Protein AF-A0A3E2HSA1-F1 (afdb_monomer)

Sequence (557 aa):
MAAYLRMPLRSVPRIVVAPSPQSYLSKTCYSTINSSVETESSHTPNTSQRPSIPSKKPNLTSTTADSIKGNDEPEMRLPRSVQAIYLRPLRREAKYGVPSCDLQMRSYNVRSLEFFADFALRAAYYLGLPAYGPVPLPRITERWTVPRANFIFKKSQENFERKTLRRLIQIKDGHPETVQIWLAFLRKHAYYGIGMKANVWEYNKLGVGKTMDVDLEKLQNEIEPQWAHFGRKKTGSTAEKVLELMNTESFRAATGGHQVIFSGIQPTGVPHLGNYLGALKQWVSLQDSATPSTKLFFSVVDLHAITLPLETGRLRQWKRETLATLLAIGLDPTRSTIFHQSSASFRSLRAHVDSELYSFHGIPFSATHVPVGEDQSQHLEFARECVTNFNHAYGPHLVAPKTILSPAKRVMSLQDPHQKMSKSHADIRSRILITDHPEDIHRKIMAALTDSTNSVSYEPESRPGVANLLHLLSYFDTKQRTPATLGDIYSNLNLRDFKVMVSQRISDSLASIRSRYLELMAEDEGQYLDHVEEIGREKARQNANETMAIVREAIGL

pLDDT: mean 73.61, std 23.92, range [21.97, 96.31]

Radius of gyration: 34.52 Å; Cα contacts (8 Å, |Δi|>4): 679; chains: 1; bounding box: 79×88×85 Å

Secondary structure (DSSP, 8-state):
--------------------------------------------------PPPP--PPP--------------------HHHHHHHTSPP----SS--EEEEEEEEES-HHHHHHHHHHHHHHHHHTT--EEEEEEEEEEEEEEEEESSS-TT---EEEEEEEEEEEEEEEES--HHHHHHHHHHHHHTPPTT-EEEEEE---PPTTTHHHHHHHHHHHHHHHHHHHHTTT----HHHHHHHHHHHHSHHHHHHHHS--EEEEEE--SSS-BHHHIIIIIHHHHHHHHHS-TT-EEEEEE-HHHHTTS---HHHHHHHHHHHHHHHHHTT--TTTSEEEEHHHH--TT--SS--TTTTS-TTGGGT-SEEEE-GGGHHHHHHHHHHHHHHHHHH-S-SPPPEEEE-SS--PBPSS-TTSBP-TT-S-GGG--BTT--HHHHHHHHHTS---S--S----TTT-HHHHHHHHHHHHT-TT---HHHHHHHHTTS-HHHHHHHHHHHHHHHHHHHHHHHHHHHHGGGGHHHHHHHHHHHHHHHHHHHHHHHHHHHHHT-

Organism: Scytalidium lignicola (NCBI:txid5539)

Nearest PDB structures (foldseek):
  5ekd-assembly1_A  TM=8.960E-01  e=4.930E-24  Homo sapiens
  8i2a-assembly1_A  TM=8.686E-01  e=3.179E-23  Escherichia coli K-12
  6ywy-assembly1_JJ  TM=6.461E-01  e=4.097E-22  Neurospora crassa
  8om4-assembly1_J  TM=7.546E-01  e=4.225E-16  Saccharomyces cerevisiae
  5mrf-assembly1_JJ  TM=6.446E-01  e=9.274E-15  Saccharomyces cerevisiae

InterPro domains:
  IPR001412 Aminoacyl-tRNA synthetase, class I, conserved site [PS00178] (267-276)
  IPR001848 Small ribosomal subunit protein uS10 [MF_00508] (98-216)
  IPR002305 Aminoacyl-tRNA synthetase, class Ic [PF00579] (259-343)
  IPR002305 Aminoacyl-tRNA synthetase, class Ic [PF00579] (366-485)
  IPR002306 Tryptophan-tRNA ligase [PR01039] (271-287)
  IPR002306 Tryptophan-tRNA ligase [PR01039] (325-344)
  IPR014729 Rossmann-like alpha/beta/alpha sandwich fold [G3DSA:3.40.50.620] (259-353)
  IPR014729 Rossmann-like alpha/beta/alpha sandwich fold [G3DSA:3.40.50.620] (365-556)
  IPR027486 Small ribosomal subunit protein uS10 domain [PF00338] (103-198)
  IPR027486 Small ribosomal subunit protein uS10 domain [SM01403] (102-199)
  IPR036838 Small ribosomal subunit protein uS10 domain superfamily [G3DSA:3.30.70.600] (99-200)
  IPR036838 Small ribosomal subunit protein uS10 domain superfamily [SSF54999] (101-199)
  IPR050203 Tryptophan--tRNA ligase [PTHR43766] (365-557)

Structure (mmCIF, N/CA/C/O backbone):
data_AF-A0A3E2HSA1-F1
#
_entry.id   AF-A0A3E2HSA1-F1
#
loop_
_atom_site.group_PDB
_atom_site.id
_atom_site.type_symbol
_atom_site.label_atom_id
_atom_site.label_alt_id
_atom_site.label_comp_id
_atom_site.label_asym_id
_atom_site.label_entity_id
_atom_site.label_seq_id
_atom_site.pdbx_PDB_ins_code
_atom_site.Cartn_x
_atom_site.Cartn_y
_atom_site.Cartn_z
_atom_site.occupancy
_atom_site.B_iso_or_equiv
_atom_site.auth_seq_id
_atom_site.auth_comp_id
_atom_site.auth_asym_id
_atom_site.auth_atom_id
_atom_site.pdbx_PDB_model_num
ATOM 1 N N . MET A 1 1 ? -37.838 -44.667 -20.229 1.00 33.56 1 MET A N 1
ATOM 2 C CA . MET A 1 1 ? -36.803 -45.710 -20.411 1.00 33.56 1 MET A CA 1
ATOM 3 C C . MET A 1 1 ? -35.484 -45.182 -19.876 1.00 33.56 1 MET A C 1
ATOM 5 O O . MET A 1 1 ? -35.227 -43.999 -20.047 1.00 33.56 1 MET A O 1
ATOM 9 N N . ALA A 1 2 ? -34.692 -46.020 -19.208 1.00 25.00 2 ALA A N 1
ATOM 10 C CA . ALA A 1 2 ? -33.385 -45.650 -18.665 1.00 25.00 2 ALA A CA 1
ATOM 11 C C . ALA A 1 2 ? -32.260 -46.310 -19.475 1.00 25.00 2 ALA A C 1
ATOM 13 O O . ALA A 1 2 ? -32.437 -47.428 -19.951 1.00 25.00 2 ALA A O 1
ATOM 14 N N . ALA A 1 3 ? -31.102 -45.654 -19.563 1.00 24.56 3 ALA A N 1
ATOM 15 C CA . ALA A 1 3 ? -29.860 -46.263 -20.034 1.00 24.56 3 ALA A CA 1
ATOM 16 C C . ALA A 1 3 ? -28.658 -45.607 -19.331 1.00 24.56 3 ALA A C 1
ATOM 18 O O . ALA A 1 3 ? -28.157 -44.569 -19.752 1.00 24.56 3 ALA A O 1
ATOM 19 N N . TYR A 1 4 ? -28.206 -46.217 -18.234 1.00 24.52 4 TYR A N 1
ATOM 20 C CA . TYR A 1 4 ? -26.877 -45.961 -17.673 1.00 24.52 4 TYR A CA 1
ATOM 21 C C . TYR A 1 4 ? -25.858 -46.816 -18.431 1.00 24.52 4 TYR A C 1
ATOM 23 O O . TYR A 1 4 ? -26.057 -48.026 -18.537 1.00 24.52 4 TYR A O 1
ATOM 31 N N . LEU A 1 5 ? -24.735 -46.234 -18.864 1.00 24.33 5 LEU A N 1
ATOM 32 C CA . LEU A 1 5 ? -23.558 -47.011 -19.258 1.00 24.33 5 LEU A CA 1
ATOM 33 C C . LEU A 1 5 ? -22.534 -47.027 -18.119 1.00 24.33 5 LEU A C 1
ATOM 35 O O . LEU A 1 5 ? -22.111 -45.988 -17.616 1.00 24.33 5 LEU A O 1
ATOM 39 N N . ARG A 1 6 ? -22.137 -48.233 -17.713 1.00 23.98 6 ARG A N 1
ATOM 40 C CA . ARG A 1 6 ? -21.128 -48.507 -16.687 1.00 23.98 6 ARG A CA 1
ATOM 41 C C . ARG A 1 6 ? -20.273 -49.659 -17.202 1.00 23.98 6 ARG A C 1
ATOM 43 O O . ARG A 1 6 ? -20.827 -50.715 -17.490 1.00 23.98 6 ARG A O 1
ATOM 50 N N . MET A 1 7 ? -18.955 -49.482 -17.290 1.00 25.17 7 MET A N 1
ATOM 51 C CA . MET A 1 7 ? -18.023 -50.590 -17.543 1.00 25.17 7 MET A CA 1
ATOM 52 C C . MET A 1 7 ? -17.139 -50.878 -16.314 1.00 25.17 7 MET A C 1
ATOM 54 O O . MET A 1 7 ? -16.892 -49.955 -15.533 1.00 25.17 7 MET A O 1
ATOM 58 N N . PRO A 1 8 ? -16.728 -52.144 -16.082 1.00 31.67 8 PRO A N 1
ATOM 59 C CA . PRO A 1 8 ? -16.074 -52.574 -14.844 1.00 31.67 8 PRO A CA 1
ATOM 60 C C . PRO A 1 8 ? -14.584 -52.941 -15.052 1.00 31.67 8 PRO A C 1
ATOM 62 O O . PRO A 1 8 ? -14.005 -52.607 -16.080 1.00 31.67 8 PRO A O 1
ATOM 65 N N . LEU A 1 9 ? -14.035 -53.726 -14.105 1.00 24.83 9 LEU A N 1
ATOM 66 C CA . LEU A 1 9 ? -12.666 -54.280 -13.988 1.00 24.83 9 LEU A CA 1
ATOM 67 C C . LEU A 1 9 ? -11.712 -53.372 -13.173 1.00 24.83 9 LEU A C 1
ATOM 69 O O . LEU A 1 9 ? -11.743 -52.159 -13.313 1.00 24.83 9 LEU A O 1
ATOM 73 N N . ARG A 1 10 ? -10.860 -53.887 -12.270 1.00 25.83 10 ARG A N 1
ATOM 74 C CA . ARG A 1 10 ? -10.473 -55.288 -11.978 1.00 25.83 10 ARG A CA 1
ATOM 75 C C . ARG A 1 10 ? -10.089 -55.460 -10.496 1.00 25.83 10 ARG A C 1
ATOM 77 O O . ARG A 1 10 ? -9.613 -54.518 -9.872 1.00 25.83 10 ARG A O 1
ATOM 84 N N . SER A 1 11 ? -10.255 -56.666 -9.954 1.00 28.50 11 SER A N 1
ATOM 85 C CA . SER A 1 11 ? -9.842 -57.065 -8.598 1.00 28.50 11 SER A CA 1
ATOM 86 C C . SER A 1 11 ? -8.652 -58.035 -8.633 1.00 28.50 11 SER A C 1
ATOM 88 O O . SER A 1 11 ? -8.611 -58.928 -9.474 1.00 28.50 11 SER A O 1
ATOM 90 N N . VAL A 1 12 ? -7.703 -57.884 -7.700 1.00 28.64 12 VAL A N 1
ATOM 91 C CA . VAL A 1 12 ? -6.641 -58.860 -7.357 1.00 28.64 12 VAL A CA 1
ATOM 92 C C . VAL A 1 12 ? -6.226 -58.644 -5.876 1.00 28.64 12 VAL A C 1
ATOM 94 O O . VAL A 1 12 ? -6.729 -57.696 -5.268 1.00 28.64 12 VAL A O 1
ATOM 97 N N . PRO A 1 13 ? -5.515 -59.56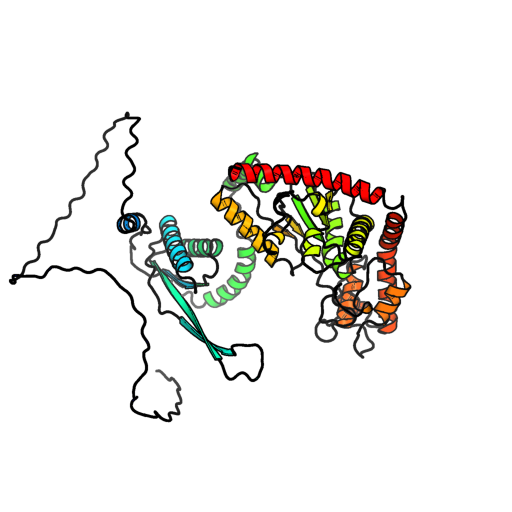6 -5.192 1.00 28.81 13 PRO A N 1
ATOM 98 C CA . PRO A 1 13 ? -6.173 -60.344 -4.150 1.00 28.81 13 PRO A CA 1
ATOM 99 C C . PRO A 1 13 ? -5.695 -60.043 -2.720 1.00 28.81 13 PRO A C 1
ATOM 101 O O . PRO A 1 13 ? -4.687 -59.389 -2.465 1.00 28.81 13 PRO A O 1
ATOM 104 N N . ARG A 1 14 ? -6.452 -60.588 -1.768 1.00 22.97 14 ARG A N 1
ATOM 105 C CA . ARG A 1 14 ? -6.211 -60.528 -0.324 1.00 22.97 14 ARG A CA 1
ATOM 106 C C . ARG A 1 14 ? -5.074 -61.491 0.048 1.00 22.97 14 ARG A C 1
ATOM 108 O O . ARG A 1 14 ? -5.243 -62.696 -0.110 1.00 22.97 14 ARG A O 1
ATOM 115 N N . ILE A 1 15 ? -3.955 -60.989 0.571 1.00 27.73 15 ILE A N 1
ATOM 116 C CA . ILE A 1 15 ? -2.938 -61.836 1.215 1.00 27.73 15 ILE A CA 1
ATOM 117 C C . ILE A 1 15 ? -3.320 -62.016 2.687 1.00 27.73 15 ILE A C 1
ATOM 119 O O . ILE A 1 15 ? -3.609 -61.045 3.387 1.00 27.73 15 ILE A O 1
ATOM 123 N N . VAL A 1 16 ? -3.340 -63.269 3.137 1.00 25.44 16 VAL A N 1
ATOM 124 C CA . VAL A 1 16 ? -3.561 -63.674 4.529 1.00 25.44 16 VAL A CA 1
ATOM 125 C C . VAL A 1 16 ? -2.231 -64.166 5.088 1.00 25.44 16 VAL A C 1
ATOM 127 O O . VAL A 1 16 ? -1.628 -65.065 4.510 1.00 25.44 16 VAL A O 1
ATOM 130 N N . VAL A 1 17 ? -1.803 -63.617 6.225 1.00 28.12 17 VAL A N 1
ATOM 131 C CA . VAL A 1 17 ? -0.755 -64.197 7.080 1.00 28.12 17 VAL A CA 1
ATOM 132 C C . VAL A 1 17 ? -1.241 -64.109 8.528 1.00 28.12 17 VAL A C 1
ATOM 134 O O . VAL A 1 17 ? -1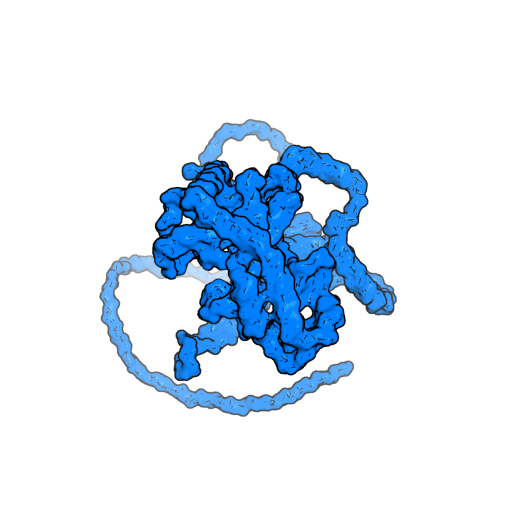.856 -63.114 8.913 1.00 28.12 17 VAL A O 1
ATOM 137 N N . ALA A 1 18 ? -1.038 -65.188 9.285 1.00 28.58 18 ALA A N 1
ATOM 138 C CA . ALA A 1 18 ? -1.542 -65.379 10.646 1.00 28.58 18 ALA A CA 1
ATOM 139 C C . ALA A 1 18 ? -0.451 -65.031 11.710 1.00 28.58 18 ALA A C 1
ATOM 141 O O . ALA A 1 18 ? 0.361 -64.155 11.414 1.00 28.58 18 ALA A O 1
ATOM 142 N N . PRO A 1 19 ? -0.468 -65.518 12.973 1.00 30.38 19 PRO A N 1
ATOM 143 C CA . PRO A 1 19 ? -0.389 -64.624 14.131 1.00 30.38 19 PRO A CA 1
ATOM 144 C C . PRO A 1 19 ? 1.022 -64.443 14.728 1.00 30.38 19 PRO A C 1
ATOM 146 O O . PRO A 1 19 ? 2.004 -65.029 14.285 1.00 30.38 19 PRO A O 1
ATOM 149 N N . SER A 1 20 ? 1.081 -63.603 15.764 1.00 29.92 20 SER A N 1
ATOM 150 C CA . SER A 1 20 ? 2.260 -63.208 16.547 1.00 29.92 20 SER A CA 1
ATOM 151 C C . SER A 1 20 ? 3.003 -64.346 17.266 1.00 29.92 20 SER A C 1
ATOM 153 O O . SER A 1 20 ? 2.449 -65.420 17.503 1.00 29.92 20 SER A O 1
ATOM 155 N N . PRO A 1 21 ? 4.224 -64.043 17.751 1.00 30.39 21 PRO A N 1
ATOM 156 C CA . PRO A 1 21 ? 4.452 -64.231 19.188 1.00 30.39 21 PRO A CA 1
ATOM 157 C C . PRO A 1 21 ? 5.180 -63.071 19.914 1.00 30.39 21 PRO A C 1
ATOM 159 O O . PRO A 1 21 ? 6.225 -62.595 19.494 1.00 30.39 21 PRO A O 1
ATOM 162 N N . GLN A 1 22 ? 4.579 -62.686 21.048 1.00 25.17 22 GLN A N 1
ATOM 163 C CA . GLN A 1 22 ? 5.147 -62.417 22.389 1.00 25.17 22 GLN A CA 1
ATOM 164 C C . GLN A 1 22 ? 6.378 -61.506 22.656 1.00 25.17 22 GLN A C 1
ATOM 166 O O . GLN A 1 22 ? 7.482 -61.731 22.179 1.00 25.17 22 GLN A O 1
ATOM 171 N N . SER A 1 23 ? 6.193 -60.672 23.701 1.00 25.02 23 SER A N 1
ATOM 172 C CA . SER A 1 23 ? 7.187 -60.095 24.647 1.00 25.02 23 SER A CA 1
ATOM 173 C C . SER A 1 23 ? 8.205 -59.066 24.102 1.00 25.02 23 SER A C 1
ATOM 175 O O . SER A 1 23 ? 8.630 -59.140 22.962 1.00 25.02 23 SER A O 1
ATOM 177 N N . TYR A 1 24 ? 8.618 -58.031 24.847 1.00 25.77 24 TYR A N 1
ATOM 178 C CA . TYR A 1 24 ? 8.663 -57.869 26.311 1.00 25.77 24 TYR A CA 1
ATOM 179 C C . TYR A 1 24 ? 8.015 -56.573 26.832 1.00 25.77 24 TYR A C 1
ATOM 181 O O . TYR A 1 24 ? 8.096 -55.517 26.211 1.00 25.77 24 TYR A O 1
ATOM 189 N N . LEU A 1 25 ? 7.446 -56.658 28.039 1.00 26.27 25 LEU A N 1
ATOM 190 C CA . LEU A 1 25 ? 7.130 -55.519 28.907 1.00 26.27 25 LEU A CA 1
ATOM 191 C C . LEU A 1 25 ? 8.260 -55.336 29.928 1.00 26.27 25 LEU A C 1
ATOM 193 O O . LEU A 1 25 ? 8.645 -56.310 30.575 1.00 26.27 25 LEU A O 1
ATOM 197 N N . SER A 1 26 ? 8.691 -54.099 30.172 1.00 25.30 26 SER A N 1
ATOM 198 C CA . SER A 1 26 ? 9.357 -53.716 31.422 1.00 25.30 26 SER A CA 1
ATOM 199 C C . SER A 1 26 ? 8.493 -52.694 32.165 1.00 25.30 26 SER A C 1
ATOM 201 O O . SER A 1 26 ? 8.083 -51.669 31.625 1.00 25.30 26 SER A O 1
ATOM 203 N N . LYS A 1 27 ? 8.148 -53.033 33.409 1.00 25.38 27 LYS A N 1
ATOM 204 C CA . LYS A 1 27 ? 7.357 -52.202 34.324 1.00 25.38 27 LYS A CA 1
ATOM 205 C C . LYS A 1 27 ? 8.275 -51.262 35.103 1.00 25.38 27 LYS A C 1
ATOM 207 O O . LYS A 1 27 ? 9.362 -51.682 35.487 1.00 25.38 27 LYS A O 1
ATOM 212 N N . THR A 1 28 ? 7.721 -50.144 35.560 1.00 25.14 28 THR A N 1
ATOM 213 C CA . THR A 1 28 ? 7.958 -49.673 36.933 1.00 25.14 28 THR A CA 1
ATOM 214 C C . THR A 1 28 ? 6.656 -49.130 37.524 1.00 25.14 28 THR A C 1
ATOM 216 O O . THR A 1 28 ? 5.994 -48.286 36.928 1.00 25.14 28 THR A O 1
ATOM 219 N N . CYS A 1 29 ? 6.272 -49.670 38.685 1.00 23.36 29 CYS A N 1
ATOM 220 C CA . CYS A 1 29 ? 5.217 -49.131 39.556 1.00 23.36 29 CYS A CA 1
ATOM 221 C C . CYS A 1 29 ? 5.817 -47.993 40.424 1.00 23.36 29 CYS A C 1
ATOM 223 O O . CYS A 1 29 ? 7.013 -47.730 40.319 1.00 23.36 29 CYS A O 1
ATOM 225 N N . TYR A 1 30 ? 5.073 -47.217 41.214 1.00 25.58 30 TYR A N 1
ATOM 226 C CA . TYR A 1 30 ? 4.316 -47.555 42.438 1.00 25.58 30 TYR A CA 1
ATOM 227 C C . TYR A 1 30 ? 3.122 -46.569 42.568 1.00 25.58 30 TYR A C 1
ATOM 229 O O . TYR A 1 30 ? 3.258 -45.421 42.159 1.00 25.58 30 TYR A O 1
ATOM 237 N N . SER A 1 31 ? 1.882 -47.016 42.834 1.00 25.88 31 SER A N 1
ATOM 238 C CA . SER A 1 31 ? 1.244 -47.238 44.163 1.00 25.88 31 SER A CA 1
ATOM 239 C C . SER A 1 31 ? 0.913 -45.924 44.913 1.00 25.88 31 SER A C 1
ATOM 241 O O . SER A 1 31 ? 1.575 -44.922 44.691 1.00 25.88 31 SER A O 1
ATOM 243 N N . THR A 1 32 ? -0.091 -45.789 45.790 1.00 25.62 32 THR A N 1
ATOM 244 C CA . THR A 1 32 ? -1.137 -46.672 46.373 1.00 25.62 32 THR A CA 1
ATOM 245 C C . THR A 1 32 ? -2.355 -45.742 46.675 1.00 25.62 32 THR A C 1
ATOM 247 O O . THR A 1 32 ? -2.165 -44.532 46.729 1.00 25.62 32 THR A O 1
ATOM 250 N N . ILE A 1 33 ? -3.627 -46.148 46.797 1.00 26.39 33 ILE A N 1
ATOM 251 C CA . ILE A 1 33 ? -4.293 -46.792 47.956 1.00 26.39 33 ILE A CA 1
ATOM 252 C C . ILE A 1 33 ? -5.720 -47.234 47.517 1.00 26.39 33 ILE A C 1
ATOM 254 O O . ILE A 1 33 ? -6.391 -46.506 46.789 1.00 26.39 33 ILE A O 1
ATOM 258 N N . ASN A 1 34 ? -6.166 -48.421 47.960 1.00 25.42 34 ASN A N 1
ATOM 259 C CA . ASN A 1 34 ? -7.532 -48.974 47.787 1.00 25.42 34 ASN A CA 1
ATOM 260 C C . ASN A 1 34 ? -8.538 -48.273 48.739 1.00 25.42 34 ASN A C 1
ATOM 262 O O . ASN A 1 34 ? -8.111 -47.591 49.658 1.00 25.42 34 ASN A O 1
ATOM 266 N N . SER A 1 35 ? -9.868 -48.369 48.630 1.00 26.05 35 SER A N 1
ATOM 267 C CA . SER A 1 35 ? -10.708 -49.579 48.792 1.00 26.05 35 SER A CA 1
ATOM 268 C C . SER A 1 35 ? -12.190 -49.138 48.742 1.00 26.05 35 SER A C 1
ATOM 270 O O . SER A 1 35 ? -12.483 -48.081 49.290 1.00 26.05 35 SER A O 1
ATOM 272 N N . SER A 1 36 ? -13.121 -49.755 48.000 1.00 25.17 36 SER A N 1
ATOM 273 C CA . SER A 1 36 ? -13.827 -51.052 48.200 1.00 25.17 36 SER A CA 1
ATOM 274 C C . SER A 1 36 ? -15.249 -50.860 48.773 1.00 25.17 36 SER A C 1
ATOM 276 O O . SER A 1 36 ? -15.483 -49.859 49.438 1.00 25.17 36 SER A O 1
ATOM 278 N N . VAL A 1 37 ? -16.120 -51.876 48.584 1.00 26.67 37 VAL A N 1
ATOM 279 C CA . VAL A 1 37 ? -17.475 -52.073 49.183 1.00 26.67 37 VAL A CA 1
ATOM 280 C C . VAL A 1 37 ? -18.630 -51.264 48.534 1.00 26.67 37 VAL A C 1
ATOM 282 O O . VAL A 1 37 ? -18.488 -50.063 48.342 1.00 26.67 37 VAL A O 1
ATOM 285 N N . GLU A 1 38 ? -19.809 -51.814 48.174 1.00 24.41 38 GLU A N 1
ATOM 286 C CA . GLU A 1 38 ? -20.206 -53.198 47.805 1.00 24.41 38 GLU A CA 1
ATOM 287 C C . GLU A 1 38 ? -21.473 -53.229 46.890 1.00 24.41 38 GLU A C 1
ATOM 289 O O . GLU A 1 38 ? -22.275 -52.299 46.854 1.00 24.41 38 GLU A O 1
ATOM 294 N N . THR A 1 39 ? -21.605 -54.330 46.141 1.00 22.69 39 THR A N 1
ATOM 295 C CA . THR A 1 39 ? -22.805 -55.121 45.742 1.00 22.69 39 THR A CA 1
ATOM 296 C C . THR A 1 39 ? -23.983 -55.139 46.742 1.00 22.69 39 THR A C 1
ATOM 298 O O . THR A 1 39 ? -23.756 -54.967 47.927 1.00 22.69 39 THR A O 1
ATOM 301 N N . GLU A 1 40 ? -25.244 -55.504 46.464 1.00 23.45 40 GLU A N 1
ATOM 302 C CA . GLU A 1 40 ? -26.126 -55.759 45.302 1.00 23.45 40 GLU A CA 1
ATOM 303 C C . GLU A 1 40 ? -27.514 -56.187 45.887 1.00 23.45 40 GLU A C 1
ATOM 305 O O . GLU A 1 40 ? -27.681 -56.214 47.106 1.00 23.45 40 GLU A O 1
ATOM 310 N N . SER A 1 41 ? -28.464 -56.632 45.042 1.00 23.22 41 SER A N 1
ATOM 311 C CA . SER A 1 41 ? -29.760 -57.290 45.376 1.00 23.22 41 SER A CA 1
ATOM 312 C C . SER A 1 41 ? -30.943 -56.392 45.813 1.00 23.22 41 SER A C 1
ATOM 314 O O . SER A 1 41 ? -30.757 -55.356 46.435 1.00 23.22 41 SER A O 1
ATOM 316 N N . SER A 1 42 ? -32.215 -56.729 45.544 1.00 21.97 42 SER A N 1
ATOM 317 C CA . SER A 1 42 ? -32.810 -57.546 44.460 1.00 21.97 42 SER A CA 1
ATOM 318 C C . SER A 1 42 ? -34.336 -57.330 44.409 1.00 21.97 42 SER A C 1
ATOM 320 O O . SER A 1 42 ? -34.945 -57.191 45.463 1.00 21.97 42 SER A O 1
ATOM 322 N N . HIS A 1 43 ? -34.943 -57.302 43.210 1.00 24.77 43 HIS A N 1
ATOM 323 C CA . HIS A 1 43 ? -36.200 -57.994 42.833 1.00 24.77 43 HIS A CA 1
ATOM 324 C C . HIS A 1 43 ? -36.852 -57.432 41.551 1.00 24.77 43 HIS A C 1
ATOM 326 O O . HIS A 1 43 ? -36.954 -56.229 41.326 1.00 24.77 43 HIS A O 1
ATOM 332 N N . THR A 1 44 ? -37.351 -58.354 40.732 1.00 24.22 44 THR A N 1
ATOM 333 C CA . THR A 1 44 ? -38.240 -58.190 39.566 1.00 24.22 44 THR A CA 1
ATOM 334 C C . THR A 1 44 ? -39.339 -59.271 39.677 1.00 24.22 44 THR A C 1
ATOM 336 O O . THR A 1 44 ? -39.233 -60.107 40.580 1.00 24.22 44 THR A O 1
ATOM 339 N N . PRO A 1 45 ? -40.332 -59.393 38.767 1.00 37.53 45 PRO A N 1
ATOM 340 C CA . PRO A 1 45 ? -40.975 -58.422 37.862 1.00 37.53 45 PRO A CA 1
ATOM 341 C C . PRO A 1 45 ? -42.523 -58.368 38.042 1.00 37.53 45 PRO A C 1
ATOM 343 O O . PRO A 1 45 ? -43.095 -59.284 38.624 1.00 37.53 45 PRO A O 1
ATOM 346 N N . ASN A 1 46 ? -43.227 -57.382 37.449 1.00 24.53 46 ASN A N 1
ATOM 347 C CA . ASN A 1 46 ? -44.331 -57.663 36.494 1.00 24.53 46 ASN A CA 1
ATOM 348 C C . ASN A 1 46 ? -45.071 -56.437 35.898 1.00 24.53 46 ASN A C 1
ATOM 350 O O . ASN A 1 46 ? -45.489 -55.524 36.596 1.00 24.53 46 ASN A O 1
ATOM 354 N N . THR A 1 47 ? -45.303 -56.541 34.583 1.00 26.11 47 THR A N 1
ATOM 355 C CA . THR A 1 47 ? -46.572 -56.297 33.859 1.00 26.11 47 THR A CA 1
ATOM 356 C C . THR A 1 47 ? -47.265 -54.918 33.888 1.00 26.11 47 THR A C 1
ATOM 358 O O . THR A 1 47 ? -48.011 -54.576 34.793 1.00 26.11 47 THR A O 1
ATOM 361 N N . SER A 1 48 ? -47.119 -54.213 32.756 1.00 29.34 48 SER A N 1
ATOM 362 C CA . SER A 1 48 ? -48.085 -53.315 32.081 1.00 29.34 48 SER A CA 1
ATOM 363 C C . SER A 1 48 ? -49.010 -52.390 32.899 1.00 29.34 48 SER A C 1
ATOM 365 O O . SER A 1 48 ? -49.995 -52.841 33.473 1.00 29.34 48 SER A O 1
ATOM 367 N N . GLN A 1 49 ? -48.881 -51.077 32.681 1.00 28.91 49 GLN A N 1
ATOM 368 C CA . GLN A 1 49 ? -49.831 -50.275 31.877 1.00 28.91 49 GLN A CA 1
ATOM 369 C C . GLN A 1 49 ? -49.345 -48.817 31.762 1.00 28.91 49 GLN A C 1
ATOM 371 O O . GLN A 1 49 ? -48.458 -48.378 32.489 1.00 28.91 49 GLN A O 1
ATOM 376 N N . ARG A 1 50 ? -49.888 -48.069 30.794 1.00 31.62 50 ARG A N 1
ATOM 377 C CA . ARG A 1 50 ? -49.498 -46.687 30.466 1.00 31.62 50 ARG A CA 1
ATOM 378 C C . ARG A 1 50 ? -50.562 -45.706 30.976 1.00 31.62 50 ARG A C 1
ATOM 380 O O . ARG A 1 50 ? -51.675 -45.770 30.461 1.00 31.62 50 ARG A O 1
ATOM 387 N N . PRO A 1 51 ? -50.243 -44.753 31.869 1.00 27.81 51 PRO A N 1
ATOM 388 C CA . PRO A 1 51 ? -51.115 -43.615 32.145 1.00 27.81 51 PRO A CA 1
ATOM 389 C C . PRO A 1 51 ? -50.651 -42.357 31.398 1.00 27.81 51 PRO A C 1
ATOM 391 O O . PRO A 1 51 ? -49.474 -41.998 31.387 1.00 27.81 51 PRO A O 1
ATOM 394 N N . SER A 1 52 ? -51.603 -41.665 30.780 1.00 27.78 52 SER A N 1
ATOM 395 C CA . SER A 1 52 ? -51.456 -40.315 30.231 1.00 27.78 52 SER A CA 1
ATOM 396 C C . SER A 1 52 ? -51.421 -39.252 31.335 1.00 27.78 52 SER A C 1
ATOM 398 O O . SER A 1 52 ? -52.219 -39.327 32.267 1.00 27.78 52 SER A O 1
ATOM 400 N N . ILE A 1 53 ? -50.591 -38.214 31.185 1.00 32.09 53 ILE A N 1
ATOM 401 C CA . ILE A 1 53 ? -50.604 -37.021 32.055 1.00 32.09 53 ILE A CA 1
ATOM 402 C C . ILE A 1 53 ? -51.341 -35.872 31.330 1.00 32.09 53 ILE A C 1
ATOM 404 O O . ILE A 1 53 ? -51.155 -35.729 30.118 1.00 32.09 53 ILE A O 1
ATOM 408 N N . PRO A 1 54 ? -52.201 -35.072 32.002 1.00 30.17 54 PRO A N 1
ATOM 409 C CA . PRO A 1 54 ? -53.193 -34.243 31.316 1.00 30.17 54 PRO A CA 1
ATOM 410 C C . PRO A 1 54 ? -52.678 -32.860 30.904 1.00 30.17 54 PRO A C 1
ATOM 412 O O . PRO A 1 54 ? -51.886 -32.223 31.596 1.00 30.17 54 PRO A O 1
ATOM 415 N N . SER A 1 55 ? -53.246 -32.329 29.823 1.00 33.91 55 SER A N 1
ATOM 416 C CA . SER A 1 55 ? -53.069 -30.943 29.398 1.00 33.91 55 SER A CA 1
ATOM 417 C C . SER A 1 55 ? -53.888 -29.967 30.257 1.00 33.91 55 SER A C 1
ATOM 419 O O . SER A 1 55 ? -55.106 -29.873 30.096 1.00 33.91 55 SER A O 1
ATOM 421 N N . LYS A 1 56 ? -53.227 -29.163 31.097 1.00 28.52 56 LYS A N 1
ATOM 422 C CA . LYS A 1 56 ? -53.779 -27.899 31.618 1.00 28.52 56 LYS A CA 1
ATOM 423 C C . LYS A 1 56 ? -52.730 -26.791 31.526 1.00 28.52 56 LYS A C 1
ATOM 425 O O . LYS A 1 56 ? -51.657 -26.898 32.107 1.00 28.52 56 LYS A O 1
ATOM 430 N N . LYS A 1 57 ? -53.060 -25.721 30.797 1.00 28.89 57 LYS A N 1
ATOM 431 C CA . LYS A 1 57 ? -52.322 -24.450 30.841 1.00 28.89 57 LYS A CA 1
ATOM 432 C C . LYS A 1 57 ? -52.677 -23.734 32.154 1.00 28.89 57 LYS A C 1
ATOM 434 O O . LYS A 1 57 ? -53.872 -23.639 32.439 1.00 28.89 57 LYS A O 1
ATOM 439 N N . PRO A 1 58 ? -51.717 -23.203 32.927 1.00 29.72 58 PRO A N 1
ATOM 440 C CA . PRO A 1 58 ? -52.030 -22.218 33.951 1.00 29.72 58 PRO A CA 1
ATOM 441 C C . PRO A 1 58 ? -52.288 -20.861 33.280 1.00 29.72 58 PRO A C 1
ATOM 443 O O . PRO A 1 58 ? -51.466 -20.375 32.504 1.00 29.72 58 PRO A O 1
ATOM 446 N N . ASN A 1 59 ? -53.439 -20.256 33.572 1.00 28.12 59 ASN A N 1
ATOM 447 C CA . ASN A 1 59 ? -53.694 -18.854 33.246 1.00 28.12 59 ASN A CA 1
ATOM 448 C C . ASN A 1 59 ? -52.886 -17.976 34.212 1.00 28.12 59 ASN A C 1
ATOM 450 O O . ASN A 1 59 ? -52.955 -18.202 35.418 1.00 28.12 59 ASN A O 1
ATOM 454 N N . LEU A 1 60 ? -52.193 -16.953 33.707 1.00 31.23 60 LEU A N 1
ATOM 455 C CA . LEU A 1 60 ? -51.712 -15.849 34.540 1.00 31.23 60 LEU A CA 1
ATOM 456 C C . LEU A 1 60 ? -52.644 -14.651 34.350 1.00 31.23 60 LEU A C 1
ATOM 458 O O . LEU A 1 60 ? -52.655 -14.017 33.297 1.00 31.23 60 LEU A O 1
ATOM 462 N N . THR A 1 61 ? -53.445 -14.367 35.371 1.00 28.39 61 THR A N 1
ATOM 463 C CA . THR A 1 61 ? -54.203 -13.121 35.490 1.00 28.39 61 THR A CA 1
ATOM 464 C C . THR A 1 61 ? -53.270 -11.988 35.894 1.00 28.39 61 THR A C 1
ATOM 466 O O . THR A 1 61 ? -52.486 -12.129 36.830 1.00 28.39 61 THR A O 1
ATOM 469 N N . SER A 1 62 ? -53.376 -10.854 35.208 1.00 36.78 62 SER A N 1
ATOM 470 C CA . SER A 1 62 ? -52.682 -9.620 35.565 1.00 36.78 62 SER A CA 1
ATOM 471 C C . SER A 1 62 ? -53.246 -9.034 36.861 1.00 36.78 62 SER A C 1
ATOM 473 O O . SER A 1 62 ? -54.384 -8.563 36.865 1.00 36.78 62 SER A O 1
ATOM 475 N N . THR A 1 63 ? -52.432 -8.984 37.914 1.00 28.52 63 THR A N 1
ATOM 476 C CA . THR A 1 63 ? -52.720 -8.178 39.106 1.00 28.52 63 THR A CA 1
ATOM 477 C C . THR A 1 63 ? -51.477 -7.376 39.474 1.00 28.52 63 THR A C 1
ATOM 479 O O . THR A 1 63 ? -50.376 -7.915 39.555 1.00 28.52 63 THR A O 1
ATOM 482 N N . THR A 1 64 ? -51.664 -6.073 39.645 1.00 34.44 64 THR A N 1
ATOM 483 C CA . THR A 1 64 ? -50.646 -5.079 40.002 1.00 34.44 64 THR A CA 1
ATOM 484 C C . THR A 1 64 ? -50.030 -5.317 41.377 1.00 34.44 64 THR A C 1
ATOM 486 O O . THR A 1 64 ? -50.769 -5.490 42.346 1.00 34.44 64 THR A O 1
ATOM 489 N N . ALA A 1 65 ? -48.709 -5.170 41.475 1.00 29.28 65 ALA A N 1
ATOM 490 C CA . ALA A 1 65 ? -48.030 -4.743 42.696 1.00 29.28 65 ALA A CA 1
ATOM 491 C C . ALA A 1 65 ? -46.700 -4.061 42.336 1.00 29.28 65 ALA A C 1
ATOM 493 O O . ALA A 1 65 ? -45.727 -4.721 41.975 1.00 29.28 65 ALA A O 1
ATOM 494 N N . ASP A 1 66 ? -46.671 -2.731 42.438 1.00 35.00 66 ASP A N 1
ATOM 495 C CA . ASP A 1 66 ? -45.425 -2.007 42.692 1.00 35.00 66 ASP A CA 1
ATOM 496 C C . ASP A 1 66 ? -44.856 -2.403 44.067 1.00 35.00 66 ASP A C 1
ATOM 498 O O . ASP A 1 66 ? -45.570 -2.920 44.926 1.00 35.00 66 ASP A O 1
ATOM 502 N N . SER A 1 67 ? -43.585 -2.057 44.290 1.00 38.69 67 SER A N 1
ATOM 503 C CA . SER A 1 67 ? -42.780 -2.281 45.505 1.00 38.69 67 SER A CA 1
ATOM 504 C C . SER A 1 67 ? -42.233 -3.704 45.719 1.00 38.69 67 SER A C 1
ATOM 506 O O . SER A 1 67 ? -42.937 -4.637 46.083 1.00 38.69 67 SER A O 1
ATOM 508 N N . ILE A 1 68 ? -40.915 -3.841 45.537 1.00 37.59 68 ILE A N 1
ATOM 509 C CA . ILE A 1 68 ? -39.920 -4.104 46.596 1.00 37.59 68 ILE A CA 1
ATOM 510 C C . ILE A 1 68 ? -38.529 -3.904 45.965 1.00 37.59 68 ILE A C 1
ATOM 512 O O . ILE A 1 68 ? -38.197 -4.517 44.953 1.00 37.59 68 ILE A O 1
ATOM 516 N N . LYS A 1 69 ? -37.714 -3.015 46.545 1.00 38.91 69 LYS A N 1
ATOM 517 C CA . LYS A 1 69 ? -36.272 -2.931 46.266 1.00 38.91 69 LYS A CA 1
ATOM 518 C C . LYS A 1 69 ? -35.526 -3.696 47.355 1.00 38.91 69 LYS A C 1
ATOM 520 O O . LYS A 1 69 ? -35.841 -3.507 48.525 1.00 38.91 69 LYS A O 1
ATOM 525 N N . GLY A 1 70 ? -34.477 -4.418 46.965 1.00 40.06 70 GLY A N 1
ATOM 526 C CA . GLY A 1 70 ? -33.455 -4.930 47.878 1.00 40.06 70 GLY A CA 1
ATOM 527 C C . GLY A 1 70 ? -33.702 -6.352 48.376 1.00 40.06 70 GLY A C 1
ATOM 528 O O . GLY A 1 70 ? -34.457 -6.558 49.317 1.00 40.06 70 GLY A O 1
ATOM 529 N N . ASN A 1 71 ? -33.011 -7.304 47.749 1.00 36.75 71 ASN A N 1
ATOM 530 C CA . ASN A 1 71 ? -32.291 -8.397 48.407 1.00 36.75 71 ASN A CA 1
ATOM 531 C C . ASN A 1 71 ? -31.433 -9.101 47.347 1.00 36.75 71 ASN A C 1
ATOM 533 O O . ASN A 1 71 ? -31.967 -9.621 46.367 1.00 36.75 71 ASN A O 1
ATOM 537 N N . ASP A 1 72 ? -30.114 -9.110 47.545 1.00 49.38 72 ASP A N 1
ATOM 538 C CA . ASP A 1 72 ? -29.168 -9.852 46.707 1.00 49.38 72 ASP A CA 1
ATOM 539 C C . ASP A 1 72 ? -29.231 -11.353 47.045 1.00 49.38 72 ASP A C 1
ATOM 541 O O . ASP A 1 72 ? -28.371 -11.906 47.733 1.00 49.38 72 ASP A O 1
ATOM 545 N N . GLU A 1 73 ? -30.279 -12.025 46.566 1.00 51.34 73 GLU A N 1
ATOM 546 C CA . GLU A 1 73 ? -30.308 -13.487 46.463 1.00 51.34 73 GLU A CA 1
ATOM 547 C C . GLU A 1 73 ? -29.181 -13.935 45.509 1.00 51.34 73 GLU A C 1
ATOM 549 O O . GLU A 1 73 ? -29.125 -13.465 44.366 1.00 51.34 73 GLU A O 1
ATOM 554 N N . PRO A 1 74 ? -28.271 -14.841 45.916 1.00 52.38 74 PRO A N 1
ATOM 555 C CA . PRO A 1 74 ? -27.207 -15.302 45.035 1.00 52.38 74 PRO A CA 1
ATOM 556 C C . PRO A 1 74 ? -27.815 -16.116 43.889 1.00 52.38 74 PRO A C 1
ATOM 558 O O . PRO A 1 74 ? -28.284 -17.231 44.115 1.00 52.38 74 PRO A O 1
ATOM 561 N N . GLU A 1 75 ? -27.784 -15.578 42.659 1.00 64.50 75 GLU A N 1
ATOM 562 C CA . GLU A 1 75 ? -28.326 -16.235 41.460 1.00 64.50 75 GLU A CA 1
ATOM 563 C C . GLU A 1 75 ? -27.923 -17.716 41.413 1.00 64.50 75 GLU A C 1
ATOM 565 O O . GLU A 1 75 ? -26.768 -18.067 41.130 1.00 64.50 75 GLU A O 1
ATOM 570 N N . MET A 1 76 ? -28.886 -18.604 41.682 1.00 64.69 76 MET A N 1
ATOM 571 C CA . MET A 1 76 ? -28.646 -20.041 41.707 1.00 64.69 76 MET A CA 1
ATOM 572 C C . MET A 1 76 ? -28.316 -20.504 40.286 1.00 64.69 76 MET A C 1
ATOM 574 O O . MET A 1 76 ? -29.201 -20.738 39.460 1.00 64.69 76 MET A O 1
ATOM 578 N N . ARG A 1 77 ? -27.015 -20.615 39.988 1.00 70.50 77 ARG A N 1
ATOM 579 C CA . ARG A 1 77 ? -26.498 -20.944 38.655 1.00 70.50 77 ARG A CA 1
ATOM 580 C C . ARG A 1 77 ? -27.022 -22.302 38.198 1.00 70.50 77 ARG A C 1
ATOM 582 O O . ARG A 1 77 ? -26.464 -23.345 38.538 1.00 70.50 77 ARG A O 1
ATOM 589 N N . LEU A 1 78 ? -28.078 -22.263 37.386 1.00 84.06 78 LEU A N 1
ATOM 590 C CA . LEU A 1 78 ? -28.704 -23.436 36.782 1.00 84.06 78 LEU A CA 1
ATOM 591 C C . LEU A 1 78 ? -27.641 -24.346 36.133 1.00 84.06 78 LEU A C 1
ATOM 593 O O . LEU A 1 78 ? -26.761 -23.838 35.430 1.00 84.06 78 LEU A O 1
ATOM 597 N N . PRO A 1 79 ? -27.721 -25.681 36.292 1.00 87.00 79 PRO A N 1
ATOM 598 C CA . PRO A 1 79 ? -26.814 -26.601 35.616 1.00 87.00 79 PRO A CA 1
ATOM 599 C C . PRO A 1 79 ? -26.788 -26.362 34.101 1.00 87.00 79 PRO A C 1
ATOM 601 O O . PRO A 1 79 ? -27.821 -26.088 33.488 1.00 87.00 79 PRO A O 1
ATOM 604 N N . ARG A 1 80 ? -25.617 -26.508 33.465 1.00 77.69 80 ARG A N 1
ATOM 605 C CA . ARG A 1 80 ? -25.436 -26.203 32.027 1.00 77.69 80 ARG A CA 1
ATOM 606 C C . ARG A 1 80 ? -26.416 -26.950 31.111 1.00 77.69 80 ARG A C 1
ATOM 608 O O . ARG A 1 80 ? -26.823 -26.411 30.088 1.00 77.69 80 ARG A O 1
ATOM 615 N N . SER A 1 81 ? -26.822 -28.164 31.485 1.00 78.06 81 SER A N 1
ATOM 616 C CA . SER A 1 81 ? -27.852 -28.950 30.789 1.00 78.06 81 SER A CA 1
ATOM 617 C C . SER A 1 81 ? -29.233 -28.284 30.810 1.00 78.06 81 SER A C 1
ATOM 619 O O . SER A 1 81 ? -29.949 -28.347 29.815 1.00 78.06 81 SER A O 1
ATOM 621 N N . VAL A 1 82 ? -29.586 -27.620 31.913 1.00 81.44 82 VAL A N 1
ATOM 622 C CA . VAL A 1 82 ? -30.841 -26.879 32.098 1.00 81.44 82 VAL A CA 1
ATOM 623 C C . VAL A 1 82 ? -30.774 -25.529 31.379 1.00 81.44 82 VAL A C 1
ATOM 625 O O . VAL A 1 82 ? -31.678 -25.203 30.613 1.00 81.44 82 VAL A O 1
ATOM 628 N N . GLN A 1 83 ? -29.665 -24.789 31.513 1.00 81.62 83 GLN A N 1
ATOM 629 C CA . GLN A 1 83 ? -29.424 -23.557 30.741 1.00 81.62 83 GLN A CA 1
ATOM 630 C C . GLN A 1 83 ? -29.539 -23.803 29.227 1.00 81.62 83 GLN A C 1
ATOM 632 O O . GLN A 1 83 ? -30.185 -23.038 28.513 1.00 81.62 83 GLN A O 1
ATOM 637 N N . ALA A 1 84 ? -28.989 -24.918 28.736 1.00 74.94 84 ALA A N 1
ATOM 638 C CA . ALA A 1 84 ? -29.063 -25.310 27.331 1.00 74.94 84 ALA A CA 1
ATOM 639 C C . ALA A 1 84 ? -30.486 -25.621 26.826 1.00 74.94 84 ALA A C 1
ATOM 641 O O . ALA A 1 84 ? -30.675 -25.698 25.614 1.00 74.94 84 ALA A O 1
ATOM 642 N N . ILE A 1 85 ? -31.483 -25.808 27.703 1.00 79.88 85 ILE A N 1
ATOM 643 C CA . ILE A 1 85 ? -32.900 -25.922 27.312 1.00 79.88 85 ILE A CA 1
ATOM 644 C C . ILE A 1 85 ? -33.481 -24.528 27.059 1.00 79.88 85 ILE A C 1
ATOM 646 O O . ILE A 1 85 ? -34.069 -24.308 26.001 1.00 79.88 85 ILE A O 1
ATOM 650 N N . TYR A 1 86 ? -33.262 -23.584 27.980 1.00 78.38 86 TYR A N 1
ATOM 651 C CA . TYR A 1 86 ? -33.720 -22.194 27.852 1.00 78.38 86 TYR A CA 1
ATOM 652 C C . TYR A 1 86 ? -33.041 -21.440 26.701 1.00 78.38 86 TYR A C 1
ATOM 654 O O . TYR A 1 86 ? -33.659 -20.590 26.069 1.00 78.38 86 TYR A O 1
ATOM 662 N N . LEU A 1 87 ? -31.790 -21.784 26.385 1.00 79.75 87 LEU A N 1
ATOM 663 C CA . LEU A 1 87 ? -31.030 -21.176 25.292 1.00 79.75 87 LEU A CA 1
ATOM 664 C C . LEU A 1 87 ? -31.346 -21.754 23.901 1.00 79.75 87 LEU A C 1
ATOM 666 O O . LEU A 1 87 ? -30.756 -21.288 22.924 1.00 79.75 87 LEU A O 1
ATOM 670 N N . ARG A 1 88 ? -32.247 -22.740 23.757 1.00 79.75 88 ARG A N 1
ATOM 671 C CA . ARG A 1 88 ? -32.577 -23.309 22.435 1.00 79.75 88 ARG A CA 1
ATOM 672 C C . ARG A 1 88 ? -33.160 -22.245 21.494 1.00 79.75 88 ARG A C 1
ATOM 674 O O . ARG A 1 88 ? -33.928 -21.394 21.941 1.00 79.75 88 ARG A O 1
ATOM 681 N N . PRO A 1 89 ? -32.849 -22.299 20.186 1.00 81.69 89 PRO A N 1
ATOM 682 C CA . PRO A 1 89 ? -33.420 -21.367 19.228 1.00 81.69 89 PRO A CA 1
ATOM 683 C C . PRO A 1 89 ? -34.933 -21.590 19.139 1.00 81.69 89 PRO A C 1
ATOM 685 O O . PRO A 1 89 ? -35.401 -22.719 18.954 1.00 81.69 89 PRO A O 1
ATOM 688 N N . LEU A 1 90 ? -35.689 -20.501 19.280 1.00 86.62 90 LEU A N 1
ATOM 689 C CA . LEU A 1 90 ? -37.142 -20.503 19.149 1.00 86.62 90 LEU A CA 1
ATOM 690 C C . LEU A 1 90 ? -37.538 -20.929 17.727 1.00 86.62 90 LEU A C 1
ATOM 692 O O . LEU A 1 90 ? -36.840 -20.636 16.755 1.00 86.62 90 LEU A O 1
ATOM 696 N N . ARG A 1 91 ? -38.663 -21.635 17.598 1.00 87.44 91 ARG A N 1
ATOM 697 C CA . ARG A 1 91 ? -39.167 -22.160 16.320 1.00 87.44 91 ARG A CA 1
ATOM 698 C C . ARG A 1 91 ? -40.617 -21.746 16.113 1.00 87.44 91 ARG A C 1
ATOM 700 O O . ARG A 1 91 ? -41.363 -21.611 17.078 1.00 87.44 91 ARG A O 1
ATOM 707 N N . ARG A 1 92 ? -41.004 -21.565 14.850 1.00 89.06 92 ARG A N 1
ATOM 708 C CA . ARG A 1 92 ? -42.395 -21.352 14.427 1.00 89.06 92 ARG A CA 1
ATOM 709 C C . ARG A 1 92 ? -42.920 -22.610 13.746 1.00 89.06 92 ARG A C 1
ATOM 711 O O . ARG A 1 92 ? -42.152 -23.331 13.109 1.00 89.06 92 ARG A O 1
ATOM 718 N N . GLU A 1 93 ? -44.214 -22.859 13.883 1.00 89.81 93 GLU A N 1
ATOM 719 C CA . GLU A 1 93 ? -44.890 -23.957 13.193 1.00 89.81 93 GLU A CA 1
ATOM 720 C C . GLU A 1 93 ? -45.152 -23.596 11.723 1.00 89.81 93 GLU A C 1
ATOM 722 O O . GLU A 1 93 ? -45.337 -22.429 11.374 1.00 89.81 93 GLU A O 1
ATOM 727 N N . ALA A 1 94 ? -45.124 -24.608 10.856 1.00 89.88 94 ALA A N 1
ATOM 728 C CA . ALA A 1 94 ? -45.418 -24.483 9.432 1.00 89.88 94 ALA A CA 1
ATOM 729 C C . ALA A 1 94 ? -46.925 -24.711 9.200 1.00 89.88 94 ALA A C 1
ATOM 731 O O . ALA A 1 94 ? -47.520 -25.566 9.854 1.00 89.88 94 ALA A O 1
ATOM 732 N N . LYS A 1 95 ? -47.543 -23.960 8.282 1.00 87.06 95 LYS A N 1
ATOM 733 C CA . LYS A 1 95 ? -48.995 -23.995 8.027 1.00 87.06 95 LYS A CA 1
ATOM 734 C C . LYS A 1 95 ? -49.401 -25.099 7.044 1.00 87.06 95 LYS A C 1
ATOM 736 O O . LYS A 1 95 ? -50.455 -25.706 7.209 1.00 87.06 95 LYS A O 1
ATOM 741 N N . TYR A 1 96 ? -48.579 -25.337 6.026 1.00 85.75 96 TYR A N 1
ATOM 742 C CA . TYR A 1 96 ? -48.786 -26.337 4.975 1.00 85.75 96 TYR A CA 1
ATOM 743 C C . TYR A 1 96 ? -47.609 -27.325 4.881 1.00 85.75 96 TYR A C 1
ATOM 745 O O . TYR A 1 96 ? -47.763 -28.422 4.351 1.00 85.75 96 TYR A O 1
ATOM 753 N N . GLY A 1 97 ? -46.444 -26.974 5.438 1.00 86.44 97 GLY A N 1
ATOM 754 C CA . GLY A 1 97 ? -45.273 -27.844 5.534 1.00 86.44 97 GLY A CA 1
ATOM 755 C C . GLY A 1 97 ? -44.457 -27.978 4.244 1.00 86.44 97 GLY A C 1
ATOM 756 O O . GLY A 1 97 ? -43.595 -28.860 4.175 1.00 86.44 97 GLY A O 1
ATOM 757 N N . VAL A 1 98 ? -44.702 -27.121 3.251 1.00 87.50 98 VAL A N 1
ATOM 758 C CA . VAL A 1 98 ? -44.076 -27.151 1.922 1.00 87.50 98 VAL A CA 1
ATOM 759 C C . VAL A 1 98 ? -42.637 -26.630 2.016 1.00 87.50 98 VAL A C 1
ATOM 761 O O . VAL A 1 98 ? -42.438 -25.548 2.562 1.00 87.50 98 VAL A O 1
ATOM 764 N N . PRO A 1 99 ? -41.609 -27.346 1.522 1.00 90.19 99 PRO A N 1
ATOM 765 C CA . PRO A 1 99 ? -40.228 -26.864 1.574 1.00 90.19 99 PRO A CA 1
ATOM 766 C C . PRO A 1 99 ? -40.008 -25.682 0.614 1.00 90.19 99 PRO A C 1
ATOM 768 O O . PRO A 1 99 ? -40.211 -25.812 -0.589 1.00 90.19 99 PRO A O 1
ATOM 771 N N . SER A 1 100 ? -39.545 -24.547 1.147 1.00 90.19 100 SER A N 1
ATOM 772 C CA . SER A 1 100 ? -39.216 -23.339 0.366 1.00 90.19 100 SER A CA 1
ATOM 773 C C . SER A 1 100 ? -37.712 -23.169 0.142 1.00 90.19 100 SER A C 1
ATOM 775 O O . SER A 1 100 ? -37.296 -22.631 -0.881 1.00 90.19 100 SER A O 1
ATOM 777 N N . CYS A 1 101 ? -36.870 -23.608 1.087 1.00 93.88 101 CYS A N 1
ATOM 778 C CA . CYS A 1 101 ? -35.413 -23.507 0.956 1.00 93.88 101 CYS A CA 1
ATOM 779 C C . CYS A 1 101 ? -34.666 -24.530 1.819 1.00 93.88 101 CYS A C 1
ATOM 781 O O . CYS A 1 101 ? -34.949 -24.666 3.006 1.00 93.88 101 CYS A O 1
ATOM 783 N N . ASP A 1 102 ? -33.637 -25.152 1.243 1.00 95.19 102 ASP A N 1
ATOM 784 C CA . ASP A 1 102 ? -32.676 -26.027 1.917 1.00 95.19 102 ASP A CA 1
ATOM 785 C C . ASP A 1 102 ? -31.300 -25.346 1.976 1.00 95.19 102 ASP A C 1
ATOM 787 O O . ASP A 1 102 ? -30.582 -25.276 0.976 1.00 95.19 102 ASP A O 1
ATOM 791 N N . LEU A 1 103 ? -30.902 -24.877 3.160 1.00 95.62 103 LEU A N 1
ATOM 792 C CA . LEU A 1 103 ? -29.577 -24.322 3.434 1.00 95.62 103 LEU A CA 1
ATOM 793 C C . LEU A 1 103 ? -28.639 -25.408 3.973 1.00 95.62 103 LEU A C 1
ATOM 795 O O . LEU A 1 103 ? -28.751 -25.848 5.118 1.00 95.62 103 LEU A O 1
ATOM 799 N N . GLN A 1 104 ? -27.657 -25.801 3.168 1.00 95.69 104 GLN A N 1
ATOM 800 C CA . GLN A 1 104 ? -26.563 -26.676 3.576 1.00 95.69 104 GLN A CA 1
ATOM 801 C C . GLN A 1 104 ? -25.337 -25.855 3.974 1.00 95.69 104 GLN A C 1
ATOM 803 O O . GLN A 1 104 ? -24.849 -25.033 3.200 1.00 95.69 104 GLN A O 1
ATOM 808 N N . MET A 1 105 ? -24.785 -26.135 5.151 1.00 94.94 105 MET A N 1
ATOM 809 C CA . MET A 1 105 ? -23.551 -25.524 5.648 1.00 94.94 105 MET A CA 1
ATOM 810 C C . MET A 1 105 ? -22.472 -26.589 5.834 1.00 94.94 105 MET A C 1
ATOM 812 O O . MET A 1 105 ? -22.775 -27.732 6.193 1.00 94.94 105 MET A O 1
ATOM 816 N N . ARG A 1 106 ? -21.208 -26.221 5.606 1.00 94.69 106 ARG A N 1
ATOM 817 C CA . ARG A 1 106 ? -20.035 -27.093 5.765 1.00 94.69 106 ARG A CA 1
ATOM 818 C C . ARG A 1 106 ? -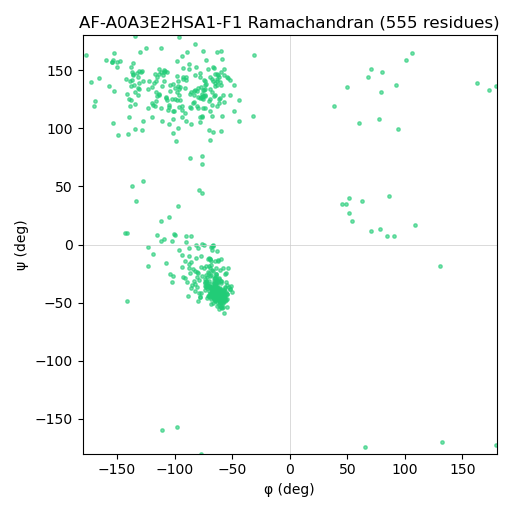18.879 -26.355 6.438 1.00 94.69 106 ARG A C 1
ATOM 820 O O . ARG A 1 106 ? -18.577 -25.232 6.051 1.00 94.69 106 ARG A O 1
ATOM 827 N N . SER A 1 107 ? -18.206 -26.998 7.390 1.00 94.75 107 SER A N 1
ATOM 828 C CA . SER A 1 107 ? -16.943 -26.506 7.958 1.00 94.75 107 SER A CA 1
ATOM 829 C C . SER A 1 107 ? -16.092 -27.654 8.504 1.00 94.75 107 SER A C 1
ATOM 831 O O . SER A 1 107 ? -16.603 -28.733 8.808 1.00 94.75 107 SER A O 1
ATOM 833 N N . TYR A 1 108 ? -14.791 -27.411 8.635 1.00 92.56 108 TYR A N 1
ATOM 834 C CA . TYR A 1 108 ? -13.861 -28.256 9.387 1.00 92.56 108 TYR A CA 1
ATOM 835 C C . TYR A 1 108 ? -13.868 -27.925 10.891 1.00 92.56 108 TYR A C 1
ATOM 837 O O . TYR A 1 108 ? -13.510 -28.779 11.698 1.00 92.56 108 TYR A O 1
ATOM 845 N N . ASN A 1 109 ? -14.314 -26.724 11.291 1.00 92.38 109 ASN A N 1
ATOM 846 C CA . ASN A 1 109 ? -14.457 -26.349 12.697 1.00 92.38 109 ASN A CA 1
ATOM 847 C C . ASN A 1 109 ? -15.891 -26.624 13.184 1.00 92.38 109 ASN A C 1
ATOM 849 O O . ASN A 1 109 ? -16.854 -26.010 12.720 1.00 92.38 109 ASN A O 1
ATOM 853 N N . VAL A 1 110 ? -16.025 -27.544 14.144 1.00 89.44 110 VAL A N 1
ATOM 854 C CA . VAL A 1 110 ? -17.317 -27.933 14.734 1.00 89.44 110 VAL A CA 1
ATOM 855 C C . VAL A 1 110 ? -17.983 -26.754 15.449 1.00 89.44 110 VAL A C 1
ATOM 857 O O . VAL A 1 110 ? -19.175 -26.528 15.264 1.00 89.44 110 VAL A O 1
ATOM 860 N N . ARG A 1 111 ? -17.207 -25.968 16.211 1.00 90.44 111 ARG A N 1
ATOM 861 C CA . ARG A 1 111 ? -17.717 -24.855 17.026 1.00 90.44 111 ARG A CA 1
ATOM 862 C C . ARG A 1 111 ? -18.314 -23.757 16.148 1.00 90.44 111 ARG A C 1
ATOM 864 O O . ARG A 1 111 ? -19.437 -23.332 16.398 1.00 90.44 111 ARG A O 1
ATOM 871 N N . SER A 1 112 ? -17.599 -23.354 15.096 1.00 90.81 112 SER A N 1
ATOM 872 C CA . SER A 1 112 ? -18.078 -22.362 14.123 1.00 90.81 112 SER A CA 1
ATOM 873 C C . SER A 1 112 ? -19.361 -22.830 13.432 1.00 90.81 112 SER A C 1
ATOM 875 O O . SER A 1 112 ? -20.323 -22.074 13.334 1.00 90.81 112 SER A O 1
ATOM 877 N N . LEU A 1 113 ? -19.399 -24.097 12.996 1.00 93.56 113 LEU A N 1
ATOM 878 C CA . LEU A 1 113 ? -20.554 -24.675 12.307 1.00 93.56 113 LEU A CA 1
ATOM 879 C C . LEU A 1 113 ? -21.809 -24.728 13.189 1.00 93.56 113 LEU A C 1
ATOM 881 O O . LEU A 1 113 ? -22.906 -24.505 12.688 1.00 93.56 113 LEU A O 1
ATOM 885 N N . GLU A 1 114 ? -21.664 -25.035 14.479 1.00 90.88 114 GLU A N 1
ATOM 886 C CA . GLU A 1 114 ? -22.792 -25.121 15.415 1.00 90.88 114 GLU A CA 1
ATOM 887 C C . GLU A 1 114 ? -23.268 -23.745 15.882 1.00 90.88 114 GLU A C 1
ATOM 889 O O . GLU A 1 114 ? -24.472 -23.495 15.874 1.00 90.88 114 GLU A O 1
ATOM 894 N N . PHE A 1 115 ? -22.346 -22.822 16.175 1.00 92.06 115 PHE A N 1
ATOM 895 C CA . PHE A 1 115 ? -22.673 -21.427 16.482 1.00 92.06 115 PHE A CA 1
ATOM 896 C C . PHE A 1 115 ? -23.449 -20.760 15.337 1.00 92.06 115 PHE A C 1
ATOM 898 O O . PHE A 1 115 ? -24.515 -20.182 15.544 1.00 92.06 115 PHE A O 1
ATOM 905 N N . PHE A 1 116 ? -22.954 -20.889 14.104 1.00 94.31 116 PHE A N 1
ATOM 906 C CA . PHE A 1 116 ? -23.599 -20.273 12.949 1.00 94.31 116 PHE A CA 1
ATOM 907 C C . PHE A 1 116 ? -24.920 -20.964 12.565 1.00 94.31 116 PHE A C 1
ATOM 909 O O . PHE A 1 116 ? -25.832 -20.309 12.064 1.00 94.31 116 PHE A O 1
ATOM 916 N N . ALA A 1 117 ? -25.071 -22.262 12.855 1.00 93.88 117 ALA A N 1
ATOM 917 C CA . ALA A 1 117 ? -26.352 -22.951 12.713 1.00 93.88 117 ALA A CA 1
ATOM 918 C C . ALA A 1 117 ? -27.421 -22.414 13.675 1.00 93.88 117 ALA A C 1
ATOM 920 O O . ALA A 1 117 ? -28.572 -22.242 13.274 1.00 93.88 117 ALA A O 1
ATOM 921 N N . ASP A 1 118 ? -27.046 -22.130 14.923 1.00 92.31 118 ASP A N 1
ATOM 922 C CA . ASP A 1 118 ? -27.937 -21.515 15.906 1.00 92.31 118 ASP A CA 1
ATOM 923 C C . ASP A 1 118 ? -28.309 -20.076 15.504 1.00 92.31 118 ASP A C 1
ATOM 925 O O . ASP A 1 118 ? -29.492 -19.732 15.450 1.00 92.31 118 ASP A O 1
ATOM 929 N N . PHE A 1 119 ? -27.320 -19.272 15.093 1.00 93.44 119 PHE A N 1
ATOM 930 C CA . PHE A 1 119 ? -27.533 -17.933 14.529 1.00 93.44 119 PHE A CA 1
ATOM 931 C C . PHE A 1 119 ? -28.510 -17.947 13.342 1.00 93.44 119 PHE A C 1
ATOM 933 O O . PHE A 1 119 ? -29.456 -17.158 13.310 1.00 93.44 119 PHE A O 1
ATOM 940 N N . ALA A 1 120 ? -28.340 -18.878 12.397 1.00 94.25 120 ALA A N 1
ATOM 941 C CA . ALA A 1 120 ? -29.202 -18.991 11.225 1.00 94.25 120 ALA A CA 1
ATOM 942 C C . ALA A 1 120 ? -30.666 -19.310 11.580 1.00 94.25 120 ALA A C 1
ATOM 944 O O . ALA A 1 120 ? -31.582 -18.747 10.971 1.00 94.25 120 ALA A O 1
ATOM 945 N N . LEU A 1 121 ? -30.895 -20.154 12.593 1.00 93.88 121 LEU A N 1
ATOM 946 C CA . LEU A 1 121 ? -32.235 -20.450 13.110 1.00 93.88 121 LEU A CA 1
ATOM 947 C C . LEU A 1 121 ? -32.860 -19.248 13.829 1.00 93.88 121 LEU A C 1
ATOM 949 O O . LEU A 1 121 ? -34.033 -18.955 13.599 1.00 93.88 121 LEU A O 1
ATOM 953 N N . ARG A 1 122 ? -32.090 -18.508 14.641 1.00 92.88 122 ARG A N 1
ATOM 954 C CA . ARG A 1 122 ? -32.577 -17.271 15.281 1.00 92.88 122 ARG A CA 1
ATOM 955 C C . ARG A 1 122 ? -32.953 -16.216 14.242 1.00 92.88 122 ARG A C 1
ATOM 957 O O . ARG A 1 122 ? -34.040 -15.650 14.323 1.00 92.88 122 ARG A O 1
ATOM 964 N N . ALA A 1 123 ? -32.107 -16.001 13.234 1.00 92.88 123 ALA A N 1
ATOM 965 C CA . ALA A 1 123 ? -32.388 -15.075 12.138 1.00 92.88 123 ALA A CA 1
ATOM 966 C C . ALA A 1 123 ? -33.685 -15.444 11.391 1.00 92.88 123 ALA A C 1
ATOM 968 O O . ALA A 1 123 ? -34.503 -14.569 11.112 1.00 92.88 123 ALA A O 1
ATOM 969 N N . ALA A 1 124 ? -33.918 -16.737 11.134 1.00 93.69 124 ALA A N 1
ATOM 970 C CA . ALA A 1 124 ? -35.164 -17.208 10.529 1.00 93.69 124 ALA A CA 1
ATOM 971 C C . ALA A 1 124 ? -36.384 -16.929 11.427 1.00 93.69 124 ALA A C 1
ATOM 973 O O . ALA A 1 124 ? -37.399 -16.426 10.946 1.00 93.69 124 ALA A O 1
ATOM 974 N N . TYR A 1 125 ? -36.275 -17.189 12.735 1.00 92.69 125 TYR A N 1
ATOM 975 C CA . TYR A 1 125 ? -37.355 -16.963 13.700 1.00 92.69 125 TYR A CA 1
ATOM 976 C C . TYR A 1 125 ? -37.800 -15.492 13.780 1.00 92.69 125 TYR A C 1
ATOM 978 O O . TYR A 1 125 ? -39.007 -15.216 13.815 1.00 92.69 125 TYR A O 1
ATOM 986 N N . TYR A 1 126 ? -36.850 -14.549 13.784 1.00 92.00 126 TYR A N 1
ATOM 987 C CA . TYR A 1 126 ? -37.152 -13.112 13.801 1.00 92.00 126 TYR A CA 1
ATOM 988 C C . TYR A 1 126 ? -37.739 -12.618 12.471 1.00 92.00 126 TYR A C 1
ATOM 990 O O . TYR A 1 126 ? -38.670 -11.818 12.496 1.00 92.00 126 TYR A O 1
ATOM 998 N N . LEU A 1 127 ? -37.293 -13.158 11.330 1.00 88.25 127 LEU A N 1
ATOM 999 C CA . LEU A 1 127 ? -37.888 -12.890 10.008 1.00 88.25 127 LEU A CA 1
ATOM 1000 C C . LEU A 1 127 ? -39.233 -13.601 9.769 1.00 88.25 127 LEU A C 1
ATOM 1002 O O . LEU A 1 127 ? -39.835 -13.448 8.711 1.00 88.25 127 LEU A O 1
ATOM 1006 N N . GLY A 1 128 ? -39.724 -14.379 10.734 1.00 89.88 128 GLY A N 1
ATOM 1007 C CA . GLY A 1 128 ? -41.024 -15.041 10.644 1.00 89.88 128 GLY A CA 1
ATOM 1008 C C . GLY A 1 128 ? -41.045 -16.377 9.910 1.00 89.88 128 GLY A C 1
ATOM 1009 O O . GLY A 1 128 ? -42.122 -16.938 9.727 1.00 89.88 128 GLY A O 1
ATOM 1010 N N . LEU A 1 129 ? -39.883 -16.910 9.536 1.00 92.81 129 LEU A N 1
ATOM 1011 C CA . LEU A 1 129 ? -39.749 -18.112 8.720 1.00 92.81 129 LEU A CA 1
ATOM 1012 C C . LEU A 1 129 ? -39.846 -19.398 9.576 1.00 92.81 129 LEU A C 1
ATOM 1014 O O . LEU A 1 129 ? -39.101 -19.539 10.553 1.00 92.81 129 LEU A O 1
ATOM 1018 N N . PRO A 1 130 ? -40.707 -20.372 9.214 1.00 94.31 130 PRO A N 1
ATOM 1019 C CA . PRO A 1 130 ? -40.739 -21.699 9.836 1.00 94.31 130 PRO A CA 1
ATOM 1020 C C . PRO A 1 130 ? -39.485 -22.522 9.488 1.00 94.31 130 PRO A C 1
ATOM 1022 O O . PRO A 1 130 ? -39.435 -23.242 8.488 1.00 94.31 130 PRO A O 1
ATOM 1025 N N . ALA A 1 131 ? -38.439 -22.409 10.311 1.00 93.62 131 ALA A N 1
ATOM 1026 C CA . ALA A 1 131 ? -37.172 -23.115 10.118 1.00 93.62 131 ALA A CA 1
ATOM 1027 C C . ALA A 1 131 ? -37.068 -24.419 10.933 1.00 93.62 131 ALA A C 1
ATOM 1029 O O . ALA A 1 131 ? -37.323 -24.463 12.139 1.00 93.62 131 ALA A O 1
ATOM 1030 N N . TYR A 1 132 ? -36.609 -25.477 10.266 1.00 91.81 132 TYR A N 1
ATOM 1031 C CA . TYR A 1 132 ? -36.354 -26.805 10.813 1.00 91.81 132 TYR A CA 1
ATOM 1032 C C . TYR A 1 132 ? -34.868 -27.166 10.694 1.00 91.81 132 TYR A C 1
ATOM 1034 O O . TYR A 1 132 ? -34.231 -26.915 9.672 1.00 91.81 132 TYR A O 1
ATOM 1042 N N . GLY A 1 133 ? -34.305 -27.783 11.735 1.00 88.00 133 GLY A N 1
ATOM 1043 C CA . GLY A 1 133 ? -32.885 -28.142 11.806 1.00 88.00 133 GLY A CA 1
ATOM 1044 C C . GLY A 1 133 ? -32.218 -27.727 13.128 1.00 88.00 133 GLY A C 1
ATOM 1045 O O . GLY A 1 133 ? -32.922 -27.346 14.068 1.00 88.00 133 GLY A O 1
ATOM 1046 N N . PRO A 1 134 ? -30.879 -27.818 13.235 1.00 92.06 134 PRO A N 1
ATOM 1047 C CA . PRO A 1 134 ? -29.951 -28.188 12.170 1.00 92.06 134 PRO A CA 1
ATOM 1048 C C . PRO A 1 134 ? -29.790 -29.713 12.077 1.00 92.06 134 PRO A C 1
ATOM 1050 O O . PRO A 1 134 ? -29.332 -30.362 13.014 1.00 92.06 134 PRO A O 1
ATOM 1053 N N . VAL A 1 135 ? -30.152 -30.302 10.937 1.00 93.88 135 VAL A N 1
ATOM 1054 C CA . VAL A 1 135 ? -30.033 -31.750 10.704 1.00 93.88 135 VAL A CA 1
ATOM 1055 C C . VAL A 1 135 ? -28.576 -32.090 10.355 1.00 93.88 135 VAL A C 1
ATOM 1057 O O . VAL A 1 135 ? -28.015 -31.467 9.447 1.00 93.88 135 VAL A O 1
ATOM 1060 N N . PRO A 1 136 ? -27.918 -33.046 11.036 1.00 94.62 136 PRO A N 1
ATOM 1061 C CA . PRO A 1 136 ? -26.566 -33.465 10.682 1.00 94.62 136 PRO A CA 1
ATOM 1062 C C . PRO A 1 136 ? -26.565 -34.222 9.348 1.00 94.62 136 PRO A C 1
ATOM 1064 O O . PRO A 1 136 ? -27.271 -35.212 9.178 1.00 94.62 136 PRO A O 1
ATOM 1067 N N . LEU A 1 137 ? -25.742 -33.764 8.404 1.00 94.81 137 LEU A N 1
ATOM 1068 C CA . LEU A 1 137 ? -25.522 -34.440 7.122 1.00 94.81 137 LEU A CA 1
ATOM 1069 C C . LEU A 1 137 ? -24.236 -35.291 7.166 1.00 94.81 137 LEU A C 1
ATOM 1071 O O . LEU A 1 137 ? -23.338 -34.988 7.960 1.00 94.81 137 LEU A O 1
ATOM 1075 N N . PRO A 1 138 ? -24.093 -36.309 6.290 1.00 95.44 138 PRO A N 1
ATOM 1076 C CA . PRO A 1 138 ? -22.886 -37.131 6.214 1.00 95.44 138 PRO A CA 1
ATOM 1077 C C . PRO A 1 138 ? -21.607 -36.294 6.081 1.00 95.44 138 PRO A C 1
ATOM 1079 O O . PRO A 1 138 ? -21.504 -35.419 5.210 1.00 95.44 138 PRO A O 1
ATOM 1082 N N . ARG A 1 139 ? -20.630 -36.573 6.956 1.00 94.38 139 ARG A N 1
ATOM 1083 C CA . ARG A 1 139 ? -19.318 -35.913 6.955 1.00 94.38 139 ARG A CA 1
ATOM 1084 C C . ARG A 1 139 ? -18.518 -36.292 5.712 1.00 94.38 139 ARG A C 1
ATOM 1086 O O . ARG A 1 139 ? -18.524 -37.448 5.298 1.00 94.38 139 ARG A O 1
ATOM 1093 N N . ILE A 1 140 ? -17.776 -35.335 5.173 1.00 93.19 140 ILE A N 1
ATOM 1094 C CA . ILE A 1 140 ? -16.781 -35.581 4.127 1.00 93.19 140 ILE A CA 1
ATOM 1095 C C . ILE A 1 140 ? -15.449 -35.854 4.833 1.00 93.19 140 ILE A C 1
ATOM 1097 O O . ILE A 1 140 ? -15.118 -35.185 5.812 1.00 93.19 140 ILE A O 1
ATOM 1101 N N . THR A 1 141 ? -14.715 -36.880 4.402 1.00 92.50 141 THR A N 1
ATOM 1102 C CA . THR A 1 141 ? -13.387 -37.216 4.939 1.00 92.50 141 THR A CA 1
ATOM 1103 C C . THR A 1 141 ? -12.407 -37.319 3.785 1.00 92.50 141 THR A C 1
ATOM 1105 O O . THR A 1 141 ? -12.443 -38.278 3.021 1.00 92.50 141 THR A O 1
ATOM 1108 N N . GLU A 1 142 ? -11.554 -36.312 3.663 1.00 93.12 142 GLU A N 1
ATOM 1109 C CA . GLU A 1 142 ? -10.464 -36.264 2.690 1.00 93.12 142 GLU A CA 1
ATOM 1110 C C . GLU A 1 142 ? -9.177 -36.698 3.388 1.00 93.12 142 GLU A C 1
ATOM 1112 O O . GLU A 1 142 ? -8.994 -36.418 4.575 1.00 93.12 142 GLU A O 1
ATOM 1117 N N . ARG A 1 143 ? -8.293 -37.395 2.673 1.00 93.94 143 ARG A N 1
ATOM 1118 C CA . ARG A 1 143 ? -7.013 -37.870 3.207 1.00 93.94 143 ARG A CA 1
ATOM 1119 C C . ARG A 1 143 ? -5.893 -37.513 2.253 1.00 93.94 143 ARG A C 1
ATOM 1121 O O . ARG A 1 143 ? -6.062 -37.659 1.045 1.00 93.94 143 ARG A O 1
ATOM 1128 N N . TRP A 1 144 ? -4.765 -37.084 2.800 1.00 89.25 144 TRP A N 1
ATOM 1129 C CA . TRP A 1 144 ? -3.546 -36.844 2.040 1.00 89.25 144 TRP A CA 1
ATOM 1130 C C . TRP A 1 144 ? -2.346 -37.477 2.736 1.00 89.25 144 TRP A C 1
ATOM 1132 O O . TRP A 1 144 ? -2.289 -37.559 3.964 1.00 89.25 144 TRP A O 1
ATOM 1142 N N . THR A 1 145 ? -1.396 -37.927 1.925 1.00 88.75 145 THR A N 1
ATOM 1143 C CA . THR A 1 145 ? -0.169 -38.588 2.365 1.00 88.75 145 THR A CA 1
ATOM 1144 C C . THR A 1 145 ? 1.005 -37.744 1.895 1.00 88.75 145 THR A C 1
ATOM 1146 O O . THR A 1 145 ? 1.142 -37.501 0.698 1.00 88.75 145 THR A O 1
ATOM 1149 N N . VAL A 1 146 ? 1.823 -37.255 2.826 1.00 84.06 146 VAL A N 1
ATOM 1150 C CA . VAL A 1 146 ? 2.905 -36.293 2.550 1.00 84.06 146 VAL A CA 1
ATOM 1151 C C . VAL A 1 146 ? 4.218 -36.830 3.134 1.00 84.06 146 VAL A C 1
ATOM 1153 O O . VAL A 1 146 ? 4.197 -37.428 4.212 1.00 84.06 146 VAL A O 1
ATOM 1156 N N . PRO A 1 147 ? 5.372 -36.670 2.460 1.00 84.69 147 PRO A N 1
ATOM 1157 C CA . PRO A 1 147 ? 6.668 -37.008 3.046 1.00 84.69 147 PRO A CA 1
ATOM 1158 C C . PRO A 1 147 ? 6.932 -36.193 4.318 1.00 84.69 147 PRO A C 1
ATOM 1160 O O . PRO A 1 147 ? 6.730 -34.983 4.327 1.00 84.69 147 PRO A O 1
ATOM 1163 N N . ARG A 1 148 ? 7.466 -36.818 5.376 1.00 78.75 148 ARG A N 1
ATOM 1164 C CA . ARG A 1 148 ? 7.756 -36.134 6.660 1.00 78.75 148 ARG A CA 1
ATOM 1165 C C . ARG A 1 148 ? 8.810 -35.011 6.596 1.00 78.75 148 ARG A C 1
ATOM 1167 O O . ARG A 1 148 ? 9.141 -34.426 7.621 1.00 78.75 148 ARG A O 1
ATOM 1174 N N . ALA A 1 149 ? 9.458 -34.800 5.454 1.00 75.31 149 ALA A N 1
ATOM 1175 C CA . ALA A 1 149 ? 10.489 -33.781 5.272 1.00 75.31 149 ALA A CA 1
ATOM 1176 C C . ALA A 1 149 ? 10.667 -33.447 3.787 1.00 75.31 149 ALA A C 1
ATOM 1178 O O . ALA A 1 149 ? 10.414 -34.289 2.928 1.00 75.31 149 ALA A O 1
ATOM 1179 N N . ASN A 1 150 ? 11.220 -32.267 3.509 1.00 72.00 150 ASN A N 1
ATOM 1180 C CA . ASN A 1 150 ? 11.391 -31.699 2.165 1.00 72.00 150 ASN A CA 1
ATOM 1181 C C . ASN A 1 150 ? 12.406 -32.450 1.269 1.00 72.00 150 ASN A C 1
ATOM 1183 O O . ASN A 1 150 ? 12.620 -32.061 0.124 1.00 72.00 150 ASN A O 1
ATOM 1187 N N . PHE A 1 151 ? 13.052 -33.509 1.767 1.00 66.50 151 PHE A N 1
ATOM 1188 C CA . PHE A 1 151 ? 14.025 -34.296 1.008 1.00 66.50 151 PHE A CA 1
ATOM 1189 C C . PHE A 1 151 ? 13.333 -35.355 0.137 1.00 66.50 151 PHE A C 1
ATOM 1191 O O . PHE A 1 151 ? 12.663 -36.257 0.643 1.00 66.50 151 PHE A O 1
ATOM 1198 N N . ILE A 1 152 ? 13.578 -35.267 -1.173 1.00 52.72 152 ILE A N 1
ATOM 1199 C CA . ILE A 1 152 ? 12.856 -35.943 -2.269 1.00 52.72 152 ILE A CA 1
ATOM 1200 C C . ILE A 1 152 ? 12.772 -37.483 -2.139 1.00 52.72 152 ILE A C 1
ATOM 1202 O O . ILE A 1 152 ? 11.834 -38.086 -2.650 1.00 52.72 152 ILE A O 1
ATOM 1206 N N . PHE A 1 153 ? 13.695 -38.132 -1.420 1.00 56.72 153 PHE A N 1
ATOM 1207 C CA . PHE A 1 153 ? 13.822 -39.601 -1.365 1.00 56.72 153 PHE A CA 1
ATOM 1208 C C . PHE A 1 153 ? 13.467 -40.246 -0.007 1.00 56.72 153 PHE A C 1
ATOM 1210 O O . PHE A 1 153 ? 13.893 -41.366 0.290 1.00 56.72 153 PHE A O 1
ATOM 1217 N N . LYS A 1 154 ? 12.706 -39.568 0.865 1.00 67.94 154 LYS A N 1
ATOM 1218 C CA . LYS A 1 154 ? 12.433 -40.073 2.225 1.00 67.94 154 LYS A CA 1
ATOM 1219 C C . LYS A 1 154 ? 11.312 -41.128 2.262 1.00 67.94 154 LYS A C 1
ATOM 1221 O O . LYS A 1 154 ? 10.154 -40.831 1.995 1.00 67.94 154 LYS A O 1
ATOM 1226 N N . LYS A 1 155 ? 11.635 -42.349 2.717 1.00 71.19 155 LYS A N 1
ATOM 1227 C CA . LYS A 1 155 ? 10.695 -43.491 2.859 1.00 71.19 155 LYS A CA 1
ATOM 1228 C C . LYS A 1 155 ? 9.619 -43.340 3.957 1.00 71.19 155 LYS A C 1
ATOM 1230 O O . LYS A 1 155 ? 8.814 -44.246 4.138 1.00 71.19 155 LYS A O 1
ATOM 1235 N N . SER A 1 156 ? 9.613 -42.244 4.720 1.00 79.44 156 SER A N 1
ATOM 1236 C CA . SER A 1 156 ? 8.661 -42.019 5.816 1.00 79.44 156 SER A CA 1
ATOM 1237 C C . SER A 1 156 ? 7.597 -41.004 5.406 1.00 79.44 156 SER A C 1
ATOM 1239 O O . SER A 1 156 ? 7.909 -39.845 5.122 1.00 79.44 156 SER A O 1
ATOM 1241 N N . GLN A 1 157 ? 6.347 -41.459 5.391 1.00 83.56 157 GLN A N 1
ATOM 1242 C CA . GLN A 1 157 ? 5.166 -40.679 5.033 1.00 83.56 157 GLN A CA 1
ATOM 1243 C C . GLN A 1 157 ? 4.302 -40.410 6.274 1.00 83.56 157 GLN A C 1
ATOM 1245 O O . GLN A 1 157 ? 4.239 -41.231 7.192 1.00 83.56 157 GLN A O 1
ATOM 1250 N N . GLU A 1 158 ? 3.623 -39.268 6.291 1.00 90.12 158 GLU A N 1
ATOM 1251 C CA . GLU A 1 158 ? 2.570 -38.922 7.245 1.00 90.12 158 GLU A CA 1
ATOM 1252 C C . GLU A 1 158 ? 1.217 -38.881 6.536 1.00 90.12 158 GLU A C 1
ATOM 1254 O O . GLU A 1 158 ? 1.092 -38.349 5.433 1.00 90.12 158 GLU A O 1
ATOM 1259 N N . ASN A 1 159 ? 0.204 -39.459 7.183 1.00 90.38 159 ASN A N 1
ATOM 1260 C CA . ASN A 1 159 ? -1.179 -39.436 6.725 1.00 90.38 159 ASN A CA 1
ATOM 1261 C C . ASN A 1 159 ? -1.953 -38.397 7.530 1.00 90.38 159 ASN A C 1
ATOM 1263 O O . ASN A 1 159 ? -2.021 -38.483 8.756 1.00 90.38 159 ASN A O 1
ATOM 1267 N N . PHE A 1 160 ? -2.590 -37.474 6.829 1.00 90.38 160 PHE A N 1
ATOM 1268 C CA . PHE A 1 160 ? -3.454 -36.449 7.394 1.00 90.38 160 PHE A CA 1
ATOM 1269 C C . PHE A 1 160 ? -4.895 -36.683 6.935 1.00 90.38 160 PHE A C 1
ATOM 1271 O O . PHE A 1 160 ? -5.135 -37.197 5.838 1.00 90.38 160 PHE A O 1
ATOM 1278 N N . GLU A 1 161 ? -5.868 -36.275 7.748 1.00 91.69 161 GLU A N 1
ATOM 1279 C CA . GLU A 1 161 ? -7.286 -36.315 7.384 1.00 91.69 161 GLU A CA 1
ATOM 1280 C C . GLU A 1 161 ? -7.995 -34.984 7.665 1.00 91.69 161 GLU A C 1
ATOM 1282 O O . GLU A 1 161 ? -7.906 -34.430 8.760 1.00 91.69 161 GLU A O 1
ATOM 1287 N N . ARG A 1 162 ? -8.781 -34.501 6.694 1.00 92.44 162 ARG A N 1
ATOM 1288 C CA . ARG A 1 162 ? -9.748 -33.413 6.893 1.00 92.44 162 ARG A CA 1
ATOM 1289 C C . ARG A 1 162 ? -11.141 -33.991 7.020 1.00 92.44 162 ARG A C 1
ATOM 1291 O O . ARG A 1 162 ? -11.692 -34.540 6.067 1.00 92.44 162 ARG A O 1
ATOM 1298 N N . LYS A 1 163 ? -11.729 -33.823 8.201 1.00 93.62 163 LYS A N 1
ATOM 1299 C CA . LYS A 1 163 ? -13.127 -34.150 8.491 1.00 93.62 163 LYS A CA 1
ATOM 1300 C C . LYS A 1 163 ? -13.968 -32.881 8.375 1.00 93.62 163 LYS A C 1
ATOM 1302 O O . LYS A 1 163 ? -14.013 -32.078 9.300 1.00 93.62 163 LYS A O 1
ATOM 1307 N N . THR A 1 164 ? -14.654 -32.715 7.250 1.00 94.75 164 THR A N 1
ATOM 1308 C CA . THR A 1 164 ? -15.599 -31.610 7.044 1.00 94.75 164 THR A CA 1
ATOM 1309 C C . THR A 1 164 ? -16.990 -32.058 7.482 1.00 94.75 164 THR A C 1
ATOM 1311 O O . THR A 1 164 ? -17.595 -32.947 6.871 1.00 94.75 164 THR A O 1
ATOM 1314 N N . LEU A 1 165 ? -17.507 -31.450 8.549 1.00 95.69 165 LEU A N 1
ATOM 1315 C CA . LEU A 1 165 ? -18.871 -31.674 9.017 1.00 95.69 165 LEU A CA 1
ATOM 1316 C C . LEU A 1 165 ? -19.863 -30.835 8.213 1.00 95.69 165 LEU A C 1
ATOM 1318 O O . LEU A 1 165 ? -19.528 -29.773 7.683 1.00 95.69 165 LEU A O 1
ATOM 1322 N N . ARG A 1 166 ? -21.103 -31.323 8.133 1.00 96.00 166 ARG A N 1
ATOM 1323 C CA . ARG A 1 166 ? -22.201 -30.665 7.423 1.00 96.00 166 ARG A CA 1
ATOM 1324 C C . ARG A 1 166 ? -23.457 -30.585 8.290 1.00 96.00 166 ARG A C 1
ATOM 1326 O O . ARG A 1 166 ? -23.700 -31.448 9.142 1.00 96.00 166 ARG A O 1
ATOM 1333 N N . ARG A 1 167 ? -24.253 -29.542 8.065 1.00 96.31 167 ARG A N 1
ATOM 1334 C CA . ARG A 1 167 ? -25.570 -29.310 8.678 1.00 96.31 167 ARG A CA 1
ATOM 1335 C C . ARG A 1 167 ? -26.549 -28.841 7.597 1.00 96.31 167 ARG A C 1
ATOM 1337 O O . ARG A 1 167 ? -26.135 -28.144 6.675 1.00 96.31 167 ARG A O 1
ATOM 1344 N N . LEU A 1 168 ? -27.817 -29.220 7.719 1.00 96.19 168 LEU A N 1
ATOM 1345 C CA . LEU A 1 168 ? -28.930 -28.759 6.886 1.00 96.19 168 LEU A CA 1
ATOM 1346 C C . LEU A 1 168 ? -29.934 -27.994 7.755 1.00 96.19 168 LEU A C 1
ATOM 1348 O O . LEU A 1 168 ? -30.349 -28.493 8.802 1.00 96.19 168 LEU A O 1
ATOM 1352 N N . ILE A 1 169 ? -30.339 -26.812 7.306 1.00 95.94 169 ILE A N 1
ATOM 1353 C CA . ILE A 1 169 ? -31.506 -26.082 7.807 1.00 95.94 169 ILE A CA 1
ATOM 1354 C C . ILE A 1 169 ? -32.505 -26.005 6.654 1.00 95.94 169 ILE A C 1
ATOM 1356 O O . ILE A 1 169 ? -32.141 -25.591 5.557 1.00 95.94 169 ILE A O 1
ATOM 1360 N N . GLN A 1 170 ? -33.747 -26.407 6.898 1.00 95.12 170 GLN A N 1
ATOM 1361 C CA . GLN A 1 170 ? -34.833 -26.371 5.923 1.00 95.12 170 GLN A CA 1
ATOM 1362 C C . GLN A 1 170 ? -35.883 -25.354 6.368 1.00 95.12 170 GLN A C 1
ATOM 1364 O O . GLN A 1 170 ? -36.364 -25.421 7.497 1.00 95.12 170 GLN A O 1
ATOM 1369 N N . ILE A 1 171 ? -36.264 -24.437 5.484 1.00 94.94 171 ILE A N 1
ATOM 1370 C CA . ILE A 1 171 ? -37.401 -23.535 5.678 1.00 94.94 171 ILE A CA 1
ATOM 1371 C C . ILE A 1 171 ? -38.625 -24.133 4.998 1.00 94.94 171 ILE A C 1
ATOM 1373 O O . ILE A 1 171 ? -38.547 -24.584 3.852 1.00 94.94 171 ILE A O 1
ATOM 1377 N N . LYS A 1 172 ? -39.758 -24.088 5.699 1.00 93.31 172 LYS A N 1
ATOM 1378 C CA . LYS A 1 172 ? -41.069 -24.484 5.186 1.00 93.31 172 LYS A CA 1
ATOM 1379 C C . LYS A 1 172 ? -42.009 -23.285 5.130 1.00 93.31 172 LYS A C 1
ATOM 1381 O O . LYS A 1 172 ? -41.940 -22.431 6.004 1.00 93.31 172 LYS A O 1
ATOM 1386 N N . ASP A 1 173 ? -42.868 -23.229 4.118 1.00 88.31 173 ASP A N 1
ATOM 1387 C CA . ASP A 1 173 ? -43.872 -22.178 3.883 1.00 88.31 173 ASP A CA 1
ATOM 1388 C C . ASP A 1 173 ? -43.321 -20.733 3.914 1.00 88.31 173 ASP A C 1
ATOM 1390 O O . ASP A 1 173 ? -44.034 -19.783 4.237 1.00 88.31 173 ASP A O 1
ATOM 1394 N N . GLY A 1 174 ? -42.037 -20.551 3.593 1.00 86.44 174 GLY A N 1
ATOM 1395 C CA . GLY A 1 174 ? -41.398 -19.238 3.522 1.00 86.44 174 GLY A CA 1
ATOM 1396 C C . GLY A 1 174 ? -41.719 -18.524 2.209 1.00 86.44 174 GLY A C 1
ATOM 1397 O O . GLY A 1 174 ? -41.603 -19.126 1.140 1.00 86.44 174 GLY A O 1
ATOM 1398 N N . HIS A 1 175 ? -42.073 -17.237 2.284 1.00 87.19 175 HIS A N 1
ATOM 1399 C CA . HIS A 1 175 ? -42.206 -16.369 1.109 1.00 87.19 175 HIS A CA 1
ATOM 1400 C C . HIS A 1 175 ? -40.832 -16.176 0.436 1.00 87.19 175 HIS A C 1
ATOM 1402 O O . HIS A 1 175 ? -39.857 -15.940 1.163 1.00 87.19 175 HIS A O 1
ATOM 1408 N N . PRO A 1 176 ? -40.716 -16.246 -0.907 1.00 84.50 176 PRO A N 1
ATOM 1409 C CA . PRO A 1 176 ? -39.425 -16.225 -1.600 1.00 84.50 176 PRO A CA 1
ATOM 1410 C C . PRO A 1 176 ? -38.587 -14.990 -1.254 1.00 84.50 176 PRO A C 1
ATOM 1412 O O . PRO A 1 176 ? -37.429 -15.135 -0.874 1.00 84.50 176 PRO A O 1
ATOM 1415 N N . GLU A 1 177 ? -39.177 -13.793 -1.249 1.00 83.62 177 GLU A N 1
ATOM 1416 C CA . GLU A 1 177 ? -38.468 -12.554 -0.883 1.00 83.62 177 GLU A CA 1
ATOM 1417 C C . GLU A 1 177 ? -37.895 -12.600 0.545 1.00 83.62 177 GLU A C 1
ATOM 1419 O O . GLU A 1 177 ? -36.749 -12.223 0.776 1.00 83.62 177 GLU A O 1
ATOM 1424 N N . THR A 1 178 ? -38.655 -13.110 1.519 1.00 87.31 178 THR A N 1
ATOM 1425 C CA . THR A 1 178 ? -38.210 -13.205 2.920 1.00 87.31 178 THR A CA 1
ATOM 1426 C C . THR A 1 178 ? -37.100 -14.246 3.082 1.00 87.31 178 THR A C 1
ATOM 1428 O O . THR A 1 178 ? -36.159 -14.036 3.848 1.00 87.31 178 THR A O 1
ATOM 1431 N N . VAL A 1 179 ? -37.167 -15.345 2.324 1.00 88.81 179 VAL A N 1
ATOM 1432 C CA . VAL A 1 179 ? -36.102 -16.356 2.238 1.00 88.81 179 VAL A CA 1
ATOM 1433 C C . VAL A 1 179 ? -34.840 -15.769 1.595 1.00 88.81 179 VAL A C 1
ATOM 1435 O O . VAL A 1 179 ? -33.745 -15.987 2.112 1.00 88.81 179 VAL A O 1
ATOM 1438 N N . GLN A 1 180 ? -34.968 -14.981 0.525 1.00 84.88 180 GLN A N 1
ATOM 1439 C CA . GLN A 1 180 ? -33.843 -14.290 -0.113 1.00 84.88 180 GLN A CA 1
ATOM 1440 C C . GLN A 1 180 ? -33.205 -13.255 0.834 1.00 84.88 180 GLN A C 1
ATOM 1442 O O . GLN A 1 180 ? -31.981 -13.234 0.970 1.00 84.88 180 GLN A O 1
ATOM 1447 N N . ILE A 1 181 ? -34.006 -12.467 1.566 1.00 85.62 181 ILE A N 1
ATOM 1448 C CA . ILE A 1 181 ? -33.530 -11.536 2.608 1.00 85.62 181 ILE A CA 1
ATOM 1449 C C . ILE A 1 181 ? -32.779 -12.288 3.717 1.00 85.62 181 ILE A C 1
ATOM 1451 O O . ILE A 1 181 ? -31.696 -11.863 4.120 1.00 85.62 181 ILE A O 1
ATOM 1455 N N . TRP A 1 182 ? -33.304 -13.428 4.181 1.00 91.38 182 TRP A N 1
ATOM 1456 C CA . TRP A 1 182 ? -32.625 -14.280 5.161 1.00 91.38 182 TRP A CA 1
ATOM 1457 C C . TRP A 1 182 ? -31.282 -14.798 4.631 1.00 91.38 182 TRP A C 1
ATOM 1459 O O . TRP A 1 182 ? -30.263 -14.632 5.297 1.00 91.38 182 TRP A O 1
ATOM 1469 N N . LEU A 1 183 ? -31.236 -15.343 3.411 1.00 88.25 183 LEU A N 1
ATOM 1470 C CA . LEU A 1 183 ? -29.991 -15.812 2.788 1.00 88.25 183 LEU A CA 1
ATOM 1471 C C . LEU A 1 183 ? -28.968 -14.680 2.594 1.00 88.25 183 LEU A C 1
ATOM 1473 O O . LEU A 1 183 ? -27.777 -14.884 2.839 1.00 88.25 183 LEU A O 1
ATOM 1477 N N . ALA A 1 184 ? -29.412 -13.480 2.210 1.00 84.94 184 ALA A N 1
ATOM 1478 C CA . ALA A 1 184 ? -28.560 -12.299 2.094 1.00 84.94 184 ALA A CA 1
ATOM 1479 C C . ALA A 1 184 ? -28.001 -11.860 3.460 1.00 84.94 184 ALA A C 1
ATOM 1481 O O . ALA A 1 184 ? -26.808 -11.573 3.577 1.00 84.94 184 ALA A O 1
ATOM 1482 N N . PHE A 1 185 ? -28.829 -11.880 4.509 1.00 89.06 185 PHE A N 1
ATOM 1483 C CA . PHE A 1 185 ? -28.411 -11.597 5.883 1.00 89.06 185 PHE A CA 1
ATOM 1484 C C . PHE A 1 185 ? -27.375 -12.615 6.385 1.00 89.06 185 PHE A C 1
ATOM 1486 O O . PHE A 1 185 ? -26.329 -12.224 6.906 1.00 89.06 185 PHE A O 1
ATOM 1493 N N . LEU A 1 186 ? -27.596 -13.913 6.145 1.00 90.81 186 LEU A N 1
ATOM 1494 C CA . LEU A 1 186 ? -26.624 -14.958 6.480 1.00 90.81 186 LEU A CA 1
ATOM 1495 C C . LEU A 1 186 ? -25.322 -14.834 5.685 1.00 90.81 186 LEU A C 1
ATOM 1497 O O . LEU A 1 186 ? -24.259 -15.082 6.241 1.00 90.81 186 LEU A O 1
ATOM 1501 N N . ARG A 1 187 ? -25.374 -14.424 4.411 1.00 86.19 187 ARG A N 1
ATOM 1502 C CA . ARG A 1 187 ? -24.171 -14.169 3.602 1.00 86.19 187 ARG A CA 1
ATOM 1503 C C . ARG A 1 187 ? -23.383 -12.963 4.121 1.00 86.19 187 ARG A C 1
ATOM 1505 O O . ARG A 1 187 ? -22.159 -13.025 4.144 1.00 86.19 187 ARG A O 1
ATOM 1512 N N . LYS A 1 188 ? -24.063 -11.896 4.555 1.00 86.50 188 LYS A N 1
ATOM 1513 C CA . LYS A 1 188 ? -23.436 -10.697 5.141 1.00 86.50 188 LYS A CA 1
ATOM 1514 C C . LYS A 1 188 ? -22.752 -10.990 6.481 1.00 86.50 188 LYS A C 1
ATOM 1516 O O . LYS A 1 188 ? -21.695 -10.434 6.753 1.00 86.50 188 LYS A O 1
ATOM 1521 N N . HIS A 1 189 ? -23.350 -11.853 7.298 1.00 86.88 189 HIS A N 1
ATOM 1522 C CA . HIS A 1 189 ? -22.855 -12.216 8.630 1.00 86.88 189 HIS A CA 1
ATOM 1523 C C . HIS A 1 189 ? -22.210 -13.614 8.671 1.00 86.88 189 HIS A C 1
ATOM 1525 O O . HIS A 1 189 ? -22.154 -14.241 9.728 1.00 86.88 189 HIS A O 1
ATOM 1531 N N . ALA A 1 190 ? -21.736 -14.118 7.526 1.00 85.19 190 ALA A N 1
ATOM 1532 C CA . ALA A 1 190 ? -21.159 -15.452 7.410 1.00 85.19 190 ALA A CA 1
ATOM 1533 C C . ALA A 1 190 ? -19.887 -15.582 8.261 1.00 85.19 190 ALA A C 1
ATOM 1535 O O . ALA A 1 190 ? -18.899 -14.885 8.036 1.00 85.19 190 ALA A O 1
ATOM 1536 N N . TYR A 1 191 ? -19.903 -16.501 9.228 1.00 82.44 191 TYR A N 1
ATOM 1537 C CA . TYR A 1 191 ? -18.737 -16.769 10.068 1.00 82.44 191 TYR A CA 1
ATOM 1538 C C . TYR A 1 191 ? -17.622 -17.438 9.245 1.00 82.44 191 TYR A C 1
ATOM 1540 O O . TYR A 1 191 ? -17.892 -18.251 8.353 1.00 82.44 191 TYR A O 1
ATOM 1548 N N . TYR A 1 192 ? -16.362 -17.114 9.540 1.00 83.94 192 TYR A N 1
ATOM 1549 C CA . TYR A 1 192 ? -15.219 -17.587 8.758 1.00 83.94 192 TYR A CA 1
ATOM 1550 C C . TYR A 1 192 ? -15.118 -19.124 8.730 1.00 83.94 192 TYR A C 1
ATOM 1552 O O . TYR A 1 192 ? -15.496 -19.831 9.668 1.00 83.94 192 TYR A O 1
ATOM 1560 N N . GLY A 1 193 ? -14.605 -19.661 7.620 1.00 83.94 193 GLY A N 1
ATOM 1561 C CA . GLY A 1 193 ? -14.452 -21.107 7.428 1.00 83.94 193 GLY A CA 1
ATOM 1562 C C . GLY A 1 193 ? -15.766 -21.881 7.239 1.00 83.94 193 GLY A C 1
ATOM 1563 O O . GLY A 1 193 ? -15.742 -23.115 7.278 1.00 83.94 193 GLY A O 1
ATOM 1564 N N . ILE A 1 194 ? -16.903 -21.204 7.030 1.00 92.31 194 ILE A N 1
ATOM 1565 C CA . ILE A 1 194 ? -18.199 -21.835 6.737 1.00 92.31 194 ILE A CA 1
ATOM 1566 C C . ILE A 1 194 ? -18.551 -21.662 5.260 1.00 92.31 194 ILE A C 1
ATOM 1568 O O . ILE A 1 194 ? -18.797 -20.563 4.776 1.00 92.31 194 ILE A O 1
ATOM 1572 N N . GLY A 1 195 ? -18.627 -22.777 4.535 1.00 91.00 195 GLY A N 1
ATOM 1573 C CA . GLY A 1 195 ? -19.212 -22.799 3.197 1.00 91.00 195 GLY A CA 1
ATOM 1574 C C . GLY A 1 195 ? -20.725 -22.987 3.274 1.00 91.00 195 GLY A C 1
ATOM 1575 O O . GLY A 1 195 ? -21.186 -23.914 3.938 1.00 91.00 195 GLY A O 1
ATOM 1576 N N . MET A 1 196 ? -21.487 -22.165 2.555 1.00 91.75 196 MET A N 1
ATOM 1577 C CA . MET A 1 196 ? -22.940 -22.308 2.410 1.00 91.75 196 MET A CA 1
ATOM 1578 C C . MET A 1 196 ? -23.317 -22.740 0.988 1.00 91.75 196 MET A C 1
ATOM 1580 O O . MET A 1 196 ? -22.683 -22.327 0.019 1.00 91.75 196 MET A O 1
ATOM 1584 N N . LYS A 1 197 ? -24.377 -23.539 0.860 1.00 91.94 197 LYS A N 1
ATOM 1585 C CA . LYS A 1 197 ? -25.107 -23.787 -0.388 1.00 91.94 197 LYS A CA 1
ATOM 1586 C C . LYS A 1 197 ? -26.599 -23.798 -0.071 1.00 91.94 197 LYS A C 1
ATOM 1588 O O . LYS A 1 197 ? -27.035 -24.644 0.704 1.00 91.94 197 LYS A O 1
ATOM 1593 N N . ALA A 1 198 ? -27.359 -22.891 -0.673 1.00 91.62 198 ALA A N 1
ATOM 1594 C CA . ALA A 1 198 ? -28.814 -22.869 -0.576 1.00 91.62 198 ALA A CA 1
ATOM 1595 C C . ALA A 1 198 ? -29.437 -23.401 -1.872 1.00 91.62 198 ALA A C 1
ATOM 1597 O O . ALA A 1 198 ? -28.986 -23.042 -2.959 1.00 91.62 198 ALA A O 1
ATOM 1598 N N . ASN A 1 199 ? -30.465 -24.236 -1.748 1.00 90.12 199 ASN A N 1
ATOM 1599 C CA . ASN A 1 199 ? -31.401 -24.539 -2.827 1.00 90.12 199 ASN A CA 1
ATOM 1600 C C . ASN A 1 199 ? -32.722 -23.843 -2.470 1.00 90.12 199 ASN A C 1
ATOM 1602 O O . ASN A 1 199 ? -33.219 -24.062 -1.367 1.00 90.12 199 ASN A O 1
ATOM 1606 N N . VAL A 1 200 ? -33.276 -23.020 -3.361 1.00 88.19 200 VAL A N 1
ATOM 1607 C CA . VAL A 1 200 ? -34.546 -22.299 -3.152 1.00 88.19 200 VAL A CA 1
ATOM 1608 C C . VAL A 1 200 ? -35.564 -22.803 -4.172 1.00 88.19 200 VAL A C 1
ATOM 1610 O O . VAL A 1 200 ? -35.200 -23.059 -5.319 1.00 88.19 200 VAL A O 1
ATOM 1613 N N . TRP A 1 201 ? -36.818 -22.957 -3.751 1.00 83.00 201 TRP A N 1
ATOM 1614 C CA . TRP A 1 201 ? -37.936 -23.340 -4.612 1.00 83.00 201 TRP A CA 1
ATOM 1615 C C . TRP A 1 201 ? -38.937 -22.191 -4.714 1.00 83.00 201 TRP A C 1
ATOM 1617 O O . TRP A 1 201 ? -39.378 -21.651 -3.699 1.00 83.00 201 TRP A O 1
ATOM 1627 N N . GLU A 1 202 ? -39.316 -21.843 -5.942 1.00 77.00 202 GLU A N 1
ATOM 1628 C CA . GLU A 1 202 ? -40.287 -20.789 -6.240 1.00 77.00 202 GLU A CA 1
ATOM 1629 C C . GLU A 1 202 ? -41.484 -21.382 -6.995 1.00 77.00 202 GLU A C 1
ATOM 1631 O O . GLU A 1 202 ? -41.326 -22.198 -7.905 1.00 77.00 202 GLU A O 1
ATOM 1636 N N . TYR A 1 203 ? -42.697 -20.990 -6.598 1.00 67.00 203 TYR A N 1
ATOM 1637 C CA . TYR A 1 203 ? -43.945 -21.502 -7.166 1.00 67.00 203 TYR A CA 1
ATOM 1638 C C . TYR A 1 203 ? -44.537 -20.506 -8.164 1.00 67.00 203 TYR A C 1
ATOM 1640 O O . TYR A 1 203 ? -45.278 -19.599 -7.789 1.00 67.00 203 TYR A O 1
ATOM 1648 N N . ASN A 1 204 ? -44.250 -20.721 -9.447 1.00 61.09 204 ASN A N 1
ATOM 1649 C CA . ASN A 1 204 ? -44.880 -19.995 -10.548 1.00 61.09 204 ASN A CA 1
ATOM 1650 C C . ASN A 1 204 ? -46.116 -20.743 -11.076 1.00 61.09 204 ASN A C 1
ATOM 1652 O O . ASN A 1 204 ? -46.207 -21.970 -10.998 1.00 61.09 204 ASN A O 1
ATOM 1656 N N . LYS A 1 205 ? -47.089 -20.004 -11.626 1.00 63.47 205 LYS A N 1
ATOM 1657 C CA . LYS A 1 205 ? -48.293 -20.593 -12.242 1.00 63.47 205 LYS A CA 1
ATOM 1658 C C . LYS A 1 205 ? -47.900 -21.442 -13.463 1.00 63.47 205 LYS A C 1
ATOM 1660 O O . LYS A 1 205 ? -47.031 -21.042 -14.237 1.00 63.47 205 LYS A O 1
ATOM 1665 N N . LEU A 1 206 ? -48.548 -22.597 -13.659 1.00 46.41 206 LEU A N 1
ATOM 1666 C CA . LEU A 1 206 ? -48.294 -23.451 -14.829 1.00 46.41 206 LEU A CA 1
ATOM 1667 C C . LEU A 1 206 ? -48.553 -22.679 -16.137 1.00 46.41 206 LEU A C 1
ATOM 1669 O O . LEU A 1 206 ? -49.622 -22.102 -16.312 1.00 46.41 206 LEU A O 1
ATOM 1673 N N . GLY A 1 207 ? -47.579 -22.710 -17.053 1.00 51.31 207 GLY A N 1
ATOM 1674 C CA . GLY A 1 207 ? -47.654 -22.085 -18.386 1.00 51.31 207 GLY A CA 1
ATOM 1675 C C . GLY A 1 207 ? -46.446 -21.214 -18.763 1.00 51.31 207 GLY A C 1
ATOM 1676 O O . GLY A 1 207 ? -46.199 -20.989 -19.942 1.00 51.31 207 GLY A O 1
ATOM 1677 N N . VAL A 1 208 ? -45.647 -20.787 -17.781 1.00 50.22 208 VAL A N 1
ATOM 1678 C CA . VAL A 1 208 ? -44.584 -19.762 -17.923 1.00 50.22 208 VAL A CA 1
ATOM 1679 C C . VAL A 1 208 ? -43.232 -20.350 -18.404 1.00 50.22 208 VAL A C 1
ATOM 1681 O O . VAL A 1 208 ? -42.225 -19.660 -18.499 1.00 50.22 208 VAL A O 1
ATOM 1684 N N . GLY A 1 209 ? -43.185 -21.634 -18.780 1.00 42.84 209 GLY A N 1
ATOM 1685 C CA . GLY A 1 209 ? -41.934 -22.316 -19.155 1.00 42.84 209 GLY A CA 1
ATOM 1686 C C . GLY A 1 209 ? -41.233 -21.765 -20.407 1.00 42.84 209 GLY A C 1
ATOM 1687 O O . GLY A 1 209 ? -40.024 -21.891 -20.513 1.00 42.84 209 GLY A O 1
ATOM 1688 N N . LYS A 1 210 ? -41.964 -21.129 -21.336 1.00 49.28 210 LYS A N 1
ATOM 1689 C CA . LYS A 1 210 ? -41.383 -20.519 -22.552 1.00 49.28 210 LYS A CA 1
ATOM 1690 C C . LYS A 1 210 ? -40.914 -19.075 -22.371 1.00 49.28 210 LYS A C 1
ATOM 1692 O O . LYS A 1 210 ? -40.180 -18.577 -23.216 1.00 49.28 210 LYS A O 1
ATOM 1697 N N . THR A 1 211 ? -41.355 -18.395 -21.316 1.00 46.56 211 THR A N 1
ATOM 1698 C CA . THR A 1 211 ? -40.877 -17.046 -20.991 1.00 46.56 211 THR A CA 1
ATOM 1699 C C . THR A 1 211 ? -39.674 -17.101 -20.059 1.00 46.56 211 THR A C 1
ATOM 1701 O O . THR A 1 211 ? -38.808 -16.253 -20.189 1.00 46.56 211 THR A O 1
ATOM 1704 N N . MET A 1 212 ? -39.531 -18.132 -19.213 1.00 43.72 212 MET A N 1
ATOM 1705 C CA . MET A 1 212 ? -38.403 -18.217 -18.274 1.00 43.72 212 MET A CA 1
ATOM 1706 C C . MET A 1 212 ? -37.016 -18.309 -18.928 1.00 43.72 212 MET A C 1
ATOM 1708 O O . MET A 1 212 ? -36.097 -17.743 -18.355 1.00 43.72 212 MET A O 1
ATOM 1712 N N . ASP A 1 213 ? -36.840 -18.925 -20.104 1.00 43.41 213 ASP A N 1
ATOM 1713 C CA . ASP A 1 213 ? -35.534 -18.901 -20.799 1.00 43.41 213 ASP A CA 1
ATOM 1714 C C . ASP A 1 213 ? -35.191 -17.482 -21.303 1.00 43.41 213 ASP A C 1
ATOM 1716 O O . ASP A 1 213 ? -34.076 -16.996 -21.125 1.00 43.41 213 ASP A O 1
ATOM 1720 N N . VAL A 1 214 ? -36.187 -16.773 -21.849 1.00 48.25 214 VAL A N 1
ATOM 1721 C CA . VAL A 1 214 ? -36.065 -15.376 -22.315 1.00 48.25 214 VAL A CA 1
ATOM 1722 C C . VAL A 1 214 ? -35.881 -14.407 -21.142 1.00 48.25 214 VAL A C 1
ATOM 1724 O O . VAL A 1 214 ? -35.152 -13.420 -21.246 1.00 48.25 214 VAL A O 1
ATOM 1727 N N . ASP A 1 215 ? -36.541 -14.680 -20.020 1.00 44.72 215 ASP A N 1
ATOM 1728 C CA . ASP A 1 215 ? -36.467 -13.874 -18.809 1.00 44.72 215 ASP A CA 1
ATOM 1729 C C . ASP A 1 215 ? -35.209 -14.196 -17.992 1.00 44.72 215 ASP A C 1
ATOM 1731 O O . ASP A 1 215 ? -34.751 -13.316 -17.281 1.00 44.72 215 ASP A O 1
ATOM 1735 N N . LEU A 1 216 ? -34.588 -15.378 -18.119 1.00 42.16 216 LEU A N 1
ATOM 1736 C CA . LEU A 1 216 ? -33.283 -15.695 -17.516 1.00 42.16 216 LEU A CA 1
ATOM 1737 C C . LEU A 1 216 ? -32.148 -14.913 -18.180 1.00 42.16 216 LEU A C 1
ATOM 1739 O O . LEU A 1 216 ? -31.339 -14.317 -17.472 1.00 42.16 216 LEU A O 1
ATOM 1743 N N . GLU A 1 217 ? -32.112 -14.845 -19.514 1.00 46.03 217 GLU A N 1
ATOM 1744 C CA . GLU A 1 217 ? -31.123 -14.024 -20.228 1.00 46.03 217 GLU A CA 1
ATOM 1745 C C . GLU A 1 217 ? -31.317 -12.524 -19.950 1.00 46.03 217 GLU A C 1
ATOM 1747 O O . GLU A 1 217 ? -30.341 -11.784 -19.809 1.00 46.03 217 GLU A O 1
ATOM 1752 N N . LYS A 1 218 ? -32.562 -12.058 -19.786 1.00 40.75 218 LYS A N 1
ATOM 1753 C CA . LYS A 1 218 ? -32.843 -10.674 -19.364 1.00 40.75 218 LYS A CA 1
ATOM 1754 C C . LYS A 1 218 ? -32.501 -10.431 -17.897 1.00 40.75 218 LYS A C 1
ATOM 1756 O O . LYS A 1 218 ? -31.817 -9.460 -17.598 1.00 40.75 218 LYS A O 1
ATOM 1761 N N . LEU A 1 219 ? -32.900 -11.322 -16.989 1.00 41.75 219 LEU A N 1
ATOM 1762 C CA . LEU A 1 219 ? -32.594 -11.222 -15.562 1.00 41.75 219 LEU A CA 1
ATOM 1763 C C . LEU A 1 219 ? -31.094 -11.279 -15.313 1.00 41.75 219 LEU A C 1
ATOM 1765 O O . LEU A 1 219 ? -30.621 -10.535 -14.471 1.00 41.75 219 LEU A O 1
ATOM 1769 N N . GLN A 1 220 ? -30.314 -12.076 -16.041 1.00 39.25 220 GLN A N 1
ATOM 1770 C CA . GLN A 1 220 ? -28.864 -12.090 -15.847 1.00 39.25 220 GLN A CA 1
ATOM 1771 C C . GLN A 1 220 ? -28.222 -10.737 -16.220 1.00 39.25 220 GLN A C 1
ATOM 1773 O O . GLN A 1 220 ? -27.325 -10.284 -15.513 1.00 39.25 220 GLN A O 1
ATOM 1778 N N . ASN A 1 221 ? -28.753 -10.046 -17.237 1.00 43.50 221 ASN A N 1
ATOM 1779 C CA . ASN A 1 221 ? -28.344 -8.690 -17.621 1.00 43.50 221 ASN A CA 1
ATOM 1780 C C . ASN A 1 221 ? -28.949 -7.571 -16.738 1.00 43.50 221 ASN A C 1
ATOM 1782 O O . ASN A 1 221 ? -28.360 -6.499 -16.624 1.00 43.50 221 ASN A O 1
ATOM 1786 N N . GLU A 1 222 ? -30.099 -7.789 -16.090 1.00 42.50 222 GLU A N 1
ATOM 1787 C CA . GLU A 1 222 ? -30.722 -6.819 -15.171 1.00 42.50 222 GLU A CA 1
ATOM 1788 C C . GLU A 1 222 ? -30.258 -6.965 -13.712 1.00 42.50 222 GLU A C 1
ATOM 1790 O O . GLU A 1 222 ? -30.174 -5.974 -12.985 1.00 42.50 222 GLU A O 1
ATOM 1795 N N . ILE A 1 223 ? -29.935 -8.179 -13.262 1.00 41.94 223 ILE A N 1
ATOM 1796 C CA . ILE A 1 223 ? -29.531 -8.477 -11.883 1.00 41.94 223 ILE A CA 1
ATOM 1797 C C . ILE A 1 223 ? -28.153 -7.889 -11.575 1.00 41.94 223 ILE A C 1
ATOM 1799 O O . ILE A 1 223 ? -27.956 -7.384 -10.473 1.00 41.94 223 ILE A O 1
ATOM 1803 N N . GLU A 1 224 ? -27.212 -7.890 -12.521 1.00 40.50 224 GLU A N 1
ATOM 1804 C CA . GLU A 1 224 ? -25.878 -7.314 -12.307 1.00 40.50 224 GLU A CA 1
ATOM 1805 C C . GLU A 1 224 ? -25.924 -5.804 -11.966 1.00 40.50 224 GLU A C 1
ATOM 1807 O O . GLU A 1 224 ? -25.402 -5.417 -10.910 1.00 40.50 224 GLU A O 1
ATOM 1812 N N . PRO A 1 225 ? -26.628 -4.939 -12.731 1.00 41.56 225 PRO A N 1
ATOM 1813 C CA . PRO A 1 225 ? -26.842 -3.549 -12.332 1.00 41.56 225 PRO A CA 1
ATOM 1814 C C . PRO A 1 225 ? -27.825 -3.389 -11.157 1.00 41.56 225 PRO A C 1
ATOM 1816 O O . PRO A 1 225 ? -27.613 -2.512 -10.319 1.00 41.56 225 PRO A O 1
ATOM 1819 N N . GLN A 1 226 ? -28.869 -4.221 -11.011 1.00 36.72 226 GLN A N 1
ATOM 1820 C CA . GLN A 1 226 ? -29.790 -4.101 -9.867 1.00 36.72 226 GLN A CA 1
ATOM 1821 C C . GLN A 1 226 ? -29.138 -4.479 -8.523 1.00 36.72 226 GLN A C 1
ATOM 1823 O O . GLN A 1 226 ? -29.419 -3.828 -7.514 1.00 36.72 226 GLN A O 1
ATOM 1828 N N . TRP A 1 227 ? -28.216 -5.446 -8.483 1.00 38.84 227 TRP A N 1
ATOM 1829 C CA . TRP A 1 227 ? -27.423 -5.763 -7.287 1.00 38.84 227 TRP A CA 1
ATOM 1830 C C . TRP A 1 227 ? -26.364 -4.694 -6.987 1.00 38.84 227 TRP A C 1
ATOM 1832 O O . TRP A 1 227 ? -26.137 -4.396 -5.814 1.00 38.84 227 TRP A O 1
ATOM 1842 N N . ALA A 1 228 ? -25.812 -4.019 -8.001 1.00 42.94 228 ALA A N 1
ATOM 1843 C CA . ALA A 1 228 ? -25.018 -2.799 -7.808 1.00 42.94 228 ALA A CA 1
ATOM 1844 C C . ALA A 1 228 ? -25.859 -1.590 -7.328 1.00 42.94 228 ALA A C 1
ATOM 1846 O O . ALA A 1 228 ? -25.313 -0.579 -6.875 1.00 42.94 228 ALA A O 1
ATOM 1847 N N . HIS A 1 229 ? -27.191 -1.664 -7.418 1.00 38.41 229 HIS A N 1
ATOM 1848 C CA . HIS A 1 229 ? -28.119 -0.583 -7.068 1.00 38.41 229 HIS A CA 1
ATOM 1849 C C . HIS A 1 229 ? -29.043 -0.891 -5.882 1.00 38.41 229 HIS A C 1
ATOM 1851 O O . HIS A 1 229 ? -29.881 -0.051 -5.533 1.00 38.41 229 HIS A O 1
ATOM 1857 N N . PHE A 1 230 ? -28.834 -2.000 -5.160 1.00 34.25 230 PHE A N 1
ATOM 1858 C CA . PHE A 1 230 ? -29.592 -2.349 -3.946 1.00 34.25 230 PHE A CA 1
ATOM 1859 C C . PHE A 1 230 ? -29.172 -1.540 -2.692 1.00 34.25 230 PHE A C 1
ATOM 1861 O O . PHE A 1 230 ? -29.025 -2.047 -1.584 1.00 34.25 230 PHE A O 1
ATOM 1868 N N . GLY A 1 231 ? -29.003 -0.233 -2.898 1.00 40.00 231 GLY A N 1
ATOM 1869 C CA . GLY A 1 231 ? -28.959 0.841 -1.902 1.00 40.00 231 GLY A CA 1
ATOM 1870 C C . GLY A 1 231 ? -29.635 2.131 -2.405 1.00 40.00 231 GLY A C 1
ATOM 1871 O O . GLY A 1 231 ? -29.491 3.183 -1.789 1.00 40.00 231 GLY A O 1
ATOM 1872 N N . ARG A 1 232 ? -30.343 2.082 -3.549 1.00 37.44 232 ARG A N 1
ATOM 1873 C CA . ARG A 1 232 ? -30.931 3.241 -4.249 1.00 37.44 232 ARG A CA 1
ATOM 1874 C C . ARG A 1 232 ? -32.362 2.992 -4.768 1.00 37.44 232 ARG A C 1
ATOM 1876 O O . ARG A 1 232 ? -32.693 3.352 -5.893 1.00 37.44 232 ARG A O 1
ATOM 1883 N N . LYS A 1 233 ? -33.268 2.491 -3.921 1.00 32.78 233 LYS A N 1
ATOM 1884 C CA . LYS A 1 233 ? -34.710 2.777 -4.083 1.00 32.78 233 LYS A CA 1
ATOM 1885 C C . LYS A 1 233 ? -35.142 3.795 -3.028 1.00 32.78 233 LYS A C 1
ATOM 1887 O O . LYS A 1 233 ? -35.256 3.475 -1.851 1.00 32.78 233 LYS A O 1
ATOM 1892 N N . LYS A 1 234 ? -35.317 5.047 -3.465 1.00 41.06 234 LYS A N 1
ATOM 1893 C CA . LYS A 1 234 ? -35.763 6.169 -2.628 1.00 41.06 234 LYS A CA 1
ATOM 1894 C C . LYS A 1 234 ? -37.276 6.089 -2.398 1.00 41.06 234 LYS A C 1
ATOM 1896 O O . LYS A 1 234 ? -38.042 6.464 -3.279 1.00 41.06 234 LYS A O 1
ATOM 1901 N N . THR A 1 235 ? -37.704 5.695 -1.204 1.00 33.78 235 THR A N 1
ATOM 1902 C CA . THR A 1 235 ? -39.009 6.094 -0.656 1.00 33.78 235 THR A CA 1
ATOM 1903 C C . THR A 1 235 ? -38.849 7.450 0.037 1.00 33.78 235 THR A C 1
ATOM 1905 O O . THR A 1 235 ? -38.060 7.579 0.972 1.00 33.78 235 THR A O 1
ATOM 1908 N N . GLY A 1 236 ? -39.552 8.480 -0.450 1.00 42.56 236 GLY A N 1
ATOM 1909 C CA . GLY A 1 236 ? -39.292 9.889 -0.100 1.00 42.56 236 GLY A CA 1
ATOM 1910 C C . GLY A 1 236 ? -39.313 10.194 1.402 1.00 42.56 236 GLY A C 1
ATOM 1911 O O . GLY A 1 236 ? -38.348 10.742 1.925 1.00 42.56 236 GLY A O 1
ATOM 1912 N N . SER A 1 237 ? -40.341 9.731 2.117 1.00 41.28 237 SER A N 1
ATOM 1913 C CA . SER A 1 237 ? -40.487 9.953 3.566 1.00 41.28 237 SER A CA 1
ATOM 1914 C C . SER A 1 237 ? -39.437 9.229 4.419 1.00 41.28 237 SER A C 1
ATOM 1916 O O . SER A 1 237 ? -39.168 9.622 5.554 1.00 41.28 237 SER A O 1
ATOM 1918 N N . THR A 1 238 ? -38.816 8.171 3.888 1.00 41.75 238 THR A N 1
ATOM 1919 C CA . THR A 1 238 ? -37.669 7.516 4.530 1.00 41.75 238 THR A CA 1
ATOM 1920 C C . THR A 1 238 ? -36.385 8.291 4.253 1.00 41.75 238 THR A C 1
ATOM 1922 O O . THR A 1 238 ? -35.541 8.389 5.134 1.00 41.75 238 THR A O 1
ATOM 1925 N N . ALA A 1 239 ? -36.238 8.868 3.056 1.00 38.38 239 ALA A N 1
ATOM 1926 C CA . ALA A 1 239 ? -35.067 9.655 2.681 1.00 38.38 239 ALA A CA 1
ATOM 1927 C C . ALA A 1 239 ? -34.934 10.945 3.509 1.00 38.38 239 ALA A C 1
ATOM 1929 O O . ALA A 1 239 ? -33.817 11.299 3.870 1.00 38.38 239 ALA A O 1
ATOM 1930 N N . GLU A 1 240 ? -36.041 11.602 3.861 1.00 39.00 240 GLU A N 1
ATOM 1931 C CA . GLU A 1 240 ? -36.038 12.785 4.737 1.00 39.00 240 GLU A CA 1
ATOM 1932 C C . GLU A 1 240 ? -35.605 12.436 6.166 1.00 39.00 240 GLU A C 1
ATOM 1934 O O . GLU A 1 240 ? -34.644 13.015 6.661 1.00 39.00 240 GLU A O 1
ATOM 1939 N N . LYS A 1 241 ? -36.197 11.406 6.788 1.00 45.66 241 LYS A N 1
ATOM 1940 C CA . LYS A 1 241 ? -35.749 10.920 8.109 1.00 45.66 241 LYS A CA 1
ATOM 1941 C C . LYS A 1 241 ? -34.322 10.372 8.106 1.00 45.66 241 LYS A C 1
ATOM 1943 O O . LYS A 1 241 ? -33.626 10.477 9.109 1.00 45.66 241 LYS A O 1
ATOM 1948 N N . VAL A 1 242 ? -33.862 9.800 6.992 1.00 43.72 242 VAL A N 1
ATOM 1949 C CA . VAL A 1 242 ? -32.461 9.386 6.827 1.00 43.72 242 VAL A CA 1
ATOM 1950 C C . VAL A 1 242 ? -31.541 10.600 6.676 1.00 43.72 242 VAL A C 1
ATOM 1952 O O . VAL A 1 242 ? -30.468 10.581 7.259 1.00 43.72 242 VAL A O 1
ATOM 1955 N N . LEU A 1 243 ? -31.945 11.671 5.986 1.00 43.53 243 LEU A N 1
ATOM 1956 C CA . LEU A 1 243 ? -31.194 12.936 5.934 1.00 43.53 243 LEU A CA 1
ATOM 1957 C C . LEU A 1 243 ? -31.131 13.629 7.304 1.00 43.53 243 LEU A C 1
ATOM 1959 O O . LEU A 1 243 ? -30.083 14.143 7.687 1.00 43.53 243 LEU A O 1
ATOM 1963 N N . GLU A 1 244 ? -32.224 13.602 8.060 1.00 48.78 244 GLU A N 1
ATOM 1964 C CA . GLU A 1 244 ? -32.325 14.131 9.424 1.00 48.78 244 GLU A CA 1
ATOM 1965 C C . GLU A 1 244 ? -31.419 13.345 10.394 1.00 48.78 244 GLU A C 1
ATOM 1967 O O . GLU A 1 244 ? -30.598 13.930 11.106 1.00 48.78 244 GLU A O 1
ATOM 1972 N N . LEU A 1 245 ? -31.448 12.008 10.317 1.00 45.25 245 LEU A N 1
ATOM 1973 C CA . LEU A 1 245 ? -30.501 11.135 11.017 1.00 45.25 245 LEU A CA 1
ATOM 1974 C C . LEU A 1 245 ? -29.052 11.372 10.567 1.00 45.25 245 LEU A C 1
ATOM 1976 O O . LEU A 1 245 ? -28.179 11.469 11.420 1.00 45.25 245 LEU A O 1
ATOM 1980 N N . MET A 1 246 ? -28.780 11.538 9.268 1.00 41.06 246 MET A N 1
ATOM 1981 C CA . MET A 1 246 ? -27.433 11.818 8.743 1.00 41.06 246 MET A CA 1
ATOM 1982 C C . MET A 1 246 ? -26.871 13.173 9.197 1.00 41.06 246 MET A C 1
ATOM 1984 O O . MET A 1 246 ? -25.655 13.316 9.327 1.00 41.06 246 MET A O 1
ATOM 1988 N N . ASN A 1 247 ? -27.740 14.151 9.462 1.00 42.12 247 ASN A N 1
ATOM 1989 C CA . ASN A 1 247 ? -27.370 15.471 9.973 1.00 42.12 247 ASN A CA 1
ATOM 1990 C C . ASN A 1 247 ? -27.283 15.540 11.507 1.00 42.12 247 ASN A C 1
ATOM 1992 O O . ASN A 1 247 ? -26.769 16.528 12.034 1.00 42.12 247 ASN A O 1
ATOM 1996 N N . THR A 1 248 ? -27.730 14.504 12.225 1.00 51.97 248 THR A N 1
ATOM 1997 C CA . THR A 1 248 ? -27.605 14.417 13.688 1.00 51.97 248 THR A CA 1
ATOM 1998 C C . THR A 1 248 ? -26.125 14.348 14.083 1.00 51.97 248 THR A C 1
ATOM 2000 O O . THR A 1 248 ? -25.346 13.641 13.444 1.00 51.97 248 THR A O 1
ATOM 2003 N N . GLU A 1 249 ? -25.707 15.050 15.141 1.00 38.31 249 GLU A N 1
ATOM 2004 C CA . GLU A 1 249 ? -24.286 15.169 15.529 1.00 38.31 249 GLU A CA 1
ATOM 2005 C C . GLU A 1 249 ? -23.595 13.811 15.749 1.00 38.31 249 GLU A C 1
ATOM 2007 O O . GLU A 1 249 ? -22.455 13.615 15.328 1.00 38.31 249 GLU A O 1
ATOM 2012 N N . SER A 1 250 ? -24.317 12.831 16.298 1.00 39.12 250 SER A N 1
ATOM 2013 C CA . SER A 1 250 ? -23.852 11.448 16.470 1.00 39.12 250 SER A CA 1
ATOM 2014 C C . SER A 1 250 ? -23.605 10.710 15.146 1.00 39.12 250 SER A C 1
ATOM 2016 O O . SER A 1 250 ? -22.672 9.913 15.046 1.00 39.12 250 SER A O 1
ATOM 2018 N N . PHE A 1 251 ? -24.379 10.996 14.096 1.00 34.53 251 PHE A N 1
ATOM 2019 C CA . PHE A 1 251 ? -24.161 10.426 12.763 1.00 34.53 251 PHE A CA 1
ATOM 2020 C C . PHE A 1 251 ? -23.100 11.208 11.981 1.00 34.53 251 PHE A C 1
ATOM 2022 O O . PHE A 1 251 ? -22.314 10.616 11.244 1.00 34.53 251 PHE A O 1
ATOM 2029 N N . ARG A 1 252 ? -22.980 12.523 12.208 1.00 38.84 252 ARG A N 1
ATOM 2030 C CA . ARG A 1 252 ? -21.849 13.320 11.709 1.00 38.84 252 ARG A CA 1
ATOM 2031 C C . ARG A 1 252 ? -20.528 12.845 12.317 1.00 38.84 252 ARG A C 1
ATOM 2033 O O . ARG A 1 252 ? -19.553 12.769 11.582 1.00 38.84 252 ARG A O 1
ATOM 2040 N N . ALA A 1 253 ? -20.499 12.405 13.575 1.00 40.41 253 ALA A N 1
ATOM 2041 C CA . ALA A 1 253 ? -19.344 11.705 14.144 1.00 40.41 253 ALA A CA 1
ATOM 2042 C C . ALA A 1 253 ? -19.080 10.345 13.454 1.00 40.41 253 ALA A C 1
ATOM 2044 O O . ALA A 1 253 ? -17.938 10.039 13.118 1.00 40.41 253 ALA A O 1
ATOM 2045 N N . ALA A 1 254 ? -20.125 9.560 13.164 1.00 38.47 254 ALA A N 1
ATOM 2046 C CA . ALA A 1 254 ? -20.005 8.227 12.558 1.00 38.47 254 ALA A CA 1
ATOM 2047 C C . ALA A 1 254 ? -19.698 8.203 11.040 1.00 38.47 254 ALA A C 1
ATOM 2049 O O . ALA A 1 254 ? -19.106 7.238 10.554 1.00 38.47 254 ALA A O 1
ATOM 2050 N N . THR A 1 255 ? -20.089 9.230 10.274 1.00 37.88 255 THR A N 1
ATOM 2051 C CA . THR A 1 255 ? -19.868 9.303 8.809 1.00 37.88 255 THR A CA 1
ATOM 2052 C C . THR A 1 255 ? -19.100 10.536 8.328 1.00 37.88 255 THR A C 1
ATOM 2054 O O . THR A 1 255 ? -18.814 10.644 7.137 1.00 37.88 255 THR A O 1
ATOM 2057 N N . GLY A 1 256 ? -18.736 11.442 9.235 1.00 44.03 256 GLY A N 1
ATOM 2058 C CA . GLY A 1 256 ? -17.936 12.643 8.971 1.00 44.03 256 GLY A CA 1
ATOM 2059 C C . GLY A 1 256 ? -16.916 12.971 10.071 1.00 44.03 256 GLY A C 1
ATOM 2060 O O . GLY A 1 256 ? -16.321 14.047 10.030 1.00 44.03 256 GLY A O 1
ATOM 2061 N N . GLY A 1 257 ? -16.693 12.068 11.035 1.00 45.59 257 GLY A N 1
ATOM 2062 C CA . GLY A 1 257 ? -15.591 12.173 11.987 1.00 45.59 257 GLY A CA 1
ATOM 2063 C C . GLY A 1 257 ? -14.251 12.161 11.253 1.00 45.59 257 GLY A C 1
ATOM 2064 O O . GLY A 1 257 ? -14.096 11.433 10.271 1.00 45.59 257 GLY A O 1
ATOM 2065 N N . HIS A 1 258 ? -13.320 13.005 11.712 1.00 65.75 258 HIS A N 1
ATOM 2066 C CA . HIS A 1 258 ? -12.012 13.272 11.102 1.00 65.75 258 HIS A CA 1
ATOM 2067 C C . HIS A 1 258 ? -11.426 12.062 10.373 1.00 65.75 258 HIS A C 1
ATOM 2069 O O . HIS A 1 258 ? -11.001 11.095 11.006 1.00 65.75 258 HIS A O 1
ATOM 2075 N N . GLN A 1 259 ? -11.365 12.127 9.039 1.00 78.44 259 GLN A N 1
ATOM 2076 C CA . GLN A 1 259 ? -10.649 11.106 8.289 1.00 78.44 259 GLN A CA 1
ATOM 2077 C C . GLN A 1 259 ? -9.188 11.131 8.741 1.00 78.44 259 GLN A C 1
ATOM 2079 O O . GLN A 1 259 ? -8.533 12.174 8.733 1.00 78.44 259 GLN A O 1
ATOM 2084 N N . VAL A 1 260 ? -8.694 9.973 9.158 1.00 86.00 260 VAL A N 1
ATOM 2085 C CA . VAL A 1 260 ? -7.279 9.749 9.428 1.00 86.00 260 VAL A CA 1
ATOM 2086 C C . VAL A 1 260 ? -6.745 8.796 8.373 1.00 86.00 260 VAL A C 1
ATOM 2088 O O . VAL A 1 260 ? -7.210 7.654 8.282 1.00 86.00 260 VAL A O 1
ATOM 2091 N N . ILE A 1 261 ? -5.793 9.274 7.575 1.00 89.50 261 ILE A N 1
ATOM 2092 C CA . ILE A 1 261 ? -5.035 8.462 6.625 1.00 89.50 261 ILE A CA 1
ATOM 2093 C C . ILE A 1 261 ? -3.704 8.111 7.281 1.00 89.50 261 ILE A C 1
ATOM 2095 O O . ILE A 1 261 ? -2.965 9.006 7.688 1.00 89.50 261 ILE A O 1
ATOM 2099 N N . PHE A 1 262 ? -3.393 6.820 7.366 1.00 89.31 262 PHE A N 1
ATOM 2100 C CA . PHE A 1 262 ? -2.113 6.332 7.878 1.00 89.31 262 PHE A CA 1
ATOM 2101 C C . PHE A 1 262 ? -1.426 5.452 6.835 1.00 89.31 262 PHE A C 1
ATOM 2103 O O . PHE A 1 262 ? -2.050 4.546 6.283 1.00 89.31 262 PHE A O 1
ATOM 2110 N N . SER A 1 263 ? -0.132 5.662 6.595 1.00 89.19 263 SER A N 1
ATOM 2111 C CA . SER A 1 263 ? 0.689 4.734 5.810 1.00 89.19 263 SER A CA 1
ATOM 2112 C C . SER A 1 263 ? 2.137 4.714 6.294 1.00 89.19 263 SER A C 1
ATOM 2114 O O . SER A 1 263 ? 2.601 5.657 6.935 1.00 89.19 263 SER A O 1
ATOM 2116 N N . GLY A 1 264 ? 2.854 3.628 6.004 1.00 88.69 264 GLY A N 1
ATOM 2117 C CA . GLY A 1 264 ? 4.221 3.416 6.474 1.00 88.69 264 GLY A CA 1
ATOM 2118 C C . GLY A 1 264 ? 5.155 2.875 5.394 1.00 88.69 264 GLY A C 1
ATOM 2119 O O . GLY A 1 264 ? 4.739 2.099 4.534 1.00 88.69 264 GLY A O 1
ATOM 2120 N N . ILE A 1 265 ? 6.432 3.261 5.453 1.00 87.62 265 ILE A N 1
ATOM 2121 C CA . ILE A 1 265 ? 7.501 2.739 4.588 1.00 87.62 265 ILE A CA 1
ATOM 2122 C C . ILE A 1 265 ? 8.730 2.335 5.411 1.00 87.62 265 ILE A C 1
ATOM 2124 O O . ILE A 1 265 ? 9.169 3.060 6.301 1.00 87.62 265 ILE A O 1
ATOM 2128 N N . GLN A 1 266 ? 9.291 1.157 5.126 1.00 87.44 266 GLN A N 1
ATOM 2129 C CA . GLN A 1 266 ? 10.484 0.658 5.817 1.00 87.44 266 GLN A CA 1
ATOM 2130 C C . GLN A 1 266 ? 11.751 1.411 5.361 1.00 87.44 266 GLN A C 1
ATOM 2132 O O . GLN A 1 266 ? 12.023 1.438 4.151 1.00 87.44 266 GLN A O 1
ATOM 2137 N N . PRO A 1 267 ? 12.572 1.947 6.290 1.00 86.25 267 PRO A N 1
ATOM 2138 C CA . PRO A 1 267 ? 13.849 2.579 5.971 1.00 86.25 267 PRO A CA 1
ATOM 2139 C C . PRO A 1 267 ? 14.858 1.521 5.522 1.00 86.25 267 PRO A C 1
ATOM 2141 O O . PRO A 1 267 ? 15.479 0.818 6.313 1.00 86.25 267 PRO A O 1
ATOM 2144 N N . THR A 1 268 ? 14.989 1.401 4.209 1.00 80.75 268 THR A N 1
ATOM 2145 C CA . THR A 1 268 ? 15.800 0.393 3.502 1.00 80.75 268 THR A CA 1
ATOM 2146 C C . THR A 1 268 ? 16.621 1.082 2.408 1.00 80.75 268 THR A C 1
ATOM 2148 O O . THR A 1 268 ? 16.732 0.602 1.279 1.00 80.75 268 THR A O 1
ATOM 2151 N N . GLY A 1 269 ? 17.095 2.284 2.739 1.00 83.50 269 GLY A N 1
ATOM 2152 C CA . GLY A 1 269 ? 17.670 3.261 1.823 1.00 83.50 269 GLY A CA 1
ATOM 2153 C C . GLY A 1 269 ? 16.667 3.798 0.806 1.00 83.50 269 GLY A C 1
ATOM 2154 O O . GLY A 1 269 ? 15.468 3.470 0.836 1.00 83.50 269 GLY A O 1
ATOM 2155 N N . VAL A 1 270 ? 17.192 4.606 -0.116 1.00 88.00 270 VAL A N 1
ATOM 2156 C CA . VAL A 1 270 ? 16.427 5.297 -1.164 1.00 88.00 270 VAL A CA 1
ATOM 2157 C C . VAL A 1 270 ? 15.384 4.374 -1.839 1.00 88.00 270 VAL A C 1
ATOM 2159 O O . VAL A 1 270 ? 15.717 3.293 -2.341 1.00 88.00 270 VAL A O 1
ATOM 2162 N N . PRO A 1 271 ? 14.095 4.764 -1.855 1.00 91.44 271 PRO A N 1
ATOM 2163 C CA . PRO A 1 271 ? 13.033 4.112 -2.621 1.00 91.44 271 PRO A CA 1
ATOM 2164 C C . PRO A 1 271 ? 13.352 3.914 -4.112 1.00 91.44 271 PRO A C 1
ATOM 2166 O O . PRO A 1 271 ? 13.895 4.792 -4.783 1.00 91.44 271 PRO A O 1
ATOM 2169 N N . HIS A 1 272 ? 12.939 2.768 -4.661 1.00 92.25 272 HIS A N 1
ATOM 2170 C CA . HIS A 1 272 ? 12.992 2.532 -6.105 1.00 92.25 272 HIS A CA 1
ATOM 2171 C C . HIS A 1 272 ? 11.707 2.991 -6.805 1.00 92.25 272 HIS A C 1
ATOM 2173 O O . HIS A 1 272 ? 10.663 3.171 -6.173 1.00 92.25 272 HIS A O 1
ATOM 2179 N N . LEU A 1 273 ? 11.754 3.094 -8.133 1.00 90.88 273 LEU A N 1
ATOM 2180 C CA . LEU A 1 273 ? 10.657 3.548 -8.993 1.00 90.88 273 LEU A CA 1
ATOM 2181 C C . LEU A 1 273 ? 9.332 2.814 -8.710 1.00 90.88 273 LEU A C 1
ATOM 2183 O O . LEU A 1 273 ? 8.281 3.440 -8.600 1.00 90.88 273 LEU A O 1
ATOM 2187 N N . GLY A 1 274 ? 9.387 1.497 -8.473 1.00 88.44 274 GLY A N 1
ATOM 2188 C CA . GLY A 1 274 ? 8.220 0.709 -8.050 1.00 88.44 274 GLY A CA 1
ATOM 2189 C C . GLY A 1 274 ? 7.610 1.074 -6.681 1.00 88.44 274 GLY A C 1
ATOM 2190 O O . GLY A 1 274 ? 6.411 0.885 -6.501 1.00 88.44 274 GLY A O 1
ATOM 2191 N N . ASN A 1 275 ? 8.373 1.618 -5.722 1.00 88.56 275 ASN A N 1
ATOM 2192 C CA . ASN A 1 275 ? 7.816 2.151 -4.468 1.00 88.56 275 ASN A CA 1
ATOM 2193 C C . ASN A 1 275 ? 7.166 3.519 -4.709 1.00 88.56 275 ASN A C 1
ATOM 2195 O O . ASN A 1 275 ? 6.078 3.787 -4.199 1.00 88.56 275 ASN A O 1
ATOM 2199 N N . TYR A 1 276 ? 7.832 4.363 -5.504 1.00 90.25 276 TYR A N 1
ATOM 2200 C CA . TYR A 1 276 ? 7.350 5.696 -5.851 1.00 90.25 276 TYR A CA 1
ATOM 2201 C C . TYR A 1 276 ? 6.001 5.638 -6.575 1.00 90.25 276 TYR A C 1
ATOM 2203 O O . TYR A 1 276 ? 5.027 6.224 -6.108 1.00 90.25 276 TYR A O 1
ATOM 2211 N N . LEU A 1 277 ? 5.920 4.858 -7.656 1.00 87.56 277 LEU A N 1
ATOM 2212 C CA . LEU A 1 277 ? 4.690 4.675 -8.427 1.00 87.56 277 LEU A CA 1
ATOM 2213 C C . LEU A 1 277 ? 3.630 3.876 -7.657 1.00 87.56 277 LEU A C 1
ATOM 2215 O O . LEU A 1 277 ? 2.448 4.183 -7.758 1.00 87.56 277 LEU A O 1
ATOM 2219 N N . GLY A 1 278 ? 4.046 2.875 -6.874 1.00 81.62 278 GLY A N 1
ATOM 2220 C CA . GLY A 1 278 ? 3.130 2.005 -6.138 1.00 81.62 278 GLY A CA 1
ATOM 2221 C C . GLY A 1 278 ? 2.419 2.681 -4.961 1.00 81.62 278 GLY A C 1
ATOM 2222 O O . GLY A 1 278 ? 1.259 2.361 -4.719 1.00 81.62 278 GLY A O 1
ATOM 2223 N N . ALA A 1 279 ? 3.083 3.593 -4.239 1.00 84.50 279 ALA A N 1
ATOM 2224 C CA . ALA A 1 279 ? 2.522 4.222 -3.037 1.00 84.50 279 ALA A CA 1
ATOM 2225 C C . ALA A 1 279 ? 2.858 5.715 -2.878 1.00 84.50 279 ALA A C 1
ATOM 2227 O O . ALA A 1 279 ? 1.956 6.510 -2.633 1.00 84.50 279 ALA A O 1
ATOM 2228 N N . LEU A 1 280 ? 4.121 6.134 -3.028 1.00 89.44 280 LEU A N 1
ATOM 2229 C CA . LEU A 1 280 ? 4.532 7.488 -2.603 1.00 89.44 280 LEU A CA 1
ATOM 2230 C C . LEU A 1 280 ? 3.893 8.608 -3.445 1.00 89.44 280 LEU A C 1
ATOM 2232 O O . LEU A 1 280 ? 3.465 9.619 -2.897 1.00 89.44 280 LEU A O 1
ATOM 2236 N N . LYS A 1 281 ? 3.732 8.403 -4.760 1.00 87.94 281 LYS A N 1
ATOM 2237 C CA . LYS A 1 281 ? 2.996 9.326 -5.644 1.00 87.94 281 LYS A CA 1
ATOM 2238 C C . LYS A 1 281 ? 1.517 9.447 -5.243 1.00 87.94 281 LYS A C 1
ATOM 2240 O O . LYS A 1 281 ? 0.925 10.514 -5.381 1.00 87.94 281 LYS A O 1
ATOM 2245 N N . GLN A 1 282 ? 0.926 8.376 -4.704 1.00 87.56 282 GLN A N 1
ATOM 2246 C CA . GLN A 1 282 ? -0.432 8.403 -4.158 1.00 87.56 282 GLN A CA 1
ATOM 2247 C C . GLN A 1 282 ? -0.491 9.150 -2.818 1.00 87.56 282 GLN A C 1
ATOM 2249 O O . GLN A 1 282 ? -1.487 9.812 -2.562 1.00 87.56 282 GLN A O 1
ATOM 2254 N N . TRP A 1 283 ? 0.552 9.099 -1.981 1.00 91.12 283 TRP A N 1
ATOM 2255 C CA . TRP A 1 283 ? 0.589 9.847 -0.715 1.00 91.12 283 TRP A CA 1
ATOM 2256 C C . TRP A 1 283 ? 0.539 11.364 -0.948 1.00 91.12 283 TRP A C 1
ATOM 2258 O O . TRP A 1 283 ? -0.258 12.036 -0.299 1.00 91.12 283 TRP A O 1
ATOM 2268 N N . VAL A 1 284 ? 1.293 11.885 -1.927 1.00 91.62 284 VAL A N 1
ATOM 2269 C CA . VAL A 1 284 ? 1.205 13.301 -2.347 1.00 91.62 284 VAL A CA 1
ATOM 2270 C C . VAL A 1 284 ? -0.182 13.613 -2.921 1.00 91.62 284 VAL A C 1
ATOM 2272 O O . VAL A 1 284 ? -0.849 14.536 -2.475 1.00 91.62 284 VAL A O 1
ATOM 2275 N N . SER A 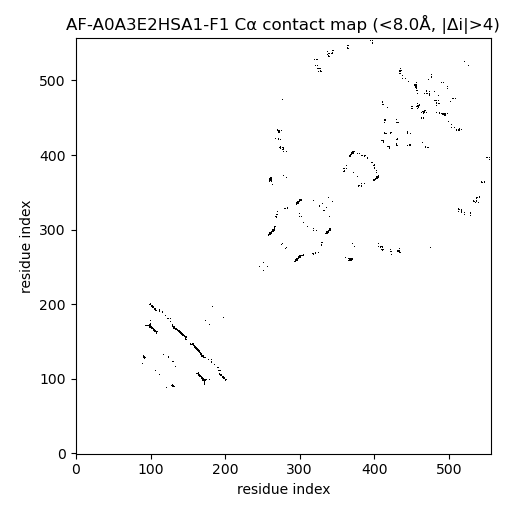1 285 ? -0.705 12.774 -3.820 1.00 89.25 285 SER A N 1
ATOM 2276 C CA . SER A 1 285 ? -2.060 12.980 -4.354 1.00 89.25 285 SER A CA 1
ATOM 2277 C C . SER A 1 285 ? -3.154 12.967 -3.272 1.00 89.25 285 SER A C 1
ATOM 2279 O O . SER A 1 285 ? -4.144 13.685 -3.408 1.00 89.25 285 SER A O 1
ATOM 2281 N N . LEU A 1 286 ? -2.998 12.177 -2.204 1.00 88.88 286 LEU A N 1
ATOM 2282 C CA . LEU A 1 286 ? -3.898 12.174 -1.045 1.00 88.88 286 LEU A CA 1
ATOM 2283 C C . LEU A 1 286 ? -3.717 13.423 -0.176 1.00 88.88 286 LEU A C 1
ATOM 2285 O O . LEU A 1 286 ? -4.705 13.930 0.340 1.00 88.88 286 LEU A O 1
ATOM 2289 N N . GLN A 1 287 ? -2.496 13.942 -0.041 1.00 91.25 287 GLN A N 1
ATOM 2290 C CA . GLN A 1 287 ? -2.224 15.200 0.655 1.00 91.25 287 GLN A CA 1
ATOM 2291 C C . GLN A 1 287 ? -2.978 16.378 0.029 1.00 91.25 287 GLN A C 1
ATOM 2293 O O . GLN A 1 287 ? -3.626 17.145 0.749 1.00 91.25 287 GLN A O 1
ATOM 2298 N N . ASP A 1 288 ? -2.924 16.468 -1.298 1.00 89.06 288 ASP A N 1
ATOM 2299 C CA . ASP A 1 288 ? -3.455 17.600 -2.060 1.00 89.06 288 ASP A CA 1
ATOM 2300 C C . ASP A 1 288 ? -4.981 17.509 -2.258 1.00 89.06 288 ASP A C 1
ATOM 2302 O O . ASP A 1 288 ? -5.659 18.528 -2.373 1.00 89.06 288 ASP A O 1
ATOM 2306 N N . SER A 1 289 ? -5.541 16.291 -2.283 1.00 85.81 289 SER A N 1
ATOM 2307 C CA . SER A 1 289 ? -6.987 16.058 -2.457 1.00 85.81 289 SER A CA 1
ATOM 2308 C C . SER A 1 289 ? -7.777 15.918 -1.150 1.00 85.81 289 SER A C 1
ATOM 2310 O O . SER A 1 289 ? -8.999 16.082 -1.157 1.00 85.81 289 SER A O 1
ATOM 2312 N N . ALA A 1 290 ? -7.125 15.616 -0.023 1.00 84.06 290 ALA A N 1
ATOM 2313 C CA . ALA A 1 290 ? -7.804 15.461 1.259 1.00 84.06 290 ALA A CA 1
ATOM 2314 C C . ALA A 1 290 ? -8.242 16.808 1.853 1.00 84.06 290 ALA A C 1
ATOM 2316 O O . ALA A 1 290 ? -7.491 17.786 1.855 1.00 84.06 290 ALA A O 1
ATOM 2317 N N . THR A 1 291 ? -9.431 16.835 2.465 1.00 83.12 291 THR A N 1
ATOM 2318 C CA . THR A 1 291 ? -9.961 18.032 3.140 1.00 83.12 291 THR A CA 1
ATOM 2319 C C . THR A 1 291 ? -9.013 18.536 4.239 1.00 83.12 291 THR A C 1
ATOM 2321 O O . THR A 1 291 ? -8.355 17.718 4.890 1.00 83.12 291 THR A O 1
ATOM 2324 N N . PRO A 1 292 ? -8.984 19.849 4.548 1.00 79.62 292 PRO A N 1
ATOM 2325 C CA . PRO A 1 292 ? -8.147 20.390 5.627 1.00 79.62 292 PRO A CA 1
ATOM 2326 C C . PRO A 1 292 ? -8.390 19.748 7.006 1.00 79.62 292 PRO A C 1
ATOM 2328 O O . PRO A 1 292 ? -7.494 19.708 7.840 1.00 79.62 292 PRO A O 1
ATOM 2331 N N . SER A 1 293 ? -9.588 19.196 7.236 1.00 79.62 293 SER A N 1
ATOM 2332 C CA . SER A 1 293 ? -9.966 18.461 8.452 1.00 79.62 293 SER A CA 1
ATOM 2333 C C . SER A 1 293 ? -9.434 17.020 8.537 1.00 79.62 293 SER A C 1
ATOM 2335 O O . SER A 1 293 ? -9.575 16.387 9.588 1.00 79.62 293 SER A O 1
ATOM 2337 N N . THR A 1 294 ? -8.858 16.495 7.449 1.00 85.00 294 THR A N 1
ATOM 2338 C CA . THR A 1 294 ? -8.283 15.145 7.355 1.00 85.00 294 THR A CA 1
ATOM 2339 C C . THR A 1 294 ? -6.859 15.135 7.911 1.00 85.00 294 THR A C 1
ATOM 2341 O O . THR A 1 294 ? -5.991 15.861 7.412 1.00 85.00 294 THR A O 1
ATOM 2344 N N . LYS A 1 295 ? -6.607 14.281 8.912 1.00 88.25 295 LYS A N 1
ATOM 2345 C CA . LYS A 1 295 ? -5.271 14.036 9.474 1.00 88.25 295 LYS A CA 1
ATOM 2346 C C . LYS A 1 295 ? -4.510 13.057 8.572 1.00 88.25 295 LYS A C 1
ATOM 2348 O O . LYS A 1 295 ? -5.039 12.010 8.201 1.00 88.25 295 LYS A O 1
ATOM 2353 N N . LEU A 1 296 ? -3.264 13.388 8.244 1.00 91.88 296 LEU A N 1
ATOM 2354 C CA . LEU A 1 296 ? -2.391 12.591 7.379 1.00 91.88 296 LEU A CA 1
ATOM 2355 C C . LEU A 1 296 ? -1.144 12.184 8.167 1.00 91.88 296 LEU A C 1
ATOM 2357 O O . LEU A 1 296 ? -0.422 13.055 8.654 1.00 91.88 296 LEU A O 1
ATOM 2361 N N . PHE A 1 297 ? -0.894 10.882 8.286 1.00 92.00 297 PHE A N 1
ATOM 2362 C CA . PHE A 1 297 ? 0.252 10.315 8.995 1.00 92.00 297 PHE A CA 1
ATOM 2363 C C . PHE A 1 297 ? 1.068 9.415 8.062 1.00 92.00 297 PHE A C 1
ATOM 2365 O O . PHE A 1 297 ? 0.581 8.381 7.595 1.00 92.00 297 PHE A O 1
ATOM 2372 N N . PHE A 1 298 ? 2.326 9.787 7.826 1.00 93.00 298 PHE A N 1
ATOM 2373 C CA . PHE A 1 298 ? 3.269 9.027 7.008 1.00 93.00 298 PHE A CA 1
ATOM 2374 C C . PHE A 1 298 ? 4.479 8.630 7.857 1.00 93.00 298 PHE A C 1
ATOM 2376 O O . PHE A 1 298 ? 5.279 9.470 8.264 1.00 93.00 298 PHE A O 1
ATOM 2383 N N . SER A 1 299 ? 4.594 7.339 8.163 1.00 91.25 299 SER A N 1
ATOM 2384 C CA . SER A 1 299 ? 5.588 6.831 9.109 1.00 91.25 299 SER A CA 1
ATOM 2385 C C . SER A 1 299 ? 6.765 6.150 8.411 1.00 91.25 299 SER A C 1
ATOM 2387 O O . SER A 1 299 ? 6.592 5.272 7.562 1.00 91.25 299 SER A O 1
ATOM 2389 N N . VAL A 1 300 ? 7.985 6.495 8.812 1.00 91.31 300 VAL A N 1
ATOM 2390 C CA . VAL A 1 300 ? 9.178 5.711 8.487 1.00 91.31 300 VAL A CA 1
ATOM 2391 C C . VAL A 1 300 ? 9.312 4.619 9.553 1.00 91.31 300 VAL A C 1
ATOM 2393 O O . VAL A 1 300 ? 9.685 4.886 10.699 1.00 91.31 300 VAL A O 1
ATOM 2396 N N . VAL A 1 301 ? 8.949 3.386 9.188 1.00 87.81 301 VAL A N 1
ATOM 2397 C CA . VAL A 1 301 ? 8.752 2.268 10.127 1.00 87.81 301 VAL A CA 1
ATOM 2398 C C . VAL A 1 301 ? 10.050 1.511 10.422 1.00 87.81 301 VAL A C 1
ATOM 2400 O O . VAL A 1 301 ? 10.304 0.409 9.931 1.00 87.81 301 VAL A O 1
ATOM 2403 N N . ASP A 1 302 ? 10.911 2.135 11.223 1.00 84.94 302 ASP A N 1
ATOM 2404 C CA . ASP A 1 302 ? 12.230 1.620 11.594 1.00 84.94 302 ASP A CA 1
ATOM 2405 C C . ASP A 1 302 ? 12.203 0.447 12.589 1.00 84.94 302 ASP A C 1
ATOM 2407 O O . ASP A 1 302 ? 13.087 -0.409 12.525 1.00 84.94 302 ASP A O 1
ATOM 2411 N N . LEU A 1 303 ? 11.164 0.314 13.426 1.00 81.81 303 LEU A N 1
ATOM 2412 C CA . LEU A 1 303 ? 10.996 -0.878 14.273 1.00 81.81 303 LEU A CA 1
ATOM 2413 C C . LEU A 1 303 ? 10.604 -2.125 13.460 1.00 81.81 303 LEU A C 1
ATOM 2415 O O . LEU A 1 303 ? 10.910 -3.237 13.877 1.00 81.81 303 LEU A O 1
ATOM 2419 N N . HIS A 1 304 ? 10.000 -1.971 12.275 1.00 75.38 304 HIS A N 1
ATOM 2420 C CA . HIS A 1 304 ? 9.826 -3.110 11.362 1.00 75.38 304 HIS A CA 1
ATOM 2421 C C . HIS A 1 304 ? 11.142 -3.515 10.690 1.00 75.38 304 HIS A C 1
ATOM 2423 O O . HIS A 1 304 ? 11.308 -4.687 10.361 1.00 75.38 304 HIS A O 1
ATOM 2429 N N . ALA A 1 305 ? 12.076 -2.582 10.473 1.00 76.31 305 ALA A N 1
ATOM 2430 C CA . ALA A 1 305 ? 13.345 -2.890 9.816 1.00 76.31 305 ALA A CA 1
ATOM 2431 C C . ALA A 1 305 ? 14.203 -3.841 10.671 1.00 76.31 305 ALA A C 1
ATOM 2433 O O . ALA A 1 305 ? 14.706 -4.837 10.156 1.00 76.31 305 ALA A O 1
ATOM 2434 N N . ILE A 1 306 ? 14.290 -3.598 11.986 1.00 79.62 306 ILE A N 1
ATOM 2435 C CA . ILE A 1 306 ? 15.084 -4.401 12.941 1.00 79.62 306 ILE A CA 1
ATOM 2436 C C . ILE A 1 306 ? 14.586 -5.844 13.155 1.00 79.62 306 ILE A C 1
ATOM 2438 O O . ILE A 1 306 ? 15.200 -6.589 13.914 1.00 79.62 306 ILE A O 1
ATOM 2442 N N . THR A 1 307 ? 13.498 -6.257 12.495 1.00 74.38 307 THR A N 1
ATOM 2443 C CA . THR A 1 307 ? 13.090 -7.674 12.422 1.00 74.38 307 THR A CA 1
ATOM 2444 C C . THR A 1 307 ? 14.060 -8.521 11.590 1.00 74.38 307 THR A C 1
ATOM 2446 O O . THR A 1 307 ? 14.079 -9.744 11.719 1.00 74.38 307 THR A O 1
ATOM 2449 N N . LEU A 1 308 ? 14.891 -7.876 10.763 1.00 74.44 308 LEU A N 1
ATOM 2450 C CA . LEU A 1 308 ? 15.997 -8.483 10.031 1.00 74.44 308 LEU A CA 1
ATOM 2451 C C . LEU A 1 308 ? 17.344 -8.013 10.611 1.00 74.44 308 LEU A C 1
ATOM 2453 O O . LEU A 1 308 ? 17.436 -6.889 11.112 1.00 74.44 308 LEU A O 1
ATOM 2457 N N . PRO A 1 309 ? 18.409 -8.836 10.533 1.00 73.50 309 PRO A N 1
ATOM 2458 C CA . PRO A 1 309 ? 19.740 -8.439 10.984 1.00 73.50 309 PRO A CA 1
ATOM 2459 C C . PRO A 1 309 ? 20.249 -7.237 10.174 1.00 73.50 309 PRO A C 1
ATOM 2461 O O . PRO A 1 309 ? 20.346 -7.292 8.948 1.00 73.50 309 PRO A O 1
ATOM 2464 N N . LEU A 1 310 ? 20.569 -6.145 10.874 1.00 73.38 310 LEU A N 1
ATOM 2465 C CA . LEU A 1 310 ? 20.931 -4.853 10.292 1.00 73.38 310 LEU A CA 1
ATOM 2466 C C . LEU A 1 310 ? 22.119 -4.217 11.013 1.00 73.38 310 LEU A C 1
ATOM 2468 O O . LEU A 1 310 ? 22.206 -4.225 12.240 1.00 73.38 310 LEU A O 1
ATOM 2472 N N . GLU A 1 311 ? 22.991 -3.575 10.239 1.00 78.19 311 GLU A N 1
ATOM 2473 C CA . GLU A 1 311 ? 24.057 -2.722 10.762 1.00 78.19 311 GLU A CA 1
ATOM 2474 C C . GLU A 1 311 ? 23.473 -1.402 11.287 1.00 78.19 311 GLU A C 1
ATOM 2476 O O . GLU A 1 311 ? 22.751 -0.685 10.587 1.00 78.19 311 GLU A O 1
ATOM 2481 N N . THR A 1 312 ? 23.806 -1.048 12.528 1.00 75.25 312 THR A N 1
ATOM 2482 C CA . THR A 1 312 ? 23.195 0.084 13.247 1.00 75.25 312 THR A CA 1
ATOM 2483 C C . THR A 1 312 ? 23.481 1.443 12.604 1.00 75.25 312 THR A C 1
ATOM 2485 O O . THR A 1 312 ? 22.579 2.279 12.519 1.00 75.25 312 THR A O 1
ATOM 2488 N N . GLY A 1 313 ? 24.704 1.665 12.109 1.00 80.50 313 GLY A N 1
ATOM 2489 C CA . GLY A 1 313 ? 25.066 2.885 11.377 1.00 80.50 313 GLY A CA 1
ATOM 2490 C C . GLY A 1 313 ? 24.269 3.041 10.080 1.00 80.50 313 GLY A C 1
ATOM 2491 O O . GLY A 1 313 ? 23.756 4.120 9.782 1.00 80.50 313 GLY A O 1
ATOM 2492 N N . ARG A 1 314 ? 24.067 1.931 9.363 1.00 85.62 314 ARG A N 1
ATOM 2493 C CA . ARG A 1 314 ? 23.346 1.890 8.089 1.00 85.62 314 ARG A CA 1
ATOM 2494 C C . ARG A 1 314 ? 21.855 2.181 8.248 1.00 85.62 314 ARG A C 1
ATOM 2496 O O . ARG A 1 314 ? 21.290 2.906 7.435 1.00 85.62 314 ARG A O 1
ATOM 2503 N N . LEU A 1 315 ? 21.228 1.703 9.328 1.00 86.00 315 LEU A N 1
ATOM 2504 C CA . LEU A 1 315 ? 19.833 2.037 9.637 1.00 86.00 315 LEU A CA 1
ATOM 2505 C C . LEU A 1 315 ? 19.641 3.543 9.896 1.00 86.00 315 LEU A C 1
ATOM 2507 O O . LEU A 1 315 ? 18.656 4.111 9.430 1.00 86.00 315 LEU A O 1
ATOM 2511 N N . ARG A 1 316 ? 20.579 4.213 10.587 1.00 86.56 316 ARG A N 1
ATOM 2512 C CA . ARG A 1 316 ? 20.518 5.676 10.802 1.00 86.56 316 ARG A CA 1
ATOM 2513 C C . ARG A 1 316 ? 20.598 6.450 9.488 1.00 86.56 316 ARG A C 1
ATOM 2515 O O . ARG A 1 316 ? 19.788 7.346 9.266 1.00 86.56 316 ARG A O 1
ATOM 2522 N N . GLN A 1 317 ? 21.527 6.068 8.611 1.00 88.75 317 GLN A N 1
ATOM 2523 C CA . GLN A 1 317 ? 21.631 6.631 7.265 1.00 88.75 317 GLN A CA 1
ATOM 2524 C C . GLN A 1 317 ? 20.322 6.428 6.488 1.00 88.75 317 GLN A C 1
ATOM 2526 O O . GLN A 1 317 ? 19.737 7.389 5.999 1.00 88.75 317 GLN A O 1
ATOM 2531 N N . TRP A 1 318 ? 19.795 5.202 6.452 1.00 91.00 318 TRP A N 1
ATOM 2532 C CA . TRP A 1 318 ? 18.559 4.877 5.737 1.00 91.00 318 TRP A CA 1
ATOM 2533 C C . TRP A 1 318 ? 17.312 5.585 6.267 1.00 91.00 318 TRP A C 1
ATOM 2535 O O . TRP A 1 318 ? 16.420 5.883 5.472 1.00 91.00 318 TRP A O 1
ATOM 2545 N N . LYS A 1 319 ? 17.233 5.871 7.573 1.00 90.56 319 LYS A N 1
ATOM 2546 C CA . LYS A 1 319 ? 16.192 6.733 8.154 1.00 90.56 319 LYS A CA 1
ATOM 2547 C C . LYS A 1 319 ? 16.236 8.130 7.521 1.00 90.56 319 LYS A C 1
ATOM 2549 O O . LYS A 1 319 ? 15.249 8.541 6.913 1.00 90.56 319 LYS A O 1
ATOM 2554 N N . ARG A 1 320 ? 17.402 8.793 7.557 1.00 90.44 320 ARG A N 1
ATOM 2555 C CA . ARG A 1 320 ? 17.616 10.124 6.955 1.00 90.44 320 ARG A CA 1
ATOM 2556 C C . ARG A 1 320 ? 17.365 10.140 5.444 1.00 90.44 320 ARG A C 1
ATOM 2558 O O . ARG A 1 320 ? 16.564 10.947 4.987 1.00 90.44 320 ARG A O 1
ATOM 2565 N N . GLU A 1 321 ? 17.937 9.199 4.689 1.00 92.12 321 GLU A N 1
ATOM 2566 C CA . GLU A 1 321 ? 17.703 9.067 3.237 1.00 92.12 321 GLU A CA 1
ATOM 2567 C C . GLU A 1 321 ? 16.213 8.896 2.901 1.00 92.12 321 GLU A C 1
ATOM 2569 O O . GLU A 1 321 ? 15.718 9.470 1.930 1.00 92.12 321 GLU A O 1
ATOM 2574 N N . THR A 1 322 ? 15.475 8.112 3.698 1.00 92.62 322 THR A N 1
ATOM 2575 C CA . THR A 1 322 ? 14.036 7.895 3.482 1.00 92.62 322 THR A CA 1
ATOM 2576 C C . THR A 1 322 ? 13.240 9.162 3.793 1.00 92.62 322 THR A C 1
ATOM 2578 O O . THR A 1 322 ? 12.379 9.527 2.998 1.00 92.62 322 THR A O 1
ATOM 2581 N N . LEU A 1 323 ? 13.539 9.862 4.893 1.00 92.62 323 LEU A N 1
ATOM 2582 C CA . LEU A 1 323 ? 12.872 11.116 5.256 1.00 92.62 323 LEU A CA 1
ATOM 2583 C C . LEU A 1 323 ? 13.126 12.220 4.216 1.00 92.62 323 LEU A C 1
ATOM 2585 O O . LEU A 1 323 ? 12.169 12.795 3.699 1.00 92.62 323 LEU A O 1
ATOM 2589 N N . ALA A 1 324 ? 14.388 12.441 3.831 1.00 93.56 324 ALA A N 1
ATOM 2590 C CA . ALA A 1 324 ? 14.757 13.381 2.772 1.00 93.56 324 ALA A CA 1
ATOM 2591 C C . ALA A 1 324 ? 14.074 13.031 1.441 1.00 93.56 324 ALA A C 1
ATOM 2593 O O . ALA A 1 324 ? 13.573 13.912 0.747 1.00 93.56 324 ALA A O 1
ATOM 2594 N N . THR A 1 325 ? 13.967 11.737 1.110 1.00 93.62 325 THR A N 1
ATOM 2595 C CA . THR A 1 325 ? 13.221 11.281 -0.071 1.00 93.62 325 THR A CA 1
ATOM 2596 C C . THR A 1 325 ? 11.731 11.634 0.003 1.00 93.62 325 THR A C 1
ATOM 2598 O O . THR A 1 325 ? 11.169 12.100 -0.986 1.00 93.62 325 THR A O 1
ATOM 2601 N N . LEU A 1 326 ? 11.068 11.403 1.142 1.00 93.56 326 LEU A N 1
ATOM 2602 C CA . LEU A 1 326 ? 9.639 11.696 1.301 1.00 93.56 326 LEU A CA 1
ATOM 2603 C C . LEU A 1 326 ? 9.346 13.189 1.084 1.00 93.56 326 LEU A C 1
ATOM 2605 O O . LEU A 1 326 ? 8.411 13.525 0.357 1.00 93.56 326 LEU A O 1
ATOM 2609 N N . LEU A 1 327 ? 10.189 14.062 1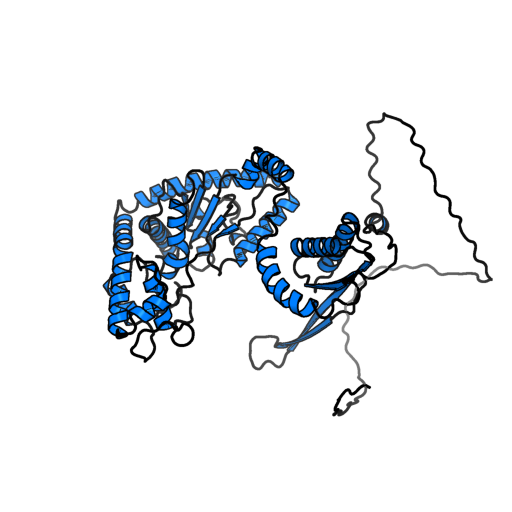.638 1.00 93.75 327 LEU A N 1
ATOM 2610 C CA . LEU A 1 327 ? 10.117 15.512 1.437 1.00 93.75 327 LEU A CA 1
ATOM 2611 C C . LEU A 1 327 ? 10.422 15.904 -0.020 1.00 93.75 327 LEU A C 1
ATOM 2613 O O . LEU A 1 327 ? 9.667 16.659 -0.626 1.00 93.75 327 LEU A O 1
ATOM 2617 N N . ALA A 1 328 ? 11.468 15.334 -0.629 1.00 93.62 328 ALA A N 1
ATOM 2618 C CA . ALA A 1 328 ? 11.856 15.609 -2.016 1.00 93.62 328 ALA A CA 1
ATOM 2619 C C . ALA A 1 328 ? 10.812 15.184 -3.065 1.00 93.62 328 ALA A C 1
ATOM 2621 O O . ALA A 1 328 ? 10.764 15.742 -4.159 1.00 93.62 328 ALA A O 1
ATOM 2622 N N . ILE A 1 329 ? 9.965 14.205 -2.737 1.00 93.12 329 ILE A N 1
ATOM 2623 C CA . ILE A 1 329 ? 8.821 13.780 -3.556 1.00 93.12 329 ILE A CA 1
ATOM 2624 C C . ILE A 1 329 ? 7.669 14.809 -3.530 1.00 93.12 329 ILE A C 1
ATOM 2626 O O . ILE A 1 329 ? 6.823 14.777 -4.425 1.00 93.12 329 ILE A O 1
ATOM 2630 N N . GLY A 1 330 ? 7.637 15.719 -2.548 1.00 92.88 330 GLY A N 1
ATOM 2631 C CA . GLY A 1 330 ? 6.599 16.746 -2.390 1.00 92.88 330 GLY A CA 1
ATOM 2632 C C . GLY A 1 330 ? 5.646 16.537 -1.207 1.00 92.88 330 GLY A C 1
ATOM 2633 O O . GLY A 1 330 ? 4.572 17.137 -1.183 1.00 92.88 330 GLY A O 1
ATOM 2634 N N . LEU A 1 331 ? 5.992 15.692 -0.226 1.00 93.06 331 LEU A N 1
ATOM 2635 C CA . LEU A 1 331 ? 5.238 15.655 1.032 1.00 93.06 331 LEU A CA 1
ATOM 2636 C C . LEU A 1 331 ? 5.600 16.865 1.894 1.00 93.06 331 LEU A C 1
ATOM 2638 O O . LEU A 1 331 ? 6.765 17.097 2.205 1.00 93.06 331 LEU A O 1
ATOM 2642 N N . ASP A 1 332 ? 4.578 17.612 2.291 1.00 92.62 332 ASP A N 1
ATOM 2643 C CA . ASP A 1 332 ? 4.684 18.851 3.050 1.00 92.62 332 ASP A CA 1
ATOM 2644 C C . ASP A 1 332 ? 4.500 18.561 4.557 1.00 92.62 332 ASP A C 1
ATOM 2646 O O . ASP A 1 332 ? 3.425 18.099 4.960 1.00 92.62 332 ASP A O 1
ATOM 2650 N N . PRO A 1 333 ? 5.504 18.835 5.415 1.00 91.88 333 PRO A N 1
ATOM 2651 C CA . PRO A 1 333 ? 5.432 18.587 6.859 1.00 91.88 333 PRO A CA 1
ATOM 2652 C C . PRO A 1 333 ? 4.474 19.533 7.614 1.00 91.88 333 PRO A C 1
ATOM 2654 O O . PRO A 1 333 ? 4.149 19.305 8.789 1.00 91.88 333 PRO A O 1
ATOM 2657 N N . THR A 1 334 ? 3.997 20.604 6.970 1.00 91.06 334 THR A N 1
ATOM 2658 C CA . THR A 1 334 ? 2.957 21.478 7.526 1.00 91.06 334 THR A CA 1
ATOM 2659 C C . THR A 1 334 ? 1.575 20.831 7.388 1.00 91.06 334 THR A C 1
ATOM 2661 O O . THR A 1 334 ? 0.828 20.768 8.369 1.00 91.06 334 THR A O 1
ATOM 2664 N N . ARG A 1 335 ? 1.280 20.262 6.208 1.00 90.56 335 ARG A N 1
ATOM 2665 C CA . ARG A 1 335 ? 0.016 19.595 5.851 1.00 90.56 335 ARG A CA 1
ATOM 2666 C C . ARG A 1 335 ? -0.078 18.144 6.337 1.00 90.56 335 ARG A C 1
ATOM 2668 O O . ARG A 1 335 ? -1.179 17.689 6.672 1.00 90.56 335 ARG A O 1
ATOM 2675 N N . SER A 1 336 ? 1.051 17.438 6.368 1.00 92.75 336 SER A N 1
ATOM 2676 C CA . SER A 1 336 ? 1.175 16.010 6.677 1.00 92.75 336 SER A CA 1
ATOM 2677 C C . SER A 1 336 ? 2.113 15.774 7.862 1.00 92.75 336 SER A C 1
ATOM 2679 O O . SER A 1 336 ? 3.160 16.398 7.977 1.00 92.75 336 SER A O 1
ATOM 2681 N N . THR A 1 337 ? 1.779 14.835 8.749 1.00 93.00 337 THR A N 1
ATOM 2682 C CA . THR A 1 337 ? 2.656 14.455 9.869 1.00 93.00 337 THR A CA 1
ATOM 2683 C C . THR A 1 337 ? 3.584 13.323 9.434 1.00 93.00 337 THR A C 1
ATOM 2685 O O . THR A 1 337 ? 3.146 12.180 9.283 1.00 93.00 337 THR A O 1
ATOM 2688 N N . ILE A 1 338 ? 4.863 13.644 9.230 1.00 93.81 338 ILE A N 1
ATOM 2689 C CA . ILE A 1 338 ? 5.909 12.706 8.796 1.00 93.81 338 ILE A CA 1
ATOM 2690 C C . ILE A 1 338 ? 6.820 12.405 9.989 1.00 93.81 338 ILE A C 1
ATOM 2692 O O . ILE A 1 338 ? 7.338 13.336 10.593 1.00 93.81 338 ILE A O 1
ATOM 2696 N N . PHE A 1 339 ? 7.005 11.138 10.369 1.00 92.25 339 PHE A N 1
ATOM 2697 C CA . PHE A 1 339 ? 7.740 10.793 11.598 1.00 92.25 339 PHE A CA 1
ATOM 2698 C C . PHE A 1 339 ? 8.379 9.398 11.560 1.00 92.25 339 PHE A C 1
ATOM 2700 O O . PHE A 1 339 ? 7.907 8.500 10.861 1.00 92.25 339 PHE A O 1
ATOM 2707 N N . HIS A 1 340 ? 9.417 9.178 12.371 1.00 90.38 340 HIS A N 1
ATOM 2708 C CA . HIS A 1 340 ? 9.966 7.841 12.610 1.00 90.38 340 HIS A CA 1
ATOM 2709 C C . HIS A 1 340 ? 9.164 7.086 13.673 1.00 90.38 340 HIS A C 1
ATOM 2711 O O . HIS A 1 340 ? 8.902 7.605 14.761 1.00 90.38 340 HIS A O 1
ATOM 2717 N N . GLN A 1 341 ? 8.828 5.829 13.391 1.00 84.88 341 GLN A N 1
ATOM 2718 C CA . GLN A 1 341 ? 8.069 4.963 14.295 1.00 84.88 341 GLN A CA 1
ATOM 2719 C C . GLN A 1 341 ? 8.705 4.850 15.690 1.00 84.88 341 GLN A C 1
ATOM 2721 O O . GLN A 1 341 ? 7.992 4.951 16.689 1.00 84.88 341 GLN A O 1
ATOM 2726 N N . SER A 1 342 ? 10.033 4.700 15.788 1.00 84.12 342 SER A N 1
ATOM 2727 C CA . SER A 1 342 ? 10.756 4.679 17.069 1.00 84.12 342 SER A CA 1
ATOM 2728 C C . SER A 1 342 ? 10.446 5.882 17.957 1.00 84.12 342 SER A C 1
ATOM 2730 O O . SER A 1 342 ? 10.382 5.750 19.177 1.00 84.12 342 SER A O 1
ATOM 2732 N N . SER A 1 343 ? 10.270 7.049 17.338 1.00 79.00 343 SER A N 1
ATOM 2733 C CA . SER A 1 343 ? 10.183 8.352 17.997 1.00 79.00 343 SER A CA 1
ATOM 2734 C C . SER A 1 343 ? 8.769 8.617 18.545 1.00 79.00 343 SER A C 1
ATOM 2736 O O . SER A 1 343 ? 8.611 9.358 19.514 1.00 79.00 343 SER A O 1
ATOM 2738 N N . ALA A 1 344 ? 7.750 7.942 17.996 1.00 69.06 344 ALA A N 1
ATOM 2739 C CA . ALA A 1 344 ? 6.377 7.922 18.514 1.00 69.06 344 ALA A CA 1
ATOM 2740 C C . ALA A 1 344 ? 6.059 6.699 19.409 1.00 69.06 344 ALA A C 1
ATOM 2742 O O . ALA A 1 344 ? 4.961 6.608 19.958 1.00 69.06 344 ALA A O 1
ATOM 2743 N N . SER A 1 345 ? 6.984 5.742 19.552 1.00 60.88 345 SER A N 1
ATOM 2744 C CA . SER A 1 345 ? 6.703 4.444 20.180 1.00 60.88 345 SER A CA 1
ATOM 2745 C C . SER A 1 345 ? 6.537 4.506 21.706 1.00 60.88 345 SER A C 1
ATOM 2747 O O . SER A 1 345 ? 7.323 5.127 22.427 1.00 60.88 345 SER A O 1
ATOM 2749 N N . PHE A 1 346 ? 5.530 3.792 22.219 1.00 55.62 346 PHE A N 1
ATOM 2750 C CA . PHE A 1 346 ? 5.301 3.627 23.655 1.00 55.62 346 PHE A CA 1
ATOM 2751 C C . PHE A 1 346 ? 6.412 2.790 24.308 1.00 55.62 346 PHE A C 1
ATOM 2753 O O . PHE A 1 346 ? 6.745 1.690 23.870 1.00 55.62 346 PHE A O 1
ATOM 2760 N N . ARG A 1 347 ? 6.953 3.291 25.424 1.00 39.41 347 ARG A N 1
ATOM 2761 C CA . ARG A 1 347 ? 8.179 2.780 26.071 1.00 39.41 347 ARG A CA 1
ATOM 2762 C C . ARG A 1 347 ? 8.063 1.370 26.694 1.00 39.41 347 ARG A C 1
ATOM 2764 O O . ARG A 1 347 ? 9.069 0.871 27.187 1.00 39.41 347 ARG A O 1
ATOM 2771 N N . SER A 1 348 ? 6.880 0.742 26.701 1.00 33.47 348 SER A N 1
ATOM 2772 C CA . SER A 1 348 ? 6.571 -0.463 27.498 1.00 33.47 348 SER A CA 1
ATOM 2773 C C . SER A 1 348 ? 6.443 -1.788 26.730 1.00 33.47 348 SER A C 1
ATOM 2775 O O . SER A 1 348 ? 6.516 -2.835 27.361 1.00 33.47 348 SER A O 1
ATOM 2777 N N . LEU A 1 349 ?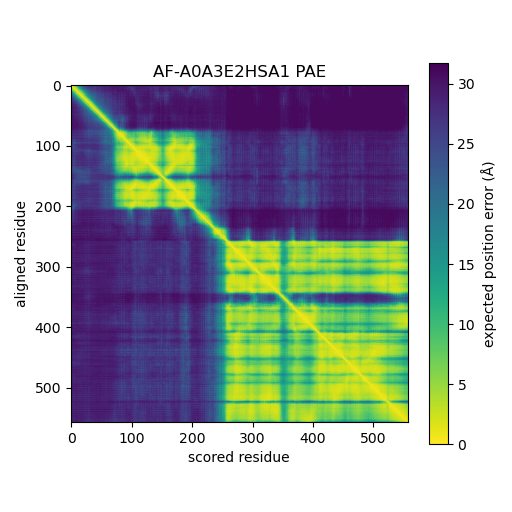 6.287 -1.794 25.401 1.00 36.03 349 LEU A N 1
ATOM 2778 C CA . LEU A 1 349 ? 6.062 -3.021 24.601 1.00 36.03 349 LEU A CA 1
ATOM 2779 C C . LEU A 1 349 ? 7.347 -3.582 23.958 1.00 36.03 349 LEU A C 1
ATOM 2781 O O . LEU A 1 349 ? 7.340 -4.136 22.862 1.00 36.03 349 LEU A O 1
ATOM 2785 N N . ARG A 1 350 ? 8.489 -3.420 24.637 1.00 36.22 350 ARG A N 1
ATOM 2786 C CA . ARG A 1 350 ? 9.821 -3.740 24.088 1.00 36.22 350 ARG A CA 1
ATOM 2787 C C . ARG A 1 350 ? 10.293 -5.180 24.348 1.00 36.22 350 ARG A C 1
ATOM 2789 O O . ARG A 1 350 ? 11.445 -5.491 24.067 1.00 36.22 350 ARG A O 1
ATOM 2796 N N . ALA A 1 351 ? 9.435 -6.043 24.891 1.00 31.25 351 ALA A N 1
ATOM 2797 C CA . ALA A 1 351 ? 9.764 -7.428 25.217 1.00 31.25 351 ALA A CA 1
ATOM 2798 C C . ALA A 1 351 ? 8.586 -8.370 24.903 1.00 31.25 351 ALA A C 1
ATOM 2800 O O . ALA A 1 351 ? 7.476 -8.132 25.368 1.00 31.25 351 ALA A O 1
ATOM 2801 N N . HIS A 1 352 ? 8.866 -9.454 24.171 1.00 34.78 352 HIS A N 1
ATOM 2802 C CA . HIS A 1 352 ? 7.991 -10.626 23.979 1.00 34.78 352 HIS A CA 1
ATOM 2803 C C . HIS A 1 352 ? 6.638 -10.420 23.273 1.00 34.78 352 HIS A C 1
ATOM 2805 O O . HIS A 1 352 ? 5.668 -11.092 23.611 1.00 34.78 352 HIS A O 1
ATOM 2811 N N . VAL A 1 353 ? 6.568 -9.559 22.255 1.00 31.78 353 VAL A N 1
ATOM 2812 C CA . VAL A 1 353 ? 5.435 -9.583 21.315 1.00 31.78 353 VAL A CA 1
ATOM 2813 C C . VAL A 1 353 ? 5.939 -9.917 19.918 1.00 31.78 353 VAL A C 1
ATOM 2815 O O . VAL A 1 353 ? 6.767 -9.192 19.364 1.00 31.78 353 VAL A O 1
ATOM 2818 N N . ASP A 1 354 ? 5.443 -11.035 19.389 1.00 33.66 354 ASP A N 1
ATOM 2819 C CA . ASP A 1 354 ? 5.795 -11.572 18.079 1.00 33.66 354 ASP A CA 1
ATOM 2820 C C . ASP A 1 354 ? 5.499 -10.590 16.933 1.00 33.66 354 ASP A C 1
ATOM 2822 O O . ASP A 1 354 ? 4.687 -9.664 17.042 1.00 33.66 354 ASP A O 1
ATOM 2826 N N . SER A 1 355 ? 6.158 -10.829 15.798 1.00 38.03 355 SER A N 1
ATOM 2827 C CA . SER A 1 355 ? 6.116 -10.004 14.580 1.00 38.03 355 SER A CA 1
ATOM 2828 C C . SER A 1 355 ? 4.708 -9.713 14.043 1.00 38.03 355 SER A C 1
ATOM 2830 O O . SER A 1 355 ? 4.521 -8.739 13.314 1.00 38.03 355 SER A O 1
ATOM 2832 N N . GLU A 1 356 ? 3.712 -10.516 14.417 1.00 38.03 356 GLU A N 1
ATOM 2833 C CA . GLU A 1 356 ? 2.322 -10.377 13.985 1.00 38.03 356 GLU A CA 1
ATOM 2834 C C . GLU A 1 356 ? 1.609 -9.178 14.628 1.00 38.03 356 GLU A C 1
ATOM 2836 O O . GLU A 1 356 ? 0.868 -8.483 13.934 1.00 38.03 356 GLU A O 1
ATOM 2841 N N . LEU A 1 357 ? 1.870 -8.833 15.898 1.00 38.38 357 LEU A N 1
ATOM 2842 C CA . LEU A 1 357 ? 1.220 -7.661 16.518 1.00 38.38 357 LEU A CA 1
ATOM 2843 C C . LEU A 1 357 ? 1.838 -6.328 16.062 1.00 38.38 357 LEU A C 1
ATOM 2845 O O . LEU A 1 357 ? 1.199 -5.280 16.145 1.00 38.38 357 LEU A O 1
ATOM 2849 N N . TYR A 1 358 ? 3.064 -6.367 15.530 1.00 46.00 358 TYR A N 1
ATOM 2850 C CA . TYR A 1 358 ? 3.673 -5.231 14.836 1.00 46.00 358 TYR A CA 1
ATOM 2851 C C . TYR A 1 358 ? 3.008 -4.943 13.481 1.00 46.00 358 TYR A C 1
ATOM 2853 O O . TYR A 1 358 ? 3.168 -3.840 12.967 1.00 46.00 358 TYR A O 1
ATOM 2861 N N . SER A 1 359 ? 2.264 -5.889 12.891 1.00 47.12 359 SER A N 1
ATOM 2862 C CA . SER A 1 359 ? 1.856 -5.859 11.474 1.00 47.12 359 SER A CA 1
ATOM 2863 C C . SER A 1 359 ? 1.052 -4.630 11.022 1.00 47.12 359 SER A C 1
ATOM 2865 O O . SER A 1 359 ? 1.064 -4.327 9.827 1.00 47.12 359 SER A O 1
ATOM 2867 N N . PHE A 1 360 ? 0.418 -3.873 11.929 1.00 55.12 360 PHE A N 1
ATOM 2868 C CA . PHE A 1 360 ? -0.238 -2.613 11.572 1.00 55.12 360 PHE A CA 1
ATOM 2869 C C . PHE A 1 360 ? -0.062 -1.486 12.607 1.00 55.12 360 PHE A C 1
ATOM 2871 O O . PHE A 1 360 ? -0.862 -1.303 13.524 1.00 55.12 360 PHE A O 1
ATOM 2878 N N . HIS A 1 361 ? 0.946 -0.634 12.386 1.00 61.16 361 HIS A N 1
ATOM 2879 C CA . HIS A 1 361 ? 1.237 0.545 13.219 1.00 61.16 361 HIS A CA 1
ATOM 2880 C C . HIS A 1 361 ? 0.162 1.661 13.167 1.00 61.16 361 HIS A C 1
ATOM 2882 O O . HIS A 1 361 ? 0.301 2.662 13.860 1.00 61.16 361 HIS A O 1
ATOM 2888 N N . GLY A 1 362 ? -0.915 1.516 12.383 1.00 54.38 362 GLY A N 1
ATOM 2889 C CA . GLY A 1 362 ? -1.956 2.543 12.245 1.00 54.38 362 GLY A CA 1
ATOM 2890 C C . GLY A 1 362 ? -3.069 2.522 13.303 1.00 54.38 362 GLY A C 1
ATOM 2891 O O . GLY A 1 362 ? -3.783 3.517 13.424 1.00 54.38 362 GLY A O 1
ATOM 2892 N N . ILE A 1 363 ? -3.230 1.445 14.090 1.00 58.41 363 ILE A N 1
ATOM 2893 C CA . ILE A 1 363 ? -4.288 1.374 15.127 1.00 58.41 363 ILE A CA 1
ATOM 2894 C C . ILE A 1 363 ? -4.141 2.488 16.185 1.00 58.41 363 ILE A C 1
ATOM 2896 O O . ILE A 1 363 ? -5.136 3.164 16.444 1.00 58.41 363 ILE A O 1
ATOM 2900 N N . PRO A 1 364 ? -2.940 2.777 16.739 1.00 61.66 364 PRO A N 1
ATOM 2901 C CA . PRO A 1 364 ? -2.755 3.865 17.708 1.00 61.66 364 PRO A CA 1
ATOM 2902 C C . PRO A 1 364 ? -3.063 5.268 17.166 1.00 61.66 364 PRO A C 1
ATOM 2904 O O . PRO A 1 364 ? -3.182 6.201 17.947 1.00 61.66 364 PRO A O 1
ATOM 2907 N N . PHE A 1 365 ? -3.202 5.434 15.849 1.00 64.25 365 PHE A N 1
ATOM 2908 C CA . PHE A 1 365 ? -3.558 6.704 15.208 1.00 64.25 365 PHE A CA 1
ATOM 2909 C C . PHE A 1 365 ? -5.044 6.774 14.829 1.00 64.25 365 PHE A C 1
ATOM 2911 O O . PHE A 1 365 ? -5.451 7.678 14.106 1.00 64.25 365 PHE A O 1
ATOM 2918 N N . SER A 1 366 ? -5.865 5.808 15.265 1.00 68.25 366 SER A N 1
ATOM 2919 C CA . SER A 1 366 ? -7.278 5.693 14.870 1.00 68.25 366 SER A CA 1
ATOM 2920 C C . SER A 1 366 ? -7.468 5.731 13.340 1.00 68.25 366 SER A C 1
ATOM 2922 O O . SER A 1 366 ? -8.376 6.378 12.816 1.00 68.25 366 SER A O 1
ATOM 2924 N N . ALA A 1 367 ? -6.568 5.064 12.603 1.00 76.75 367 ALA A N 1
ATOM 2925 C CA . ALA A 1 367 ? -6.502 5.127 11.146 1.00 76.75 367 ALA A CA 1
ATOM 2926 C C . ALA A 1 367 ? -7.804 4.661 10.472 1.00 76.75 367 ALA A C 1
ATOM 2928 O O . ALA A 1 367 ? -8.131 3.477 10.441 1.00 76.75 367 ALA A O 1
ATOM 2929 N N . THR A 1 368 ? -8.524 5.596 9.855 1.00 82.25 368 THR A N 1
ATOM 2930 C CA . THR A 1 368 ? -9.762 5.312 9.110 1.00 82.25 368 THR A CA 1
ATOM 2931 C C . THR A 1 368 ? -9.498 4.746 7.714 1.00 82.25 368 THR A C 1
ATOM 2933 O O . THR A 1 368 ? -10.303 3.970 7.199 1.00 82.25 368 THR A O 1
ATOM 2936 N N . HIS A 1 369 ? -8.376 5.128 7.096 1.00 84.94 369 HIS A N 1
ATOM 2937 C CA . HIS A 1 369 ? -8.023 4.800 5.718 1.00 84.94 369 HIS A CA 1
ATOM 2938 C C . HIS A 1 369 ? -6.522 4.520 5.590 1.00 84.94 369 HIS A C 1
ATOM 2940 O O . HIS A 1 369 ? -5.700 5.182 6.226 1.00 84.94 369 HIS A O 1
ATOM 2946 N N . VAL A 1 370 ? -6.163 3.549 4.750 1.00 84.31 370 VAL A N 1
ATOM 2947 C CA . VAL A 1 370 ? -4.783 3.067 4.614 1.00 84.31 370 VAL A CA 1
ATOM 2948 C C . VAL A 1 370 ? -4.461 2.819 3.136 1.00 84.31 370 VAL A C 1
ATOM 2950 O O . VAL A 1 370 ? -5.001 1.868 2.561 1.00 84.31 370 VAL A O 1
ATOM 2953 N N . PRO A 1 371 ? -3.607 3.638 2.493 1.00 81.75 371 PRO A N 1
ATOM 2954 C CA . PRO A 1 371 ? -3.117 3.362 1.152 1.00 81.75 371 PRO A CA 1
ATOM 2955 C C . PRO A 1 371 ? -2.043 2.276 1.218 1.00 81.75 371 PRO A C 1
ATOM 2957 O O . PRO A 1 371 ? -0.951 2.500 1.749 1.00 81.75 371 PRO A O 1
ATOM 2960 N N . VAL A 1 372 ? -2.370 1.093 0.694 1.00 73.25 372 VAL A N 1
ATOM 2961 C CA . VAL A 1 372 ? -1.479 -0.075 0.646 1.00 73.25 372 VAL A CA 1
ATOM 2962 C C . VAL A 1 372 ? -1.550 -0.779 -0.704 1.00 73.25 372 VAL A C 1
ATOM 2964 O O . VAL A 1 372 ? -2.591 -0.828 -1.358 1.00 73.25 372 VAL A O 1
ATOM 2967 N N . GLY A 1 373 ? -0.421 -1.366 -1.104 1.00 69.62 373 GLY A N 1
ATOM 2968 C CA . GLY A 1 373 ? -0.381 -2.307 -2.218 1.00 69.62 373 GLY A CA 1
ATOM 2969 C C . GLY A 1 373 ? -1.017 -3.650 -1.853 1.00 69.62 373 GLY A C 1
ATOM 2970 O O . GLY A 1 373 ? -1.085 -4.026 -0.684 1.00 69.62 373 GLY A O 1
ATOM 2971 N N . GLU A 1 374 ? -1.427 -4.397 -2.875 1.00 68.12 374 GLU A N 1
ATOM 2972 C CA . GLU A 1 374 ? -2.108 -5.695 -2.761 1.00 68.12 374 GLU A CA 1
ATOM 2973 C C . GLU A 1 374 ? -1.369 -6.706 -1.862 1.00 68.12 374 GLU A C 1
ATOM 2975 O O . GLU A 1 374 ? -2.003 -7.371 -1.043 1.00 68.12 374 GLU A O 1
ATOM 2980 N N . ASP A 1 375 ? -0.028 -6.731 -1.914 1.00 68.56 375 ASP A N 1
ATOM 2981 C CA . ASP A 1 375 ? 0.837 -7.588 -1.080 1.00 68.56 375 ASP A CA 1
ATOM 2982 C C . ASP A 1 375 ? 0.688 -7.350 0.445 1.00 68.56 375 ASP A C 1
ATOM 2984 O O . ASP A 1 375 ? 1.234 -8.110 1.238 1.00 68.56 375 ASP A O 1
ATOM 2988 N N . GLN A 1 376 ? 0.028 -6.268 0.877 1.00 71.50 376 GLN A N 1
ATOM 2989 C CA . GLN A 1 376 ? -0.189 -5.913 2.291 1.00 71.50 376 GLN A CA 1
ATOM 2990 C C . GLN A 1 376 ? -1.663 -6.016 2.720 1.00 71.50 376 GLN A C 1
ATOM 2992 O O . GLN A 1 376 ? -1.995 -5.725 3.870 1.00 71.50 376 GLN A O 1
ATOM 2997 N N . SER A 1 377 ? -2.552 -6.453 1.821 1.00 74.25 377 SER A N 1
ATOM 2998 C CA . SER A 1 377 ? -3.983 -6.636 2.106 1.00 74.25 377 SER A CA 1
ATOM 2999 C C . SER A 1 377 ? -4.236 -7.567 3.300 1.00 74.25 377 SER A C 1
ATOM 3001 O O . SER A 1 377 ? -5.058 -7.250 4.156 1.00 74.25 377 SER A O 1
ATOM 3003 N N . GLN A 1 378 ? -3.473 -8.658 3.414 1.00 76.94 378 GLN A N 1
ATOM 3004 C CA . GLN A 1 378 ? -3.595 -9.635 4.499 1.00 76.94 378 GLN A CA 1
ATOM 3005 C C . GLN A 1 378 ? -3.306 -9.034 5.888 1.00 76.94 378 GLN A C 1
ATOM 3007 O O . GLN A 1 378 ? -4.055 -9.292 6.829 1.00 76.94 378 GLN A O 1
ATOM 3012 N N . HIS A 1 379 ? -2.273 -8.192 6.022 1.00 78.00 379 HIS A N 1
ATOM 3013 C CA . HIS A 1 379 ? -1.969 -7.505 7.287 1.00 78.00 379 HIS A CA 1
ATOM 3014 C C . HIS A 1 379 ? -3.075 -6.514 7.679 1.00 78.00 379 HIS A C 1
ATOM 3016 O O . HIS A 1 379 ? -3.372 -6.334 8.859 1.00 78.00 379 HIS A O 1
ATOM 3022 N N . LEU A 1 380 ? -3.723 -5.893 6.689 1.00 81.12 380 LEU A N 1
ATOM 3023 C CA . LEU A 1 380 ? -4.820 -4.962 6.930 1.00 81.12 380 LEU A CA 1
ATOM 3024 C C . LEU A 1 380 ? -6.119 -5.669 7.355 1.00 81.12 380 LEU A C 1
ATOM 3026 O O . LEU A 1 380 ? -6.860 -5.116 8.167 1.00 81.12 380 LEU A O 1
ATOM 3030 N N . GLU A 1 381 ? -6.387 -6.890 6.876 1.00 82.69 381 GLU A N 1
ATOM 3031 C CA . GLU A 1 381 ? -7.492 -7.706 7.407 1.00 82.69 381 GLU A CA 1
ATOM 3032 C C . GLU A 1 381 ? -7.229 -8.150 8.852 1.00 82.69 381 GLU A C 1
ATOM 3034 O O . GLU A 1 381 ? -8.118 -8.024 9.692 1.00 82.69 381 GLU A O 1
ATOM 3039 N N . PHE A 1 382 ? -6.001 -8.567 9.184 1.00 82.19 382 PHE A N 1
ATOM 3040 C CA . PHE A 1 382 ? -5.627 -8.870 10.572 1.00 82.19 382 PHE A CA 1
ATOM 3041 C C . PHE A 1 382 ? -5.839 -7.658 11.498 1.00 82.19 382 PHE A C 1
ATOM 3043 O O . PHE A 1 382 ? -6.428 -7.785 12.570 1.00 82.19 382 PHE A O 1
ATOM 3050 N N . ALA A 1 383 ? -5.476 -6.450 11.053 1.00 81.62 383 ALA A N 1
ATOM 3051 C CA . ALA A 1 383 ? -5.740 -5.223 11.805 1.00 81.62 383 ALA A CA 1
ATOM 3052 C C . ALA A 1 383 ? -7.240 -4.969 12.056 1.00 81.62 383 ALA A C 1
ATOM 3054 O O . ALA A 1 383 ? -7.618 -4.510 13.138 1.00 81.62 383 ALA A O 1
ATOM 3055 N N . ARG A 1 384 ? -8.110 -5.280 11.084 1.00 84.00 384 ARG A N 1
ATOM 3056 C CA . ARG A 1 384 ? -9.572 -5.203 11.261 1.00 84.00 384 ARG A CA 1
ATOM 3057 C C . ARG A 1 384 ? -10.079 -6.243 12.244 1.00 84.00 384 ARG A C 1
ATOM 3059 O O . ARG A 1 384 ? -10.956 -5.922 13.044 1.00 84.00 384 ARG A O 1
ATOM 3066 N N . GLU A 1 385 ? -9.546 -7.460 12.199 1.00 85.00 385 GLU A N 1
ATOM 3067 C CA . GLU A 1 385 ? -9.876 -8.516 13.155 1.00 85.00 385 GLU A CA 1
ATOM 3068 C C . GLU A 1 385 ? -9.485 -8.109 14.584 1.00 85.00 385 GLU A C 1
ATOM 3070 O O . GLU A 1 385 ? -10.325 -8.181 15.479 1.00 85.00 385 GLU A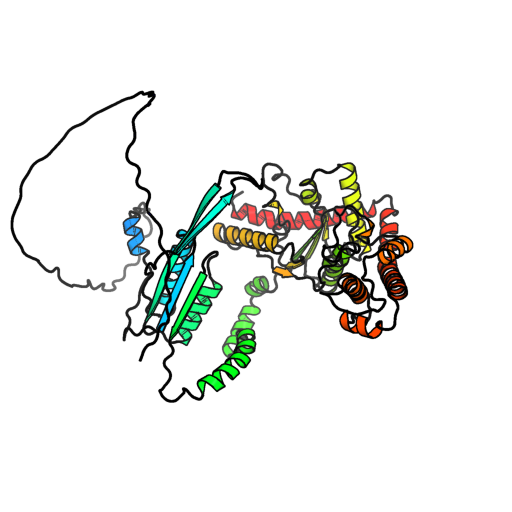 O 1
ATOM 3075 N N . CYS A 1 386 ? -8.282 -7.564 14.796 1.00 83.81 386 CYS A N 1
ATOM 3076 C CA . CYS A 1 386 ? -7.861 -7.016 16.090 1.00 83.81 386 CYS A CA 1
ATOM 3077 C C . CYS A 1 386 ? -8.810 -5.923 16.608 1.00 83.81 386 CYS A C 1
ATOM 3079 O O . CYS A 1 386 ? -9.256 -6.001 17.752 1.00 83.81 386 CYS A O 1
ATOM 3081 N N . VAL A 1 387 ? -9.174 -4.943 15.770 1.00 83.19 387 VAL A N 1
ATOM 3082 C CA . VAL A 1 387 ? -10.141 -3.889 16.138 1.00 83.19 387 VAL A CA 1
ATOM 3083 C C . VAL A 1 387 ? -11.522 -4.474 16.455 1.00 83.19 387 VAL A C 1
ATOM 3085 O O . VAL A 1 387 ? -12.167 -4.055 17.413 1.00 83.19 387 VAL A O 1
ATOM 3088 N N . THR A 1 388 ? -11.974 -5.467 15.689 1.00 83.25 388 THR A N 1
ATOM 3089 C CA . THR A 1 388 ? -13.289 -6.102 15.870 1.00 83.25 388 THR A CA 1
ATOM 3090 C C . THR A 1 388 ? -13.337 -6.902 17.172 1.00 83.25 388 THR A C 1
ATOM 3092 O O . THR A 1 388 ? -14.296 -6.779 17.931 1.00 83.25 388 THR A O 1
ATOM 3095 N N . ASN A 1 389 ? -12.282 -7.665 17.468 1.00 85.69 389 ASN A N 1
ATOM 3096 C CA . ASN A 1 389 ? -12.146 -8.443 18.696 1.00 85.69 389 ASN A CA 1
ATOM 3097 C C . ASN A 1 389 ? -12.029 -7.534 19.929 1.00 85.69 389 ASN A C 1
ATOM 3099 O O . ASN A 1 389 ? -12.694 -7.791 20.931 1.00 85.69 389 ASN A O 1
ATOM 3103 N N . PHE A 1 390 ? -11.263 -6.438 19.841 1.00 84.69 390 PHE A N 1
ATOM 3104 C CA . PHE A 1 390 ? -11.196 -5.426 20.900 1.00 84.69 390 PHE A CA 1
ATOM 3105 C C . PHE A 1 390 ? -12.571 -4.800 21.158 1.00 84.69 390 PHE A C 1
ATOM 3107 O O . PHE A 1 390 ? -13.046 -4.798 22.292 1.00 84.69 390 PHE A O 1
ATOM 3114 N N . ASN A 1 391 ? -13.257 -4.357 20.100 1.00 86.62 391 ASN A N 1
ATOM 3115 C CA . ASN A 1 391 ? -14.570 -3.732 20.225 1.00 86.62 391 ASN A CA 1
ATOM 3116 C C . ASN A 1 391 ? -15.650 -4.684 20.760 1.00 86.62 391 ASN A C 1
ATOM 3118 O O . ASN A 1 391 ? -16.569 -4.252 21.451 1.00 86.62 391 ASN A O 1
ATOM 3122 N N . HIS A 1 392 ? -15.554 -5.979 20.448 1.00 86.56 392 HIS A N 1
ATOM 3123 C CA . HIS A 1 392 ? -16.446 -7.001 20.991 1.00 86.56 392 HIS A CA 1
ATOM 3124 C C . HIS A 1 392 ? -16.168 -7.284 22.479 1.00 86.56 392 HIS A C 1
ATOM 3126 O O . HIS A 1 392 ? -17.085 -7.648 23.212 1.00 86.56 392 HIS A O 1
ATOM 3132 N N . ALA A 1 393 ? -14.916 -7.163 22.928 1.00 87.69 393 ALA A N 1
ATOM 3133 C CA . ALA A 1 393 ? -14.532 -7.426 24.314 1.00 87.69 393 ALA A CA 1
ATOM 3134 C C . ALA A 1 393 ? -14.799 -6.235 25.251 1.00 87.69 393 ALA A C 1
ATOM 3136 O O . ALA A 1 393 ? -15.266 -6.451 26.367 1.00 87.69 393 ALA A O 1
ATOM 3137 N N . TYR A 1 394 ? -14.530 -5.006 24.796 1.00 83.38 394 TYR A N 1
ATOM 3138 C CA . TYR A 1 394 ? -14.518 -3.806 25.646 1.00 83.38 394 TYR A CA 1
ATOM 3139 C C . TYR A 1 394 ? -15.536 -2.723 25.249 1.00 83.38 394 TYR A C 1
ATOM 3141 O O . TYR A 1 394 ? -15.739 -1.781 26.004 1.00 83.38 394 TYR A O 1
ATOM 3149 N N . GLY A 1 395 ? -16.212 -2.854 24.103 1.00 80.44 395 GLY A N 1
ATOM 3150 C CA . GLY A 1 395 ? -17.129 -1.841 23.566 1.00 80.44 395 GLY A CA 1
ATOM 3151 C C . GLY A 1 395 ? -16.549 -1.084 22.360 1.00 80.44 395 GLY A C 1
ATOM 3152 O O . GLY A 1 395 ? -15.355 -1.182 22.080 1.00 80.44 395 GLY A O 1
ATOM 3153 N N . PRO A 1 396 ? -17.376 -0.354 21.587 1.00 82.56 396 PRO A N 1
ATOM 3154 C CA . PRO A 1 396 ? -17.004 0.199 20.280 1.00 82.56 396 PRO A CA 1
ATOM 3155 C C . PRO A 1 396 ? -16.106 1.450 20.379 1.00 82.56 396 PRO A C 1
ATOM 3157 O O . PRO A 1 396 ? -16.527 2.558 20.054 1.00 82.56 396 PRO A O 1
ATOM 3160 N N . HIS A 1 397 ? -14.860 1.266 20.814 1.00 80.69 397 HIS A N 1
ATOM 3161 C CA . HIS A 1 397 ? -13.880 2.338 21.026 1.00 80.69 397 HIS A CA 1
ATOM 3162 C C . HIS A 1 397 ? -12.976 2.611 19.814 1.00 80.69 397 HIS A C 1
ATOM 3164 O O . HIS A 1 397 ? -12.492 3.729 19.655 1.00 80.69 397 HIS A O 1
ATOM 3170 N N . LEU A 1 398 ? -12.725 1.610 18.961 1.00 81.19 398 LEU A N 1
ATOM 3171 C CA . LEU A 1 398 ? -11.788 1.705 17.834 1.00 81.19 398 LEU A CA 1
ATOM 3172 C C . LEU A 1 398 ? -12.503 1.625 16.476 1.00 81.19 398 LEU A C 1
ATOM 3174 O O . LEU A 1 398 ? -13.484 0.902 16.310 1.00 81.19 398 LEU A O 1
ATOM 3178 N N . VAL A 1 399 ? -11.986 2.327 15.465 1.00 82.38 399 VAL A N 1
ATOM 3179 C CA . VAL A 1 399 ? -12.526 2.299 14.093 1.00 82.38 399 VAL A CA 1
ATOM 3180 C C . VAL A 1 399 ? -11.718 1.334 13.225 1.00 82.38 399 VAL A C 1
ATOM 3182 O O . VAL A 1 399 ? -10.492 1.387 13.197 1.00 82.38 399 VAL A O 1
ATOM 3185 N N . ALA A 1 400 ? -12.401 0.445 12.497 1.00 82.38 400 ALA A N 1
ATOM 3186 C CA . ALA A 1 400 ? -11.746 -0.517 11.613 1.00 82.38 400 ALA A CA 1
ATOM 3187 C C . ALA A 1 400 ? -11.251 0.166 10.313 1.00 82.38 400 ALA A C 1
ATOM 3189 O O . ALA A 1 400 ? -12.049 0.820 9.632 1.00 82.38 400 ALA A O 1
ATOM 3190 N N . PRO A 1 401 ? -9.970 0.006 9.925 1.00 84.62 401 PRO A N 1
ATOM 3191 C CA . PRO A 1 401 ? -9.368 0.746 8.814 1.00 84.62 401 PRO A CA 1
ATOM 3192 C C . PRO A 1 401 ? -9.862 0.282 7.435 1.00 84.62 401 PRO A C 1
ATOM 3194 O O . PRO A 1 401 ? -9.922 -0.915 7.150 1.00 84.62 401 PRO A O 1
ATOM 3197 N N . LYS A 1 402 ? -10.133 1.209 6.511 1.00 84.44 402 LYS A N 1
ATOM 3198 C CA . LYS A 1 402 ? -10.479 0.913 5.107 1.00 84.44 402 LYS A CA 1
ATOM 3199 C C . LYS A 1 402 ? -9.244 0.911 4.203 1.00 84.44 402 LYS A C 1
ATOM 3201 O O . LYS A 1 402 ? -8.353 1.742 4.355 1.00 84.44 402 LYS A O 1
ATOM 3206 N N . THR A 1 403 ? -9.205 0.003 3.230 1.00 82.50 403 THR A N 1
ATOM 3207 C CA . THR A 1 403 ? -8.139 -0.034 2.218 1.00 82.50 403 THR A CA 1
ATOM 3208 C C . THR A 1 403 ? -8.363 1.074 1.192 1.00 82.50 403 THR A C 1
ATOM 3210 O O . THR A 1 403 ? -9.445 1.153 0.614 1.00 82.50 403 THR A O 1
ATOM 3213 N N . ILE A 1 404 ? -7.338 1.874 0.907 1.00 81.00 404 ILE A N 1
ATOM 3214 C CA . ILE A 1 404 ? -7.249 2.633 -0.343 1.00 81.00 404 ILE A CA 1
ATOM 3215 C C . ILE A 1 404 ? -6.304 1.843 -1.251 1.00 81.00 404 ILE A C 1
ATOM 3217 O O . ILE A 1 404 ? -5.131 1.667 -0.930 1.00 81.00 404 ILE A O 1
ATOM 3221 N N . LEU A 1 405 ? -6.818 1.327 -2.366 1.00 72.50 405 LEU A N 1
ATOM 3222 C CA . LEU A 1 405 ? -5.982 0.661 -3.364 1.00 72.50 405 LEU A CA 1
ATOM 3223 C C . LEU A 1 405 ? -5.252 1.710 -4.209 1.00 72.50 405 LEU A C 1
ATOM 3225 O O . LEU A 1 405 ? -5.797 2.773 -4.519 1.00 72.50 405 LEU A O 1
ATOM 3229 N N . SER A 1 406 ? -4.013 1.410 -4.588 1.00 66.94 406 SER A N 1
ATOM 3230 C CA . SER A 1 406 ? -3.276 2.223 -5.554 1.00 66.94 406 SER A CA 1
ATOM 3231 C C . SER A 1 406 ? -3.764 1.926 -6.974 1.00 66.94 406 SER A C 1
ATOM 3233 O O . SER A 1 406 ? -3.911 0.751 -7.319 1.00 66.94 406 SER A O 1
ATOM 3235 N N . PRO A 1 407 ? -3.988 2.942 -7.831 1.00 62.88 407 PRO A N 1
ATOM 3236 C CA . PRO A 1 407 ? -4.313 2.721 -9.241 1.00 62.88 407 PRO A CA 1
ATOM 3237 C C . PRO A 1 407 ? -3.119 2.171 -10.042 1.00 62.88 407 PRO A C 1
ATOM 3239 O O . PRO A 1 407 ? -3.285 1.735 -11.181 1.00 62.88 407 PRO A O 1
ATOM 3242 N N . ALA A 1 408 ? -1.906 2.197 -9.476 1.00 63.47 408 ALA A N 1
ATOM 3243 C CA . ALA A 1 408 ? -0.703 1.730 -10.145 1.00 63.47 408 ALA A CA 1
ATOM 3244 C C . ALA A 1 408 ? -0.575 0.197 -10.103 1.00 63.47 408 ALA A C 1
ATOM 3246 O O . ALA A 1 408 ? -0.382 -0.410 -9.047 1.00 63.47 408 ALA A O 1
ATOM 3247 N N . LYS A 1 409 ? -0.588 -0.430 -11.286 1.00 66.94 409 LYS A N 1
ATOM 3248 C CA . LYS A 1 409 ? -0.167 -1.824 -11.480 1.00 66.94 409 LYS A CA 1
ATOM 3249 C C . LYS A 1 409 ? 1.277 -2.047 -11.011 1.00 66.94 409 LYS A C 1
ATOM 3251 O O . LYS A 1 409 ? 2.148 -1.190 -11.182 1.00 66.94 409 LYS A O 1
ATOM 3256 N N . ARG A 1 410 ? 1.518 -3.250 -10.480 1.00 78.69 410 ARG A N 1
ATOM 3257 C CA . ARG A 1 410 ? 2.805 -3.776 -9.991 1.00 78.69 410 ARG A CA 1
ATOM 3258 C C . ARG A 1 410 ? 3.936 -3.544 -11.007 1.00 78.69 410 ARG A C 1
ATOM 3260 O O . ARG A 1 410 ? 3.920 -4.118 -12.089 1.00 78.69 410 ARG A O 1
ATOM 3267 N N . VAL A 1 411 ? 4.922 -2.722 -10.639 1.00 86.25 411 VAL A N 1
ATOM 3268 C CA . VAL A 1 411 ? 6.118 -2.452 -11.460 1.00 86.25 411 VAL A CA 1
ATOM 3269 C C . VAL A 1 411 ? 7.093 -3.629 -11.367 1.00 86.25 411 VAL A C 1
ATOM 3271 O O . VAL A 1 411 ? 7.482 -4.029 -10.262 1.00 86.25 411 VAL A O 1
ATOM 3274 N N . MET A 1 412 ? 7.501 -4.165 -12.517 1.00 90.94 412 MET A N 1
ATOM 3275 C CA . MET A 1 412 ? 8.368 -5.344 -12.600 1.00 90.94 412 MET A CA 1
ATOM 3276 C C . MET A 1 412 ? 9.851 -4.964 -12.698 1.00 90.94 412 MET A C 1
ATOM 3278 O O . MET A 1 412 ? 10.201 -3.819 -13.003 1.00 90.94 412 MET A O 1
ATOM 3282 N N . SER A 1 413 ? 10.729 -5.922 -12.406 1.00 94.06 413 SER A N 1
ATOM 3283 C CA . SER A 1 413 ? 12.181 -5.784 -12.527 1.00 94.06 413 SER A CA 1
ATOM 3284 C C . SER A 1 413 ? 12.589 -5.548 -13.985 1.00 94.06 413 SER A C 1
ATOM 3286 O O . SER A 1 413 ? 11.973 -6.056 -14.920 1.00 94.06 413 SER A O 1
ATOM 3288 N N . LEU A 1 414 ? 13.651 -4.762 -14.182 1.00 93.69 414 LEU A N 1
ATOM 3289 C CA . LEU A 1 414 ? 14.224 -4.524 -15.510 1.00 93.69 414 LEU A CA 1
ATOM 3290 C C . LEU A 1 414 ? 15.015 -5.723 -16.047 1.00 93.69 414 LEU A C 1
ATOM 3292 O O . LEU A 1 414 ? 15.253 -5.786 -17.245 1.00 93.69 414 LEU A O 1
ATOM 3296 N N . GLN A 1 415 ? 15.458 -6.641 -15.183 1.00 93.19 415 GLN A N 1
ATOM 3297 C CA . GLN A 1 415 ? 16.247 -7.819 -15.578 1.00 93.19 415 GLN A CA 1
ATOM 3298 C C . GLN A 1 415 ? 15.401 -9.099 -15.635 1.00 93.19 415 GLN A C 1
ATOM 3300 O O . GLN A 1 415 ? 15.706 -9.989 -16.418 1.00 93.19 415 GLN A O 1
ATOM 3305 N N . ASP A 1 416 ? 14.324 -9.175 -14.847 1.00 91.31 416 ASP A N 1
ATOM 3306 C CA . ASP A 1 416 ? 13.351 -10.273 -14.876 1.00 91.31 416 ASP A CA 1
ATOM 3307 C C . ASP A 1 416 ? 11.924 -9.689 -14.867 1.00 91.31 416 ASP A C 1
ATOM 3309 O O . ASP A 1 416 ? 11.419 -9.317 -13.804 1.00 91.31 416 ASP A O 1
ATOM 3313 N N . PRO A 1 417 ? 11.262 -9.597 -16.034 1.00 89.31 417 PRO A N 1
ATOM 3314 C CA . PRO A 1 417 ? 9.916 -9.041 -16.149 1.00 89.31 417 PRO A CA 1
ATOM 3315 C C . PRO A 1 417 ? 8.814 -9.801 -15.393 1.00 89.31 417 PRO A C 1
ATOM 3317 O O . PRO A 1 417 ? 7.727 -9.250 -15.231 1.00 89.31 417 PRO A O 1
ATOM 3320 N N . HIS A 1 418 ? 9.053 -11.032 -14.924 1.00 88.94 418 HIS A N 1
ATOM 3321 C CA . HIS A 1 418 ? 8.082 -11.782 -14.117 1.00 88.94 418 HIS A CA 1
ATOM 3322 C C . HIS A 1 418 ? 8.208 -11.483 -12.616 1.00 88.94 418 HIS A C 1
ATOM 3324 O O . HIS A 1 418 ? 7.259 -11.693 -11.855 1.00 88.94 418 HIS A O 1
ATOM 3330 N N . GLN A 1 419 ? 9.356 -10.963 -12.172 1.00 89.94 419 GLN A N 1
ATOM 3331 C CA . GLN A 1 419 ? 9.577 -10.579 -10.781 1.00 89.94 419 GLN A CA 1
ATOM 3332 C C . GLN A 1 419 ? 9.240 -9.106 -10.534 1.00 89.94 419 GLN A C 1
ATOM 3334 O O . GLN A 1 419 ? 9.519 -8.220 -11.339 1.00 89.94 419 GLN A O 1
ATOM 3339 N N . LYS A 1 420 ? 8.686 -8.814 -9.351 1.00 88.38 420 LYS A N 1
ATOM 3340 C CA . LYS A 1 420 ? 8.479 -7.433 -8.890 1.00 88.38 420 LYS A CA 1
ATOM 3341 C C . LYS A 1 420 ? 9.831 -6.731 -8.742 1.00 88.38 420 LYS A C 1
ATOM 3343 O O . LYS A 1 420 ? 10.777 -7.327 -8.229 1.00 88.38 420 LYS A O 1
ATOM 3348 N N . MET A 1 421 ? 9.903 -5.444 -9.081 1.00 87.56 421 MET A N 1
ATOM 3349 C CA . MET A 1 421 ? 11.053 -4.623 -8.697 1.00 87.56 421 MET A CA 1
ATOM 3350 C C . MET A 1 421 ? 11.209 -4.656 -7.164 1.00 87.56 421 MET A C 1
ATOM 3352 O O . MET A 1 421 ? 10.266 -4.327 -6.442 1.00 87.56 421 MET A O 1
ATOM 3356 N N . SER A 1 422 ? 12.380 -5.084 -6.680 1.00 84.25 422 SER A N 1
ATOM 3357 C CA . SER A 1 422 ? 12.667 -5.276 -5.254 1.00 84.25 422 SER A CA 1
ATOM 3358 C C . SER A 1 422 ? 13.994 -4.637 -4.853 1.00 84.25 422 SER A C 1
ATOM 3360 O O . SER A 1 422 ? 14.975 -4.684 -5.595 1.00 84.25 422 SER A O 1
ATOM 3362 N N . LYS A 1 423 ? 14.049 -4.092 -3.632 1.00 76.56 423 LYS A N 1
ATOM 3363 C CA . LYS A 1 423 ? 15.276 -3.563 -3.014 1.00 76.56 423 LYS A CA 1
ATOM 3364 C C . LYS A 1 423 ? 16.294 -4.653 -2.656 1.00 76.56 423 LYS A C 1
ATOM 3366 O O . LYS A 1 423 ? 17.484 -4.357 -2.620 1.00 76.56 423 LYS A O 1
ATOM 3371 N N . SER A 1 424 ? 15.843 -5.882 -2.395 1.00 74.50 424 SER A N 1
ATOM 3372 C CA . SER A 1 424 ? 16.691 -7.011 -1.973 1.00 74.50 424 SER A CA 1
ATOM 3373 C C . SER A 1 424 ? 17.293 -7.817 -3.128 1.00 74.50 424 SER A C 1
ATOM 3375 O O . SER A 1 424 ? 18.064 -8.741 -2.884 1.00 74.50 424 SER A O 1
ATOM 3377 N N . HIS A 1 425 ? 16.960 -7.492 -4.381 1.00 82.44 425 HIS A N 1
ATOM 3378 C CA . HIS A 1 425 ? 17.517 -8.189 -5.537 1.00 82.44 425 HIS A CA 1
ATOM 3379 C C . HIS A 1 425 ? 19.015 -7.872 -5.695 1.00 82.44 425 HIS A C 1
ATOM 3381 O O . HIS A 1 425 ? 19.414 -6.706 -5.618 1.00 82.44 425 HIS A O 1
ATOM 3387 N N . ALA A 1 426 ? 19.830 -8.908 -5.927 1.00 84.12 426 ALA A N 1
ATOM 3388 C CA . ALA A 1 426 ? 21.291 -8.806 -5.954 1.00 84.12 426 ALA A CA 1
ATOM 3389 C C . ALA A 1 426 ? 21.808 -7.892 -7.080 1.00 84.12 426 ALA A C 1
ATOM 3391 O O . ALA A 1 426 ? 22.662 -7.041 -6.843 1.00 84.12 426 ALA A O 1
ATOM 3392 N N . ASP A 1 427 ? 21.262 -8.021 -8.295 1.00 87.56 427 ASP A N 1
ATOM 3393 C CA . ASP A 1 427 ? 21.611 -7.117 -9.395 1.00 87.56 427 ASP A CA 1
ATOM 3394 C C . ASP A 1 427 ? 20.976 -5.731 -9.197 1.00 87.56 427 ASP A C 1
ATOM 3396 O O . ASP A 1 427 ? 19.750 -5.582 -9.228 1.00 87.56 427 ASP A O 1
ATOM 3400 N N . ILE A 1 428 ? 21.817 -4.705 -9.053 1.00 88.44 428 ILE A N 1
ATOM 3401 C CA . ILE A 1 428 ? 21.430 -3.291 -8.933 1.00 88.44 428 ILE A CA 1
ATOM 3402 C C . ILE A 1 428 ? 20.685 -2.809 -10.191 1.00 88.44 428 ILE A C 1
ATOM 3404 O O . ILE A 1 428 ? 19.791 -1.969 -10.091 1.00 88.44 428 ILE A O 1
ATOM 3408 N N . ARG A 1 429 ? 20.981 -3.373 -11.370 1.00 90.31 429 ARG A N 1
ATOM 3409 C CA . ARG A 1 429 ? 20.355 -3.009 -12.656 1.00 90.31 429 ARG A CA 1
ATOM 3410 C C . ARG A 1 429 ? 18.896 -3.450 -12.772 1.00 90.31 429 ARG A C 1
ATOM 3412 O O . ARG A 1 429 ? 18.195 -2.981 -13.660 1.00 90.31 429 ARG A O 1
ATOM 3419 N N . SER A 1 430 ? 18.416 -4.311 -11.869 1.00 91.88 430 SER A N 1
ATOM 3420 C CA . SER A 1 430 ? 16.998 -4.702 -11.778 1.00 91.88 430 SER A CA 1
ATOM 3421 C C . SER A 1 430 ? 16.062 -3.543 -11.406 1.00 91.88 430 SER A C 1
ATOM 3423 O O . SER A 1 430 ? 14.857 -3.624 -11.660 1.00 91.88 430 SER A O 1
ATOM 3425 N N . ARG A 1 431 ? 16.604 -2.468 -10.811 1.00 92.69 431 ARG A N 1
ATOM 3426 C CA . ARG A 1 431 ? 15.850 -1.368 -10.199 1.00 92.69 431 ARG A CA 1
ATOM 3427 C C . ARG A 1 431 ? 16.441 0.009 -10.504 1.00 92.69 431 ARG A C 1
ATOM 3429 O O . ARG A 1 431 ? 17.650 0.225 -10.430 1.00 92.69 431 ARG A O 1
ATOM 3436 N N . ILE A 1 432 ? 15.550 0.964 -10.745 1.00 93.81 432 ILE A N 1
ATOM 3437 C CA . ILE A 1 432 ? 15.871 2.395 -10.800 1.00 93.81 432 ILE A CA 1
ATOM 3438 C C . ILE A 1 432 ? 15.577 2.988 -9.421 1.00 93.81 432 ILE A C 1
ATOM 3440 O O . ILE A 1 432 ? 14.461 2.829 -8.922 1.00 93.81 432 ILE A O 1
ATOM 3444 N N . LEU A 1 433 ? 16.557 3.638 -8.797 1.00 93.94 433 LEU A N 1
ATOM 3445 C CA . LEU A 1 433 ? 16.354 4.478 -7.615 1.00 93.94 433 LEU A CA 1
ATOM 3446 C C . LEU A 1 433 ? 15.883 5.853 -8.080 1.00 93.94 433 LEU A C 1
ATOM 3448 O O . LEU A 1 433 ? 16.316 6.335 -9.123 1.00 93.94 433 LEU A O 1
ATOM 3452 N N . ILE A 1 434 ? 15.015 6.512 -7.314 1.00 93.12 434 ILE A N 1
ATOM 3453 C CA . ILE A 1 434 ? 14.488 7.817 -7.750 1.00 93.12 434 ILE A CA 1
ATOM 3454 C C . ILE A 1 434 ? 15.536 8.945 -7.733 1.00 93.12 434 ILE A C 1
ATOM 3456 O O . ILE A 1 434 ? 15.301 10.001 -8.311 1.00 93.12 434 ILE A O 1
ATOM 3460 N N . THR A 1 435 ? 16.689 8.710 -7.100 1.00 93.69 435 THR A N 1
ATOM 3461 C CA . THR A 1 435 ? 17.838 9.625 -7.045 1.00 93.69 435 THR A CA 1
ATOM 3462 C C . THR A 1 435 ? 18.973 9.231 -8.000 1.00 93.69 435 THR A C 1
ATOM 3464 O O . THR A 1 435 ? 20.007 9.893 -7.985 1.00 93.69 435 THR A O 1
ATOM 3467 N N . ASP A 1 436 ? 18.818 8.171 -8.811 1.00 94.31 436 ASP A N 1
ATOM 3468 C CA . ASP A 1 436 ? 19.832 7.744 -9.793 1.00 94.31 436 ASP A CA 1
ATOM 3469 C C . ASP A 1 436 ? 20.210 8.912 -10.736 1.00 94.31 436 ASP A C 1
ATOM 3471 O O . ASP A 1 436 ? 19.356 9.716 -11.134 1.00 94.31 436 ASP A O 1
ATOM 3475 N N . HIS A 1 437 ? 21.481 8.996 -11.145 1.00 94.75 437 HIS A N 1
ATOM 3476 C CA . HIS A 1 437 ? 21.930 9.981 -12.136 1.00 94.75 437 HIS A CA 1
ATOM 3477 C C . HIS A 1 437 ? 21.305 9.677 -13.522 1.00 94.75 437 HIS A C 1
ATOM 3479 O O . HIS A 1 437 ? 21.022 8.508 -13.804 1.00 94.75 437 HIS A O 1
ATOM 3485 N N . PRO A 1 438 ? 21.095 10.659 -14.428 1.00 95.44 438 PRO A N 1
ATOM 3486 C CA . PRO A 1 438 ? 20.543 10.404 -15.768 1.00 95.44 438 PRO A CA 1
ATOM 3487 C C . PRO A 1 438 ? 21.289 9.307 -16.537 1.00 95.44 438 PRO A C 1
ATOM 3489 O O . PRO A 1 438 ? 20.673 8.468 -17.191 1.00 95.44 438 PRO A O 1
ATOM 3492 N N . GLU A 1 439 ? 22.614 9.262 -16.393 1.00 95.56 439 GLU A N 1
ATOM 3493 C CA . GLU A 1 439 ? 23.476 8.236 -16.985 1.00 95.56 439 GLU A CA 1
ATOM 3494 C C . GLU A 1 439 ? 23.215 6.835 -16.413 1.00 95.56 439 GLU A C 1
ATOM 3496 O O . GLU A 1 439 ? 23.232 5.852 -17.152 1.00 95.56 439 GLU A O 1
ATOM 3501 N N . ASP A 1 440 ? 22.924 6.715 -15.116 1.00 94.81 440 ASP A N 1
ATOM 3502 C CA . ASP A 1 440 ? 22.580 5.437 -14.484 1.00 94.81 440 ASP A CA 1
ATOM 3503 C C . ASP A 1 440 ? 21.207 4.949 -14.930 1.00 94.81 440 ASP A C 1
ATOM 3505 O O . ASP A 1 440 ? 21.057 3.781 -15.291 1.00 94.81 440 ASP A O 1
ATOM 3509 N N . ILE A 1 441 ? 20.221 5.850 -14.970 1.00 95.56 441 ILE A N 1
ATOM 3510 C CA . ILE A 1 441 ? 18.878 5.575 -15.496 1.00 95.56 441 ILE A CA 1
ATOM 3511 C C . ILE A 1 441 ? 18.987 5.080 -16.944 1.00 95.56 441 ILE A C 1
ATOM 3513 O O . ILE A 1 441 ? 18.424 4.037 -17.288 1.00 95.56 441 ILE A O 1
ATOM 3517 N N . HIS A 1 442 ? 19.775 5.772 -17.773 1.00 96.19 442 HIS A N 1
ATOM 3518 C CA . HIS A 1 442 ? 20.040 5.381 -19.153 1.00 96.19 442 HIS A CA 1
ATOM 3519 C C . HIS A 1 442 ? 20.698 3.998 -19.243 1.00 96.19 442 HIS A C 1
ATOM 3521 O O . HIS A 1 442 ? 20.147 3.104 -19.887 1.00 96.19 442 HIS A O 1
ATOM 3527 N N . ARG A 1 443 ? 21.818 3.764 -18.541 1.00 95.62 443 ARG A N 1
ATOM 3528 C CA . ARG A 1 443 ? 22.515 2.462 -18.538 1.00 95.62 443 ARG A CA 1
ATOM 3529 C C . ARG A 1 443 ? 21.601 1.311 -18.100 1.00 95.62 443 ARG A C 1
ATOM 3531 O O . ARG A 1 443 ? 21.608 0.259 -18.738 1.00 95.62 443 ARG A O 1
ATOM 3538 N N . LYS A 1 444 ? 20.788 1.508 -17.055 1.00 95.50 444 LYS A N 1
ATOM 3539 C CA . LYS A 1 444 ? 19.852 0.496 -16.532 1.00 95.50 444 LYS A CA 1
ATOM 3540 C C . LYS A 1 444 ? 18.727 0.166 -17.517 1.00 95.50 444 LYS A C 1
ATOM 3542 O O . LYS A 1 444 ? 18.411 -1.008 -17.690 1.00 95.50 444 LYS A O 1
ATOM 3547 N N . ILE A 1 445 ? 18.151 1.167 -18.187 1.00 95.62 445 ILE A N 1
ATOM 3548 C CA . ILE A 1 445 ? 17.066 0.969 -19.167 1.00 95.62 445 ILE A CA 1
ATOM 3549 C C . ILE A 1 445 ? 17.591 0.367 -20.474 1.00 95.62 445 ILE A C 1
ATOM 3551 O O . ILE A 1 445 ? 16.962 -0.536 -21.028 1.00 95.62 445 ILE A O 1
ATOM 3555 N N . MET A 1 446 ? 18.771 0.786 -20.938 1.00 95.12 446 MET A N 1
ATOM 3556 C CA . MET A 1 446 ? 19.418 0.166 -22.098 1.00 95.12 446 MET A CA 1
ATOM 3557 C C . MET A 1 446 ? 19.682 -1.327 -21.856 1.00 95.12 446 MET A C 1
ATOM 3559 O O . MET A 1 446 ? 19.352 -2.156 -22.710 1.00 95.12 446 MET A O 1
ATOM 3563 N N . ALA A 1 447 ? 20.169 -1.670 -20.658 1.00 93.75 447 ALA A N 1
ATOM 3564 C CA . ALA A 1 447 ? 20.410 -3.041 -20.212 1.00 93.75 447 ALA A CA 1
ATOM 3565 C C . ALA A 1 447 ? 19.147 -3.830 -19.802 1.00 93.75 447 ALA A C 1
ATOM 3567 O O . ALA A 1 447 ? 19.284 -4.977 -19.380 1.00 93.75 447 ALA A O 1
ATOM 3568 N N . ALA A 1 448 ? 17.938 -3.261 -19.882 1.00 94.56 448 ALA A N 1
ATOM 3569 C CA . ALA A 1 448 ? 16.713 -3.968 -19.501 1.00 94.56 448 ALA A CA 1
ATOM 3570 C C . ALA A 1 448 ? 16.414 -5.146 -20.448 1.00 94.56 448 ALA A C 1
ATOM 3572 O O . ALA A 1 448 ? 16.582 -5.023 -21.665 1.00 94.56 448 ALA A O 1
ATOM 3573 N N . LEU A 1 449 ? 15.938 -6.268 -19.907 1.00 93.56 449 LEU A N 1
ATOM 3574 C CA . LEU A 1 449 ? 15.607 -7.463 -20.674 1.00 93.56 449 LEU A CA 1
ATOM 3575 C C . LEU A 1 449 ? 14.399 -7.201 -21.585 1.00 93.56 449 LEU A C 1
ATOM 3577 O O . LEU A 1 449 ? 13.300 -6.881 -21.130 1.00 93.56 449 LEU A O 1
ATOM 3581 N N . THR A 1 450 ? 14.620 -7.358 -22.885 1.00 91.94 450 THR A N 1
ATOM 3582 C CA . THR A 1 450 ? 13.602 -7.317 -23.941 1.00 91.94 450 THR A CA 1
ATOM 3583 C C . THR A 1 450 ? 13.760 -8.542 -24.834 1.00 91.94 450 THR A C 1
ATOM 3585 O O . THR A 1 450 ? 14.780 -9.228 -24.776 1.00 91.94 450 THR A O 1
ATOM 3588 N N . ASP A 1 451 ? 12.753 -8.822 -25.650 1.00 89.69 451 ASP A N 1
ATOM 3589 C CA . ASP A 1 451 ? 12.788 -9.894 -26.638 1.00 89.69 451 ASP A CA 1
ATOM 3590 C C . ASP A 1 451 ? 13.606 -9.510 -27.888 1.00 89.69 451 ASP A C 1
ATOM 3592 O O . ASP A 1 451 ? 14.166 -8.415 -27.988 1.00 89.69 451 ASP A O 1
ATOM 3596 N N . SER A 1 452 ? 13.688 -10.436 -28.846 1.00 87.81 452 SER A N 1
ATOM 3597 C CA . SER A 1 452 ? 14.408 -10.270 -30.114 1.00 87.81 452 SER A CA 1
ATOM 3598 C C . SER A 1 452 ? 13.627 -9.500 -31.190 1.00 87.81 452 SER A C 1
ATOM 3600 O O . SER A 1 452 ? 14.218 -9.112 -32.199 1.00 87.81 452 SER A O 1
ATOM 3602 N N . THR A 1 453 ? 12.325 -9.259 -31.006 1.00 87.31 453 THR A N 1
ATOM 3603 C CA . THR A 1 453 ? 11.481 -8.574 -31.997 1.00 87.31 453 THR A CA 1
ATOM 3604 C C . THR A 1 453 ? 11.727 -7.067 -31.955 1.00 87.31 453 THR A C 1
ATOM 3606 O O . THR A 1 453 ? 11.325 -6.389 -31.013 1.00 87.31 453 THR A O 1
ATOM 3609 N N . ASN A 1 454 ? 12.365 -6.503 -32.983 1.00 86.50 454 ASN A N 1
ATOM 3610 C CA . ASN A 1 454 ? 12.737 -5.081 -33.018 1.00 86.50 454 ASN A CA 1
ATOM 3611 C C . ASN A 1 454 ? 11.565 -4.129 -33.374 1.00 86.50 454 ASN A C 1
ATOM 3613 O O . ASN A 1 454 ? 11.704 -3.242 -34.209 1.00 86.50 454 ASN A O 1
ATOM 3617 N N . SER A 1 455 ? 10.408 -4.318 -32.742 1.00 89.94 455 SER A N 1
ATOM 3618 C CA . SER A 1 455 ? 9.232 -3.443 -32.826 1.00 89.94 455 SER A CA 1
ATOM 3619 C C . SER A 1 455 ? 8.633 -3.234 -31.436 1.00 89.94 455 SER A C 1
ATOM 3621 O O . SER A 1 455 ? 8.804 -4.073 -30.544 1.00 89.94 455 SER A O 1
ATOM 3623 N N . VAL A 1 456 ? 7.902 -2.139 -31.235 1.00 92.31 456 VAL A N 1
ATOM 3624 C CA . VAL A 1 456 ? 7.179 -1.879 -29.981 1.00 92.31 456 VAL A CA 1
ATOM 3625 C C . VAL A 1 456 ? 5.738 -2.387 -30.107 1.00 92.31 456 VAL A C 1
ATOM 3627 O O . VAL A 1 456 ? 4.985 -1.908 -30.945 1.00 92.31 456 VAL A O 1
ATOM 3630 N N . SER A 1 457 ? 5.334 -3.338 -29.263 1.00 92.06 457 SER A N 1
ATOM 3631 C CA . SER A 1 457 ? 3.928 -3.744 -29.103 1.00 92.06 457 SER A CA 1
ATOM 3632 C C . SER A 1 457 ? 3.599 -3.951 -27.623 1.00 92.06 457 SER A C 1
ATOM 3634 O O . SER A 1 457 ? 4.482 -4.229 -26.806 1.00 92.06 457 SER A O 1
ATOM 3636 N N . TYR A 1 458 ? 2.327 -3.773 -27.255 1.00 92.50 458 TYR A N 1
ATOM 3637 C CA . TYR A 1 458 ? 1.856 -3.984 -25.887 1.00 92.50 458 TYR A CA 1
ATOM 3638 C C . TYR A 1 458 ? 1.206 -5.362 -25.744 1.00 92.50 458 TYR A C 1
ATOM 3640 O O . TYR A 1 458 ? -0.005 -5.518 -25.886 1.00 92.50 458 TYR A O 1
ATOM 3648 N N . GLU A 1 459 ? 2.020 -6.363 -25.423 1.00 90.94 459 GLU A N 1
ATOM 3649 C CA . GLU A 1 459 ? 1.555 -7.727 -25.176 1.00 90.94 459 GLU A CA 1
ATOM 3650 C C . GLU A 1 459 ? 2.106 -8.220 -23.824 1.00 90.94 459 GLU A C 1
ATOM 3652 O O . GLU A 1 459 ? 3.268 -8.623 -23.739 1.00 90.94 459 GLU A O 1
ATOM 3657 N N . PRO A 1 460 ? 1.321 -8.162 -22.729 1.00 88.12 460 PRO A N 1
ATOM 3658 C CA . PRO A 1 460 ? 1.830 -8.465 -21.387 1.00 88.12 460 PRO A CA 1
ATOM 3659 C C . PRO A 1 460 ? 2.271 -9.917 -21.175 1.00 88.12 460 PRO A C 1
ATOM 3661 O O . PRO A 1 460 ? 3.131 -10.164 -20.335 1.00 88.12 460 PRO A O 1
ATOM 3664 N N . GLU A 1 461 ? 1.672 -10.865 -21.900 1.00 89.56 461 GLU A N 1
ATOM 3665 C CA . GLU A 1 461 ? 1.906 -12.304 -21.717 1.00 89.56 461 GLU A CA 1
ATOM 3666 C C . GLU A 1 461 ? 3.082 -12.817 -22.563 1.00 89.56 461 GLU A C 1
ATOM 3668 O O . GLU A 1 461 ? 3.933 -13.540 -22.051 1.00 89.56 461 GLU A O 1
ATOM 3673 N N . SER A 1 462 ? 3.168 -12.409 -23.834 1.00 90.31 462 SER A N 1
ATOM 3674 C CA . SER A 1 462 ? 4.241 -12.788 -24.769 1.00 90.31 462 SER A CA 1
ATOM 3675 C C . SER A 1 462 ? 5.483 -11.893 -24.665 1.00 90.31 462 SER A C 1
ATOM 3677 O O . SER A 1 462 ? 6.601 -12.379 -24.830 1.00 90.31 462 SER A O 1
ATOM 3679 N N . ARG A 1 463 ? 5.317 -10.589 -24.388 1.00 91.81 463 ARG A N 1
ATOM 3680 C CA . ARG A 1 463 ? 6.394 -9.576 -24.399 1.00 91.81 463 ARG A CA 1
ATOM 3681 C C . ARG A 1 463 ? 6.454 -8.762 -23.090 1.00 91.81 463 ARG A C 1
ATOM 3683 O O . ARG A 1 463 ? 6.467 -7.524 -23.126 1.00 91.81 463 ARG A O 1
ATOM 3690 N N . PRO A 1 464 ? 6.554 -9.411 -21.909 1.00 92.44 464 PRO A N 1
ATOM 3691 C CA . PRO A 1 464 ? 6.427 -8.744 -20.609 1.00 92.44 464 PRO A CA 1
ATOM 3692 C C . PRO A 1 464 ? 7.474 -7.640 -20.370 1.00 92.44 464 PRO A C 1
ATOM 3694 O O . PRO A 1 464 ? 7.170 -6.640 -19.722 1.00 92.44 464 PRO A O 1
ATOM 3697 N N . GLY A 1 465 ? 8.688 -7.763 -20.923 1.00 92.19 465 GLY A N 1
ATOM 3698 C CA . GLY A 1 465 ? 9.733 -6.734 -20.808 1.00 92.19 465 GLY A CA 1
ATOM 3699 C C . GLY A 1 465 ? 9.379 -5.421 -21.520 1.00 92.19 465 GLY A C 1
ATOM 3700 O O . GLY A 1 465 ? 9.494 -4.344 -20.934 1.00 92.19 465 GLY A O 1
ATOM 3701 N N . VAL A 1 466 ? 8.876 -5.501 -22.757 1.00 93.31 466 VAL A N 1
ATOM 3702 C CA . VAL A 1 466 ? 8.434 -4.324 -23.531 1.00 93.31 466 VAL A CA 1
ATOM 3703 C C . VAL A 1 466 ? 7.161 -3.732 -22.920 1.00 93.31 466 VAL A C 1
ATOM 3705 O O . VAL A 1 466 ? 7.072 -2.516 -22.743 1.00 93.31 466 VAL A O 1
ATOM 3708 N N . ALA A 1 467 ? 6.226 -4.582 -22.481 1.00 93.12 467 ALA A N 1
ATOM 3709 C CA . ALA A 1 467 ? 5.036 -4.152 -21.752 1.00 93.12 467 ALA A CA 1
ATOM 3710 C C . ALA A 1 467 ? 5.377 -3.417 -20.436 1.00 93.12 467 ALA A C 1
ATOM 3712 O O . ALA A 1 467 ? 4.748 -2.404 -20.131 1.00 93.12 467 ALA A O 1
ATOM 3713 N N . ASN A 1 468 ? 6.397 -3.853 -19.682 1.00 93.56 468 ASN A N 1
ATOM 3714 C CA . ASN A 1 468 ? 6.868 -3.164 -18.471 1.00 93.56 468 ASN A CA 1
ATOM 3715 C C . ASN A 1 468 ? 7.431 -1.763 -18.789 1.00 93.56 468 ASN A C 1
ATOM 3717 O O . ASN A 1 468 ? 7.116 -0.800 -18.090 1.00 93.56 468 ASN A O 1
ATOM 3721 N N . LEU A 1 469 ? 8.199 -1.608 -19.875 1.00 93.56 469 LEU A N 1
ATOM 3722 C CA . LEU A 1 469 ? 8.699 -0.295 -20.311 1.00 93.56 469 LEU A CA 1
ATOM 3723 C C . LEU A 1 469 ? 7.566 0.639 -20.781 1.00 93.56 469 LEU A C 1
ATOM 3725 O O . LEU A 1 469 ? 7.567 1.819 -20.428 1.00 93.56 469 LEU A O 1
ATOM 3729 N N . LEU A 1 470 ? 6.563 0.121 -21.501 1.00 93.25 470 LEU A N 1
ATOM 3730 C CA . LEU A 1 470 ? 5.354 0.875 -21.872 1.00 93.25 470 LEU A CA 1
ATOM 3731 C C . LEU A 1 470 ? 4.514 1.271 -20.646 1.00 93.25 470 LEU A C 1
ATOM 3733 O O . LEU A 1 470 ? 3.985 2.383 -20.593 1.00 93.25 470 LEU A O 1
ATOM 3737 N N . HIS A 1 471 ? 4.433 0.405 -19.630 1.00 90.94 471 HIS A N 1
ATOM 3738 C CA . HIS A 1 471 ? 3.836 0.739 -18.337 1.00 90.94 471 HIS A CA 1
ATOM 3739 C C . HIS A 1 471 ? 4.574 1.886 -17.644 1.00 90.94 471 HIS A C 1
ATOM 3741 O O . HIS A 1 471 ? 3.928 2.840 -17.212 1.00 90.94 471 HIS A O 1
ATOM 3747 N N . LEU A 1 472 ? 5.908 1.831 -17.565 1.00 91.31 472 LEU A N 1
ATOM 3748 C CA . LEU A 1 472 ? 6.706 2.919 -16.995 1.00 91.31 472 LEU A CA 1
ATOM 3749 C C . LEU A 1 472 ? 6.482 4.236 -17.749 1.00 91.31 472 LEU A C 1
ATOM 3751 O O . LEU A 1 472 ? 6.242 5.259 -17.111 1.00 91.31 472 LEU A O 1
ATOM 3755 N N . LEU A 1 473 ? 6.484 4.208 -19.085 1.00 92.00 473 LEU A N 1
ATOM 3756 C CA . LEU A 1 473 ? 6.243 5.391 -19.912 1.00 92.00 473 LEU A CA 1
ATOM 3757 C C . LEU A 1 473 ? 4.854 6.007 -19.667 1.00 92.00 473 LEU A C 1
ATOM 3759 O O . LEU A 1 473 ? 4.744 7.223 -19.529 1.00 92.00 473 LEU A O 1
ATOM 3763 N N . SER A 1 474 ? 3.814 5.175 -19.543 1.00 91.12 474 SER A N 1
ATOM 3764 C CA . SER A 1 474 ? 2.434 5.599 -19.256 1.00 91.12 474 SER A CA 1
ATOM 3765 C C . SER A 1 474 ? 2.315 6.409 -17.955 1.00 91.12 474 SER A C 1
ATOM 3767 O O . SER A 1 474 ? 1.635 7.434 -17.932 1.00 91.12 474 SER A O 1
ATOM 3769 N N . TYR A 1 475 ? 3.043 6.044 -16.891 1.00 88.12 475 TYR A N 1
ATOM 3770 C CA . TYR A 1 475 ? 3.005 6.777 -15.613 1.00 88.12 475 TYR A CA 1
ATOM 3771 C C . TYR A 1 475 ? 3.639 8.176 -15.639 1.00 88.12 475 TYR A C 1
ATOM 3773 O O . TYR A 1 475 ? 3.354 8.989 -14.747 1.00 88.12 475 TYR A O 1
ATOM 3781 N N . PHE A 1 476 ? 4.507 8.436 -16.620 1.00 87.31 476 PHE A N 1
ATOM 3782 C CA . PHE A 1 476 ? 5.199 9.711 -16.832 1.00 87.31 476 PHE A CA 1
ATOM 3783 C C . PHE A 1 476 ? 4.683 10.464 -18.070 1.00 87.31 476 PHE A C 1
ATOM 3785 O O . PHE A 1 476 ? 5.206 11.523 -18.426 1.00 87.31 476 PHE A O 1
ATOM 3792 N N . ASP A 1 477 ? 3.639 9.958 -18.728 1.00 87.06 477 ASP A N 1
ATOM 3793 C CA . ASP A 1 477 ? 2.967 10.649 -19.821 1.00 87.06 477 ASP A CA 1
ATOM 3794 C C . ASP A 1 477 ? 2.028 11.740 -19.287 1.00 87.06 477 ASP A C 1
ATOM 3796 O O . ASP A 1 477 ? 1.131 11.479 -18.486 1.00 87.06 477 ASP A O 1
ATOM 3800 N N . THR A 1 478 ? 2.186 12.973 -19.773 1.00 82.81 478 THR A N 1
ATOM 3801 C CA . THR A 1 478 ? 1.319 14.100 -19.384 1.00 82.81 478 THR A CA 1
ATOM 3802 C C . THR A 1 478 ? -0.118 13.931 -19.869 1.00 82.81 478 THR A C 1
ATOM 3804 O O . THR A 1 478 ? -1.025 14.507 -19.278 1.00 82.81 478 THR A O 1
ATOM 3807 N N . LYS A 1 479 ? -0.341 13.130 -20.919 1.00 84.44 479 LYS A N 1
ATOM 3808 C CA . LYS A 1 479 ? -1.676 12.820 -21.453 1.00 84.44 479 LYS A CA 1
ATOM 3809 C C . LYS A 1 479 ? -2.322 11.582 -20.812 1.00 84.44 479 LYS A C 1
ATOM 3811 O O . LYS A 1 479 ? -3.415 11.215 -21.229 1.00 84.44 479 LYS A O 1
ATOM 3816 N N . GLN A 1 480 ? -1.662 10.940 -19.838 1.00 81.56 480 GLN A N 1
ATOM 3817 C CA . GLN A 1 480 ? -2.120 9.717 -19.157 1.00 81.56 480 GLN A CA 1
ATOM 3818 C C . GLN A 1 480 ? -2.583 8.600 -20.121 1.00 81.56 480 GLN A C 1
ATOM 3820 O O . GLN A 1 480 ? -3.524 7.859 -19.834 1.00 81.56 480 GLN A O 1
ATOM 3825 N N . ARG A 1 481 ? -1.937 8.476 -21.291 1.00 87.94 481 ARG A N 1
ATOM 3826 C CA . ARG A 1 481 ? -2.293 7.468 -22.300 1.00 87.94 481 ARG A CA 1
ATOM 3827 C C . ARG A 1 481 ? -2.045 6.055 -21.781 1.00 87.94 481 ARG A C 1
ATOM 3829 O O . ARG A 1 481 ? -1.100 5.806 -21.028 1.00 87.94 481 ARG A O 1
ATOM 3836 N N . THR A 1 482 ? -2.879 5.112 -22.215 1.00 89.94 482 THR A N 1
ATOM 3837 C CA . THR A 1 482 ? -2.748 3.711 -21.804 1.00 89.94 482 THR A CA 1
ATOM 3838 C C . THR A 1 482 ? -1.515 3.066 -22.452 1.00 89.94 482 THR A C 1
ATOM 3840 O O . THR A 1 482 ? -1.151 3.436 -23.573 1.00 89.94 482 THR A O 1
ATOM 3843 N N . PRO A 1 483 ? -0.894 2.059 -21.812 1.00 88.38 483 PRO A N 1
ATOM 3844 C CA . PRO A 1 483 ? 0.245 1.333 -22.379 1.00 88.38 483 PRO A CA 1
ATOM 3845 C C . PRO A 1 483 ? -0.019 0.749 -23.774 1.00 88.38 483 PRO A C 1
ATOM 3847 O O . PRO A 1 483 ? 0.878 0.774 -24.610 1.00 88.38 483 PRO A O 1
ATOM 3850 N N . ALA A 1 484 ? -1.253 0.299 -24.043 1.00 89.81 484 ALA A N 1
ATOM 3851 C CA . ALA A 1 484 ? -1.681 -0.171 -25.361 1.00 89.81 484 ALA A CA 1
ATOM 3852 C C . ALA A 1 484 ? -1.574 0.941 -26.414 1.00 89.81 484 ALA A C 1
ATOM 3854 O O . ALA A 1 484 ? -0.807 0.810 -27.361 1.00 89.81 484 ALA A O 1
ATOM 3855 N N . THR A 1 485 ? -2.217 2.091 -26.169 1.00 91.69 485 THR A N 1
ATOM 3856 C CA . THR A 1 485 ? -2.160 3.237 -27.096 1.00 91.69 485 THR A CA 1
ATOM 3857 C C . THR A 1 485 ? -0.746 3.791 -27.292 1.00 91.69 485 THR A C 1
ATOM 3859 O O . THR A 1 485 ? -0.437 4.327 -28.351 1.00 91.69 485 THR A O 1
ATOM 3862 N N . LEU A 1 486 ? 0.140 3.662 -26.296 1.00 90.31 486 LEU A N 1
ATOM 3863 C CA . LEU A 1 486 ? 1.555 4.012 -26.449 1.00 90.31 486 LEU A CA 1
ATOM 3864 C C . LEU A 1 486 ? 2.309 2.982 -27.304 1.00 90.31 486 LEU A C 1
ATOM 3866 O O . LEU A 1 486 ? 3.174 3.377 -28.080 1.00 90.31 486 LEU A O 1
ATOM 3870 N N . GLY A 1 487 ? 1.961 1.695 -27.206 1.00 89.75 487 GLY A N 1
ATOM 3871 C CA . GLY A 1 487 ? 2.454 0.651 -28.104 1.00 89.75 487 GLY A CA 1
ATOM 3872 C C . GLY A 1 487 ? 2.102 0.947 -29.562 1.00 89.75 487 GLY A C 1
ATOM 3873 O O . GLY A 1 487 ? 2.992 0.960 -30.405 1.00 89.75 487 GLY A O 1
ATOM 3874 N N . ASP A 1 488 ? 0.844 1.300 -29.839 1.00 91.00 488 ASP A N 1
ATOM 3875 C CA . ASP A 1 488 ? 0.383 1.642 -31.192 1.00 91.00 488 ASP A CA 1
ATOM 3876 C C . ASP A 1 488 ? 1.120 2.869 -31.758 1.00 91.00 488 ASP A C 1
ATOM 3878 O O . ASP A 1 488 ? 1.616 2.844 -32.885 1.00 91.00 488 ASP A O 1
ATOM 3882 N N . ILE A 1 489 ? 1.253 3.935 -30.955 1.00 90.12 489 ILE A N 1
ATOM 3883 C CA . ILE A 1 489 ? 1.928 5.189 -31.340 1.00 90.12 489 ILE A CA 1
ATOM 3884 C C . ILE A 1 489 ? 3.420 4.978 -31.635 1.00 90.12 489 ILE A C 1
ATOM 3886 O O . ILE A 1 489 ? 3.958 5.608 -32.545 1.00 90.12 489 ILE A O 1
ATOM 3890 N N . TYR A 1 490 ? 4.096 4.120 -30.867 1.00 91.69 490 TYR A N 1
ATOM 3891 C CA . TYR A 1 490 ? 5.536 3.874 -30.995 1.00 91.69 490 TYR A CA 1
ATOM 3892 C C . TYR A 1 490 ? 5.883 2.598 -31.774 1.00 91.69 490 TYR A C 1
ATOM 3894 O O . TYR A 1 490 ? 7.057 2.247 -31.854 1.00 91.69 490 TYR A O 1
ATOM 3902 N N . SER A 1 491 ? 4.896 1.948 -32.395 1.00 89.75 491 SER A N 1
ATOM 3903 C CA . SER A 1 491 ? 5.038 0.711 -33.180 1.00 89.75 491 SER A CA 1
ATOM 3904 C C . SER A 1 491 ? 6.145 0.760 -34.241 1.00 89.75 491 SER A C 1
ATOM 3906 O O . SER A 1 491 ? 6.861 -0.222 -34.431 1.00 89.75 491 SER A O 1
ATOM 3908 N N . ASN A 1 492 ? 6.334 1.925 -34.867 1.00 89.44 492 ASN A N 1
ATOM 3909 C CA . ASN A 1 492 ? 7.350 2.183 -35.893 1.00 89.44 492 ASN A CA 1
ATOM 3910 C C . ASN A 1 492 ? 8.772 2.452 -35.346 1.00 89.44 492 ASN A C 1
ATOM 3912 O O . ASN A 1 492 ? 9.686 2.675 -36.139 1.00 89.44 492 ASN A O 1
ATOM 3916 N N . LEU A 1 493 ? 8.983 2.490 -34.023 1.00 91.25 493 LEU A N 1
ATOM 3917 C CA . LEU A 1 493 ? 10.308 2.697 -33.427 1.00 91.25 493 LEU A CA 1
ATOM 3918 C C . LEU A 1 493 ? 11.044 1.373 -33.187 1.00 91.25 493 LEU A C 1
ATOM 3920 O O . LEU A 1 493 ? 10.461 0.383 -32.746 1.00 91.25 493 LEU A O 1
ATOM 3924 N N . ASN A 1 494 ? 12.366 1.398 -33.369 1.00 92.75 494 ASN A N 1
ATOM 3925 C CA . ASN A 1 494 ? 13.241 0.321 -32.910 1.00 92.75 494 ASN A CA 1
ATOM 3926 C C . ASN A 1 494 ? 13.246 0.246 -31.376 1.00 92.75 494 ASN A C 1
ATOM 3928 O O . ASN A 1 494 ? 13.165 1.271 -30.690 1.00 92.75 494 ASN A O 1
ATOM 3932 N N . LEU A 1 495 ? 13.494 -0.944 -30.819 1.00 91.81 495 LEU A N 1
ATOM 3933 C CA . LEU A 1 495 ? 13.606 -1.128 -29.365 1.00 91.81 495 LEU A CA 1
ATOM 3934 C C . LEU A 1 495 ? 14.725 -0.282 -28.736 1.00 91.81 495 LEU A C 1
ATOM 3936 O O . LEU A 1 495 ? 14.603 0.141 -27.585 1.00 91.81 495 LEU A O 1
ATOM 3940 N N . ARG A 1 496 ? 15.810 -0.017 -29.479 1.00 93.50 496 ARG A N 1
ATOM 3941 C CA . ARG A 1 496 ? 16.912 0.850 -29.031 1.00 93.50 496 ARG A CA 1
ATOM 3942 C C . ARG A 1 496 ? 16.435 2.286 -28.813 1.00 93.50 496 ARG A C 1
ATOM 3944 O O . ARG A 1 496 ? 16.635 2.833 -27.732 1.00 93.50 496 ARG A O 1
ATOM 3951 N N . ASP A 1 497 ? 15.789 2.862 -29.818 1.00 93.62 497 ASP A N 1
ATOM 3952 C CA . ASP A 1 497 ? 15.357 4.263 -29.816 1.00 93.62 497 ASP A CA 1
ATOM 3953 C C . ASP A 1 497 ? 14.199 4.468 -28.827 1.00 93.62 497 ASP A C 1
ATOM 3955 O O . ASP A 1 497 ? 14.169 5.447 -28.080 1.00 93.62 497 ASP A O 1
ATOM 3959 N N . PHE A 1 498 ? 13.313 3.471 -28.718 1.00 94.94 498 PHE A N 1
ATOM 3960 C CA . PHE A 1 498 ? 12.294 3.398 -27.675 1.00 94.94 498 PHE A CA 1
ATOM 3961 C C . PHE A 1 498 ? 12.904 3.403 -26.261 1.00 94.94 498 PHE A C 1
ATOM 3963 O O . PHE A 1 498 ? 12.499 4.213 -25.427 1.00 94.94 498 PHE A O 1
ATOM 3970 N N . LYS A 1 499 ? 13.922 2.571 -25.983 1.00 95.25 499 LYS A N 1
ATOM 3971 C CA . LYS A 1 499 ? 14.640 2.572 -24.691 1.00 95.25 499 LYS A CA 1
ATOM 3972 C C . LYS A 1 499 ? 15.314 3.916 -24.392 1.00 95.25 499 LYS A C 1
ATOM 3974 O O . LYS A 1 499 ? 15.237 4.379 -23.253 1.00 95.25 499 LYS A O 1
ATOM 3979 N N . VAL A 1 500 ? 15.922 4.567 -25.391 1.00 95.94 500 VAL A N 1
ATOM 3980 C CA . VAL A 1 500 ? 16.501 5.916 -25.236 1.00 95.94 500 VAL A CA 1
ATOM 3981 C C . VAL A 1 500 ? 15.421 6.914 -24.808 1.00 95.94 500 VAL A C 1
ATOM 3983 O O . VAL A 1 500 ? 15.577 7.560 -23.770 1.0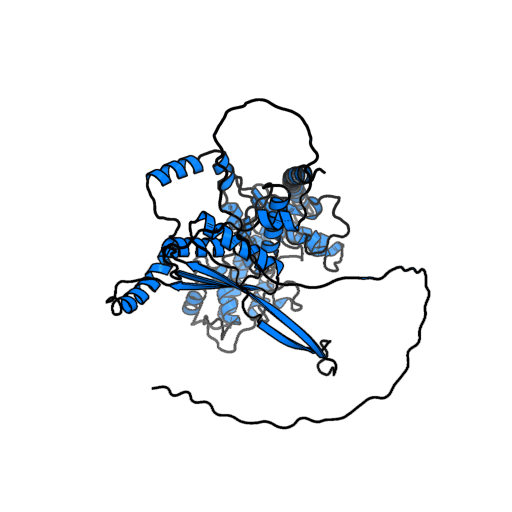0 95.94 500 VAL A O 1
ATOM 3986 N N . MET A 1 501 ? 14.300 6.972 -25.530 1.00 94.12 501 MET A N 1
ATOM 3987 C CA . MET A 1 501 ? 13.175 7.868 -25.235 1.00 94.12 501 MET A CA 1
ATOM 3988 C C . MET A 1 501 ? 12.566 7.619 -23.844 1.00 94.12 501 MET A C 1
ATOM 3990 O O . MET A 1 501 ? 12.359 8.567 -23.083 1.00 94.12 501 MET A O 1
ATOM 3994 N N . VAL A 1 502 ? 12.360 6.354 -23.456 1.00 94.62 502 VAL A N 1
ATOM 3995 C CA . VAL A 1 502 ? 11.888 5.990 -22.107 1.00 94.62 502 VAL A CA 1
ATOM 3996 C C . VAL A 1 502 ? 12.884 6.446 -21.033 1.00 94.62 502 VAL A C 1
ATOM 3998 O O . VAL A 1 502 ? 12.467 6.967 -19.997 1.00 94.62 502 VAL A O 1
ATOM 4001 N N . SER A 1 503 ? 14.194 6.314 -21.276 1.00 95.81 503 SER A N 1
ATOM 4002 C CA . SER A 1 503 ? 15.220 6.744 -20.316 1.00 95.81 503 SER A CA 1
ATOM 4003 C C . SER A 1 503 ? 15.274 8.258 -20.111 1.00 95.81 503 SER A C 1
ATOM 4005 O O . SER A 1 503 ? 15.344 8.704 -18.966 1.00 95.81 503 SER A O 1
ATOM 4007 N N . GLN A 1 504 ? 15.153 9.038 -21.189 1.00 94.81 504 GLN A N 1
ATOM 4008 C CA . GLN A 1 504 ? 15.057 10.497 -21.123 1.00 94.81 504 GLN A CA 1
ATOM 4009 C C . GLN A 1 504 ? 13.805 10.904 -20.342 1.00 94.81 504 GLN A C 1
ATOM 4011 O O . GLN A 1 504 ? 13.906 11.588 -19.327 1.00 94.81 504 GLN A O 1
ATOM 4016 N N . ARG A 1 505 ? 12.634 10.366 -20.710 1.00 94.06 505 ARG A N 1
ATOM 4017 C CA . ARG A 1 505 ? 11.363 10.737 -20.077 1.00 94.06 505 ARG A CA 1
ATOM 4018 C C . ARG A 1 505 ? 11.314 10.443 -18.574 1.00 94.06 505 ARG A C 1
ATOM 4020 O O . ARG A 1 505 ? 10.749 11.236 -17.818 1.00 94.06 505 ARG A O 1
ATOM 4027 N N . ILE A 1 506 ? 11.896 9.324 -18.137 1.00 93.94 506 ILE A N 1
ATOM 4028 C CA . ILE A 1 506 ? 12.021 8.988 -16.710 1.00 93.94 506 ILE A CA 1
ATOM 4029 C C . ILE A 1 506 ? 13.032 9.917 -16.024 1.00 93.94 506 ILE A C 1
ATOM 4031 O O . ILE A 1 506 ? 12.738 10.424 -14.945 1.00 93.94 506 ILE A O 1
ATOM 4035 N N . SER A 1 507 ? 14.187 10.182 -16.645 1.00 95.12 507 SER A N 1
ATOM 4036 C CA . SER A 1 507 ? 15.202 11.093 -16.100 1.00 95.12 507 SER A CA 1
ATOM 4037 C C . SER A 1 507 ? 14.663 12.511 -15.884 1.00 95.12 507 SER A C 1
ATOM 4039 O O . SER A 1 507 ? 14.846 13.063 -14.800 1.00 95.12 507 SER A O 1
ATOM 4041 N N . ASP A 1 508 ? 13.963 13.072 -16.873 1.00 94.19 508 ASP A N 1
ATOM 4042 C CA . ASP A 1 508 ? 13.380 14.418 -16.808 1.00 94.19 508 ASP A CA 1
ATOM 4043 C C . ASP A 1 508 ? 12.329 14.511 -15.694 1.00 94.19 508 ASP A C 1
ATOM 4045 O O . ASP A 1 508 ? 12.316 15.456 -14.907 1.00 94.19 508 ASP A O 1
ATOM 4049 N N . SER A 1 509 ? 11.481 13.483 -15.576 1.00 92.00 509 SER A N 1
ATOM 4050 C CA . SER A 1 509 ? 10.423 13.418 -14.558 1.00 92.00 509 SER A CA 1
ATOM 4051 C C . SER A 1 509 ? 10.961 13.266 -13.131 1.00 92.00 509 SER A C 1
ATOM 4053 O O . SER A 1 509 ? 10.288 13.657 -12.179 1.00 92.00 509 SER A O 1
ATOM 4055 N N . LEU A 1 510 ? 12.152 12.683 -12.969 1.00 94.00 510 LEU A N 1
ATOM 4056 C CA . LEU A 1 510 ? 12.829 12.524 -11.678 1.00 94.00 510 LEU A CA 1
ATOM 4057 C C . LEU A 1 510 ? 13.804 13.670 -11.365 1.00 94.00 510 LEU A C 1
ATOM 4059 O O . LEU A 1 510 ? 14.304 13.740 -10.244 1.00 94.00 510 LEU A O 1
ATOM 4063 N N . ALA A 1 511 ? 14.082 14.571 -12.314 1.00 94.12 511 ALA A N 1
ATOM 4064 C CA . ALA A 1 511 ? 15.096 15.610 -12.154 1.00 94.12 511 ALA A CA 1
ATOM 4065 C C . ALA A 1 511 ? 14.796 16.558 -10.981 1.00 94.12 511 ALA A C 1
ATOM 4067 O O . ALA A 1 511 ? 15.687 16.819 -10.178 1.00 94.12 511 ALA A O 1
ATOM 4068 N N . SER A 1 512 ? 13.546 17.011 -10.833 1.00 93.75 512 SER A N 1
ATOM 4069 C CA . SER A 1 512 ? 13.121 17.873 -9.719 1.00 93.75 512 SER A CA 1
ATOM 4070 C C . SER A 1 512 ? 13.259 17.181 -8.359 1.00 93.75 512 SER A C 1
ATOM 4072 O O . SER A 1 512 ? 13.838 17.752 -7.436 1.00 93.75 512 SER A O 1
ATOM 4074 N N . ILE A 1 513 ? 12.801 15.928 -8.260 1.00 94.31 513 ILE A N 1
ATOM 4075 C CA . ILE A 1 513 ? 12.887 15.101 -7.046 1.00 94.31 513 ILE A CA 1
ATOM 4076 C C . ILE A 1 513 ? 14.355 14.875 -6.663 1.00 94.31 513 ILE A C 1
ATOM 4078 O O . ILE A 1 513 ? 14.725 15.031 -5.502 1.00 94.31 513 ILE A O 1
ATOM 4082 N N . ARG A 1 514 ? 15.218 14.547 -7.633 1.00 94.38 514 ARG A N 1
ATOM 4083 C CA . ARG A 1 514 ? 16.652 14.340 -7.397 1.00 94.38 514 ARG A CA 1
ATOM 4084 C C . ARG A 1 514 ? 17.344 15.624 -6.940 1.00 94.38 514 ARG A C 1
ATOM 4086 O O . ARG A 1 514 ? 18.111 15.561 -5.985 1.00 94.38 514 ARG A O 1
ATOM 4093 N N . SER A 1 515 ? 17.062 16.770 -7.563 1.00 94.12 515 SER A N 1
ATOM 4094 C CA . SER A 1 515 ? 17.627 18.056 -7.133 1.00 94.12 515 SER A CA 1
ATOM 4095 C C . SER A 1 515 ? 17.206 18.408 -5.706 1.00 94.12 515 SER A C 1
ATOM 4097 O O . SER A 1 515 ? 18.073 18.692 -4.885 1.00 94.12 515 SER A O 1
ATOM 4099 N N . ARG A 1 516 ? 15.910 18.294 -5.372 1.00 93.69 516 ARG A N 1
ATOM 4100 C CA . ARG A 1 516 ? 15.413 18.578 -4.014 1.00 93.69 516 ARG A CA 1
ATOM 4101 C C . ARG A 1 516 ? 15.956 17.596 -2.972 1.00 93.69 516 ARG A C 1
ATOM 4103 O O . ARG A 1 516 ? 16.210 17.987 -1.841 1.00 93.69 516 ARG A O 1
ATOM 4110 N N . TYR A 1 517 ? 16.170 16.331 -3.339 1.00 94.06 517 TYR A N 1
ATOM 4111 C CA . TYR A 1 517 ? 16.820 15.352 -2.463 1.00 94.06 517 TYR A CA 1
ATOM 4112 C C . TYR A 1 517 ? 18.280 15.718 -2.170 1.00 94.06 517 TYR A C 1
ATOM 4114 O O . TYR A 1 517 ? 18.706 15.639 -1.023 1.00 94.06 517 TYR A O 1
ATOM 4122 N N . LEU A 1 518 ? 19.047 16.114 -3.193 1.00 92.31 518 LEU A N 1
ATOM 4123 C CA . LEU A 1 518 ? 20.449 16.507 -3.026 1.00 92.31 518 LEU A CA 1
ATOM 4124 C C . LEU A 1 518 ? 20.585 17.788 -2.194 1.00 92.31 518 LEU A C 1
ATOM 4126 O O . LEU A 1 518 ? 21.471 17.857 -1.351 1.00 92.31 518 LEU A O 1
ATOM 4130 N N . GLU A 1 519 ? 19.680 18.748 -2.390 1.00 91.81 519 GLU A N 1
ATOM 4131 C CA . GLU A 1 519 ? 19.548 19.953 -1.565 1.00 91.81 519 GLU A CA 1
ATOM 4132 C C . GLU A 1 519 ? 19.312 19.582 -0.090 1.00 91.81 519 GLU A C 1
ATOM 4134 O O . GLU A 1 519 ? 20.171 19.847 0.743 1.00 91.81 519 GLU A O 1
ATOM 4139 N N . LEU A 1 520 ? 18.239 18.842 0.218 1.00 90.88 520 LEU A N 1
ATOM 4140 C CA . LEU A 1 520 ? 17.877 18.425 1.585 1.00 90.88 520 LEU A CA 1
ATOM 4141 C C . LEU A 1 520 ? 18.928 17.553 2.300 1.00 90.88 520 LEU A C 1
ATOM 4143 O O . LEU A 1 520 ? 18.904 17.440 3.523 1.00 90.88 520 LEU A O 1
ATOM 4147 N N . MET A 1 521 ? 19.809 16.883 1.551 1.00 89.62 521 MET A N 1
ATOM 4148 C CA . MET A 1 521 ? 20.906 16.074 2.097 1.00 89.62 521 MET A CA 1
ATOM 4149 C C . MET A 1 521 ? 22.212 16.866 2.281 1.00 89.62 521 MET A C 1
ATOM 4151 O O . MET A 1 521 ? 23.117 16.368 2.949 1.00 89.62 521 MET A O 1
ATOM 4155 N N . ALA A 1 522 ? 22.322 18.060 1.689 1.00 86.81 522 ALA A N 1
ATOM 4156 C CA . ALA A 1 522 ? 23.462 18.970 1.823 1.00 86.81 522 ALA A CA 1
ATOM 4157 C C . ALA A 1 522 ? 23.170 20.170 2.749 1.00 86.81 522 ALA A C 1
ATOM 4159 O O . ALA A 1 522 ? 24.096 20.735 3.327 1.00 86.81 522 ALA A O 1
ATOM 4160 N N . GLU A 1 523 ? 21.898 20.549 2.887 1.00 78.94 523 GLU A N 1
ATOM 4161 C CA . GLU A 1 523 ? 21.398 21.664 3.698 1.00 78.94 523 GLU A CA 1
ATOM 4162 C C . GLU A 1 523 ? 21.622 21.430 5.207 1.00 78.94 523 GLU A C 1
ATOM 4164 O O . GLU A 1 523 ? 21.266 20.384 5.758 1.00 78.94 523 GLU A O 1
ATOM 4169 N N . ASP A 1 524 ? 22.241 22.413 5.870 1.00 64.88 524 ASP A N 1
ATOM 4170 C CA . ASP A 1 524 ? 22.441 22.534 7.325 1.00 64.88 524 ASP A CA 1
ATOM 4171 C C . ASP A 1 524 ? 22.913 21.264 8.067 1.00 64.88 524 ASP A C 1
ATOM 4173 O O . ASP A 1 524 ? 22.506 21.004 9.200 1.00 64.88 524 ASP A O 1
ATOM 4177 N N . GLU A 1 525 ? 23.747 20.430 7.433 1.00 72.94 525 GLU A N 1
ATOM 4178 C CA . GLU A 1 525 ? 24.189 19.114 7.949 1.00 72.94 525 GLU A CA 1
ATOM 4179 C C . GLU A 1 525 ? 23.030 18.161 8.350 1.00 72.94 525 GLU A C 1
ATOM 4181 O O . GLU A 1 525 ? 23.211 17.191 9.097 1.00 72.94 525 GLU A O 1
ATOM 4186 N N . GLY A 1 526 ? 21.824 18.411 7.827 1.00 77.75 526 GLY A N 1
ATOM 4187 C CA . GLY A 1 526 ? 20.596 17.686 8.150 1.00 77.75 526 GLY A CA 1
ATOM 4188 C C . GLY A 1 526 ? 19.771 18.264 9.307 1.00 77.75 526 GLY A C 1
ATOM 4189 O O . GLY A 1 526 ? 18.778 17.638 9.680 1.00 77.75 526 GLY A O 1
ATOM 4190 N N . GLN A 1 527 ? 20.104 19.443 9.853 1.00 85.69 527 GLN A N 1
ATOM 4191 C CA . GLN A 1 527 ? 19.321 20.086 10.926 1.00 85.69 527 GLN A CA 1
ATOM 4192 C C . GLN A 1 527 ? 17.848 20.298 10.543 1.00 85.69 527 GLN A C 1
ATOM 4194 O O . GLN A 1 527 ? 16.964 20.079 11.371 1.00 85.69 527 GLN A O 1
ATOM 4199 N N . TYR A 1 528 ? 17.559 20.648 9.284 1.00 88.94 528 TYR A N 1
ATOM 4200 C CA . TYR A 1 528 ? 16.181 20.760 8.794 1.00 88.94 528 TYR A CA 1
ATOM 4201 C C . TYR A 1 528 ? 15.419 19.422 8.866 1.00 88.94 528 TYR A C 1
ATOM 4203 O O . TYR A 1 528 ? 14.261 19.387 9.286 1.00 88.94 528 TYR A O 1
ATOM 4211 N N . LEU A 1 529 ? 16.071 18.303 8.522 1.00 90.44 529 LEU A N 1
ATOM 4212 C CA . LEU A 1 529 ? 15.470 16.967 8.610 1.00 90.44 529 LEU A CA 1
ATOM 4213 C C . LEU A 1 529 ? 15.191 16.573 10.066 1.00 90.44 529 LEU A C 1
ATOM 4215 O O . LEU A 1 529 ? 14.117 16.047 10.359 1.00 90.44 529 LEU A O 1
ATOM 4219 N N . ASP A 1 530 ? 16.128 16.863 10.971 1.00 90.19 530 ASP A N 1
ATOM 4220 C CA . ASP A 1 530 ? 15.969 16.606 12.405 1.00 90.19 530 ASP A CA 1
ATOM 4221 C C . ASP A 1 530 ? 14.844 17.494 13.007 1.00 90.19 530 ASP A C 1
ATOM 4223 O O . ASP A 1 530 ? 14.043 17.018 13.813 1.00 90.19 530 ASP A O 1
ATOM 4227 N N . HIS A 1 531 ? 14.693 18.749 12.558 1.00 91.19 531 HIS A N 1
ATOM 4228 C CA . HIS A 1 531 ? 13.588 19.643 12.947 1.00 91.19 531 HIS A CA 1
ATOM 4229 C C . HIS A 1 531 ? 12.214 19.154 12.450 1.00 91.19 531 HIS A C 1
ATOM 4231 O O . HIS A 1 531 ? 11.235 19.161 13.203 1.00 91.19 531 HIS A O 1
ATOM 4237 N N . VAL A 1 532 ? 12.134 18.688 11.198 1.00 91.81 532 VAL A N 1
ATOM 4238 C CA . VAL A 1 532 ? 10.913 18.084 10.642 1.00 91.81 532 VAL A CA 1
ATOM 4239 C C . VAL A 1 532 ? 10.547 16.794 11.384 1.00 91.81 532 VAL A C 1
ATOM 4241 O O . VAL A 1 532 ? 9.368 16.591 11.688 1.00 91.81 532 VAL A O 1
ATOM 4244 N N . GLU A 1 533 ? 11.530 15.949 11.728 1.00 90.44 533 GLU A N 1
ATOM 4245 C CA . GLU A 1 533 ? 11.296 14.784 12.591 1.00 90.44 533 GLU A CA 1
ATOM 4246 C C . GLU A 1 533 ? 10.703 15.205 13.939 1.00 90.44 533 GLU A C 1
ATOM 4248 O O . GLU A 1 533 ? 9.745 14.574 14.383 1.00 90.44 533 GLU A O 1
ATOM 4253 N N . GLU A 1 534 ? 11.222 16.253 14.577 1.00 90.56 534 GLU A N 1
ATOM 4254 C CA . GLU A 1 534 ? 10.779 16.675 15.909 1.00 90.56 534 GLU A CA 1
ATOM 4255 C C . GLU A 1 534 ? 9.317 17.158 15.913 1.00 90.56 534 GLU A C 1
ATOM 4257 O O . GLU A 1 534 ? 8.501 16.678 16.707 1.00 90.56 534 GLU A O 1
ATOM 4262 N N . ILE A 1 535 ? 8.932 18.010 14.954 1.00 91.75 535 ILE A N 1
ATOM 4263 C CA . ILE A 1 535 ? 7.531 18.439 14.775 1.00 91.75 535 ILE A CA 1
ATOM 4264 C C . ILE A 1 535 ? 6.626 17.233 14.483 1.00 91.75 535 ILE A C 1
ATOM 4266 O O . ILE A 1 535 ? 5.521 17.113 15.029 1.00 91.75 535 ILE A O 1
ATOM 4270 N N . GLY A 1 536 ? 7.083 16.325 13.618 1.00 91.44 536 GLY A N 1
ATOM 4271 C CA . GLY A 1 536 ? 6.363 15.104 13.277 1.00 91.44 536 GLY A CA 1
ATOM 4272 C C . GLY A 1 536 ? 6.161 14.184 14.480 1.00 91.44 536 GLY A C 1
ATOM 4273 O O . GLY A 1 536 ? 5.056 13.685 14.709 1.00 91.44 536 GLY A O 1
ATOM 4274 N N . ARG A 1 537 ? 7.214 14.007 15.286 1.00 90.12 537 ARG A N 1
ATOM 4275 C CA . ARG A 1 537 ? 7.237 13.229 16.528 1.00 90.12 537 ARG A CA 1
ATOM 4276 C C . ARG A 1 537 ? 6.198 13.742 17.513 1.00 90.12 537 ARG A C 1
ATOM 4278 O O . ARG A 1 537 ? 5.508 12.933 18.127 1.00 90.12 537 ARG A O 1
ATOM 4285 N N . GLU A 1 538 ? 6.086 15.054 17.694 1.00 90.44 538 GLU A N 1
ATOM 4286 C CA . GLU A 1 538 ? 5.148 15.645 18.654 1.00 90.44 538 GLU A CA 1
ATOM 4287 C C . GLU A 1 538 ? 3.694 15.462 18.237 1.00 90.44 538 GLU A C 1
ATOM 4289 O O . GLU A 1 538 ? 2.918 14.883 19.002 1.00 90.44 538 GLU A O 1
ATOM 4294 N N . LYS A 1 539 ? 3.351 15.833 16.997 1.00 89.44 539 LYS A N 1
ATOM 4295 C CA . LYS A 1 539 ? 2.006 15.629 16.432 1.00 89.44 539 LYS A CA 1
ATOM 4296 C C . LYS A 1 539 ? 1.590 14.151 16.477 1.00 89.44 539 LYS A C 1
ATOM 4298 O O . LYS A 1 539 ? 0.471 13.830 16.881 1.00 89.44 539 LYS A O 1
ATOM 4303 N N . ALA A 1 540 ? 2.496 13.243 16.103 1.00 88.31 540 ALA A N 1
ATOM 4304 C CA . ALA A 1 540 ? 2.252 11.803 16.139 1.00 88.31 540 ALA A CA 1
ATOM 4305 C C . ALA A 1 540 ? 2.060 11.290 17.575 1.00 88.31 540 ALA A C 1
ATOM 4307 O O . ALA A 1 540 ? 1.097 10.577 17.857 1.00 88.31 540 ALA A O 1
ATOM 4308 N N . ARG A 1 541 ? 2.939 11.677 18.506 1.00 86.50 541 ARG A N 1
ATOM 4309 C CA . ARG A 1 541 ? 2.886 11.229 19.902 1.00 86.50 541 ARG A CA 1
ATOM 4310 C C . ARG A 1 541 ? 1.655 11.753 20.637 1.00 86.50 541 ARG A C 1
ATOM 4312 O O . ARG A 1 541 ? 1.084 11.006 21.424 1.00 86.50 541 ARG A O 1
ATOM 4319 N N . GLN A 1 542 ? 1.220 12.985 20.369 1.00 87.50 542 GLN A N 1
ATOM 4320 C CA . GLN A 1 542 ? -0.027 13.518 20.920 1.00 87.50 542 GLN A CA 1
ATOM 4321 C C . GLN A 1 542 ? -1.218 12.638 20.514 1.00 87.50 542 GLN A C 1
ATOM 4323 O O . GLN A 1 542 ? -1.924 12.128 21.380 1.00 87.50 542 GLN A O 1
ATOM 4328 N N . ASN A 1 543 ? -1.395 12.379 19.215 1.00 85.44 543 ASN A N 1
ATOM 4329 C CA . ASN A 1 543 ? -2.539 11.600 18.742 1.00 85.44 543 ASN A CA 1
ATOM 4330 C C . ASN A 1 543 ? -2.467 10.105 19.117 1.00 85.44 543 ASN A C 1
ATOM 4332 O O . ASN A 1 543 ? -3.495 9.484 19.393 1.00 85.44 543 ASN A O 1
ATOM 4336 N N . ALA A 1 544 ? -1.259 9.540 19.207 1.00 83.19 544 ALA A N 1
ATOM 4337 C CA . ALA A 1 544 ? -1.058 8.195 19.739 1.00 83.19 544 ALA A CA 1
ATOM 4338 C C . ALA A 1 544 ? -1.409 8.102 21.235 1.00 83.19 544 ALA A C 1
ATOM 4340 O O . ALA A 1 544 ? -2.015 7.120 21.662 1.00 83.19 544 ALA A O 1
ATOM 4341 N N . ASN A 1 545 ? -1.073 9.124 22.032 1.00 83.88 545 ASN A N 1
ATOM 4342 C CA . ASN A 1 545 ? -1.448 9.190 23.446 1.00 83.88 545 ASN A CA 1
ATOM 4343 C C . ASN A 1 545 ? -2.969 9.314 23.632 1.00 83.88 545 ASN A C 1
ATOM 4345 O O . ASN A 1 545 ? -3.505 8.641 24.506 1.00 83.88 545 ASN A O 1
ATOM 4349 N N . GLU A 1 546 ? -3.654 10.122 22.810 1.00 84.69 546 GLU A N 1
ATOM 4350 C CA . GLU A 1 546 ? -5.124 10.252 22.808 1.00 84.69 546 GLU A CA 1
ATOM 4351 C C . GLU A 1 546 ? -5.797 8.878 22.630 1.00 84.69 546 GLU A C 1
ATOM 4353 O O . GLU A 1 546 ? -6.580 8.452 23.478 1.00 84.69 546 GLU A O 1
ATOM 4358 N N . THR A 1 547 ? -5.432 8.133 21.579 1.00 81.50 547 THR A N 1
ATOM 4359 C CA . THR A 1 547 ? -5.997 6.794 21.322 1.00 81.50 547 THR A CA 1
ATOM 4360 C C . THR A 1 547 ? -5.611 5.791 22.417 1.00 81.50 547 THR A C 1
ATOM 4362 O O . THR A 1 547 ? -6.440 4.993 22.854 1.00 81.50 547 THR A O 1
ATOM 4365 N N . MET A 1 548 ? -4.364 5.823 22.903 1.00 81.00 548 MET A N 1
ATOM 4366 C CA . MET A 1 548 ? -3.908 4.904 23.953 1.00 81.00 548 MET A CA 1
ATOM 4367 C C . MET A 1 548 ? -4.523 5.183 25.328 1.00 81.00 548 MET A C 1
ATOM 4369 O O . MET A 1 548 ? -4.604 4.252 26.126 1.00 81.00 548 MET A O 1
ATOM 4373 N N . ALA A 1 549 ? -4.969 6.410 25.615 1.00 83.62 549 ALA A N 1
ATOM 4374 C CA . ALA A 1 549 ? -5.740 6.710 26.820 1.00 83.62 549 ALA A CA 1
ATOM 4375 C C . ALA A 1 549 ? -7.093 5.981 26.792 1.00 83.62 549 ALA A C 1
ATOM 4377 O O . ALA A 1 549 ? -7.392 5.243 27.725 1.00 83.62 549 ALA A O 1
ATOM 4378 N N . ILE A 1 550 ? -7.827 6.075 25.675 1.00 83.25 550 ILE A N 1
ATOM 4379 C CA . ILE A 1 550 ? -9.108 5.373 25.466 1.00 83.25 550 ILE A CA 1
ATOM 4380 C C . ILE A 1 550 ? -8.927 3.852 25.606 1.00 83.25 550 ILE A C 1
ATOM 4382 O O . ILE A 1 550 ? -9.713 3.184 26.272 1.00 83.25 550 ILE A O 1
ATOM 4386 N N . VAL A 1 551 ? -7.870 3.290 25.005 1.00 82.06 551 VAL A N 1
ATOM 4387 C CA . VAL A 1 551 ? -7.579 1.846 25.092 1.00 82.06 551 VAL A CA 1
ATOM 4388 C C . VAL A 1 551 ? -7.257 1.414 26.527 1.00 82.06 551 VAL A C 1
ATOM 4390 O O . VAL A 1 551 ? -7.685 0.342 26.944 1.00 82.06 551 VAL A O 1
ATOM 4393 N N . ARG A 1 552 ? -6.520 2.225 27.294 1.00 82.75 552 ARG A N 1
ATOM 4394 C CA . ARG A 1 552 ? -6.198 1.932 28.700 1.00 82.75 552 ARG A CA 1
ATOM 4395 C C . ARG A 1 552 ? -7.424 2.007 29.598 1.00 82.75 552 ARG A C 1
ATOM 4397 O O . ARG A 1 552 ? -7.665 1.064 30.341 1.00 82.75 552 ARG A O 1
ATOM 4404 N N . GLU A 1 553 ? -8.224 3.059 29.457 1.00 87.75 553 GLU A N 1
ATOM 4405 C CA . GLU A 1 553 ? -9.482 3.239 30.185 1.00 87.75 553 GLU A CA 1
ATOM 4406 C C . GLU A 1 553 ? -10.442 2.063 29.942 1.00 87.75 553 GLU A C 1
ATOM 4408 O O . GLU A 1 553 ? -10.958 1.484 30.894 1.00 87.75 553 GLU A O 1
ATOM 4413 N N . ALA A 1 554 ? -10.590 1.630 28.685 1.00 83.69 554 ALA A N 1
ATOM 4414 C CA . ALA A 1 554 ? -11.433 0.493 28.315 1.00 83.69 554 ALA A CA 1
ATOM 4415 C C . ALA A 1 554 ? -10.942 -0.864 28.871 1.00 83.69 554 ALA A C 1
ATOM 4417 O O . ALA A 1 554 ? -11.755 -1.753 29.117 1.00 83.69 554 ALA A O 1
ATOM 4418 N N . ILE A 1 555 ? -9.629 -1.038 29.080 1.00 85.75 555 ILE A N 1
ATOM 4419 C CA . ILE A 1 555 ? -9.044 -2.248 29.696 1.00 85.75 555 ILE A CA 1
ATOM 4420 C C . ILE A 1 555 ? -9.028 -2.152 31.239 1.00 85.75 555 ILE A C 1
ATOM 4422 O O . ILE A 1 555 ? -9.029 -3.185 31.910 1.00 85.75 555 ILE A O 1
ATOM 4426 N N . GLY A 1 556 ? -9.025 -0.939 31.803 1.00 84.62 556 GLY A N 1
ATOM 4427 C CA . GLY A 1 556 ? -8.857 -0.670 33.235 1.00 84.62 556 GLY A CA 1
ATOM 4428 C C . GLY A 1 556 ? -7.391 -0.568 33.689 1.00 84.62 556 GLY A C 1
ATOM 4429 O O . GLY A 1 556 ? -7.047 -1.125 34.732 1.00 84.62 556 GLY A O 1
ATOM 4430 N N . LEU A 1 557 ? -6.531 0.094 32.897 1.00 74.12 557 LEU A N 1
ATOM 4431 C CA . LEU A 1 557 ? -5.080 0.279 33.128 1.00 74.12 557 LEU A CA 1
ATOM 4432 C C . LEU A 1 557 ? -4.653 1.736 33.367 1.00 74.12 557 LEU A C 1
ATOM 4434 O O . LEU A 1 557 ? -5.242 2.635 32.732 1.00 74.12 557 LEU A O 1
#

Foldseek 3Di:
DDDDDDDDDDDDDDDDDDDDDDDDDDDDDDDDDDDDDDDDDDDDDDDDDDDDDDDDDDDDDDDDDDDDDDDCDPPPPPPPVVVVVVLQQDFDDADPFAWFKKKKKKFLDPVLQVVLVRVLSNLCVVLVWGKDDFAWDDWDKDKDKAAPDPDPDGPDIDIDIRTMTMTIMITHPDDNVSVVVSVVVCVVVPDPRMDMDMDGDDDDDPPCVVVVVVVVVVCVVVVVVVVVCVVDDDPPVVVVVVVVVCPPVVNCCVPVNAAEEEEEDELLAFDFPLCCQQFLVVLQVCLVPPDLSHAAEYEHEDVLVVVDDDDPVSSVVSVLRVLLLSVLSPDDLVSYQYAYPVLLDDPPPPDDDDPLVVLDPCFLLLHAEYEDEPVSVVSLVSQQVVQVVLCVVQNNQGHRHDYDYRPQDFQFFQADLVHGQDSPDPDPLRTHGLLDALVSLLVSLLPGDFDPDFFQAQDCPPTSNSVSLLSLVLVLDPVSDDSHVVSVVRRPHTPNVSSVVSSVSSNVSSVSSNVSSVCCCPPPVNPVVVVSNVSSSVVSNVSSVVSVVSSCVSVVD

Solvent-accessible surface area (backbone atoms only — not comparable to full-atom values): 33256 Å² total; per-residue (Å²): 140,87,84,87,90,83,86,85,88,86,89,84,84,88,84,84,80,84,85,87,83,83,86,84,88,85,85,82,88,80,91,86,82,88,83,83,88,80,89,81,89,87,89,85,87,85,83,90,86,87,83,87,83,84,96,75,84,84,83,82,79,94,74,91,76,83,90,87,84,89,77,92,70,79,78,78,77,65,55,69,77,58,48,56,59,77,67,50,68,64,72,50,83,55,90,82,63,47,75,23,31,42,39,37,39,35,20,68,50,65,66,58,50,52,54,51,49,47,50,53,41,41,55,30,40,75,74,68,30,19,51,45,72,75,42,79,44,85,64,47,77,48,74,50,77,44,61,78,54,95,57,94,82,59,92,51,70,43,81,48,74,50,57,33,42,33,35,34,35,38,31,19,66,40,54,66,68,60,49,50,51,49,54,52,50,48,62,75,67,56,60,83,75,58,50,78,48,74,50,76,58,83,92,75,72,93,80,53,75,78,50,49,65,62,46,47,62,47,42,61,67,47,44,58,59,48,65,77,38,79,88,69,81,84,54,68,79,57,50,51,56,47,50,53,49,52,67,32,70,73,36,34,50,74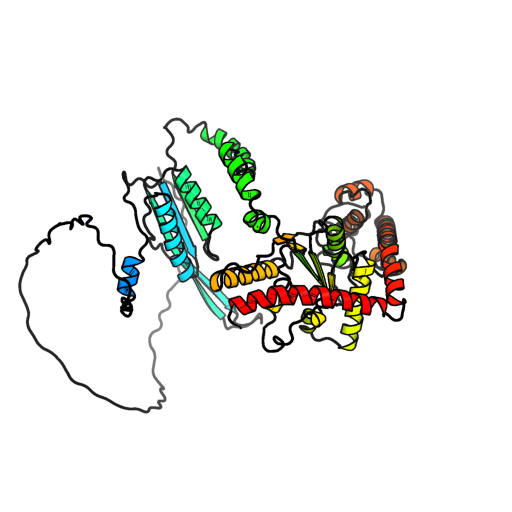,79,63,44,68,50,18,39,32,39,71,46,64,42,72,38,68,57,34,51,44,50,38,61,39,44,52,58,52,52,40,54,48,62,78,68,48,57,94,73,39,48,40,38,43,30,39,30,49,69,67,45,68,77,45,98,72,61,72,72,58,47,55,50,10,44,52,44,35,52,38,44,48,43,27,74,61,49,50,73,89,79,31,38,41,26,48,41,69,71,47,53,74,93,78,75,86,69,95,71,62,77,72,79,63,56,53,81,38,64,47,58,54,20,43,31,29,68,47,53,78,94,47,49,67,45,50,51,51,48,32,48,53,35,51,53,48,26,72,73,60,45,89,80,64,63,62,54,39,81,37,75,52,93,48,74,87,44,46,16,34,64,43,50,89,41,66,42,55,91,84,51,87,61,66,55,30,50,52,46,55,67,55,51,60,68,52,44,36,55,32,45,66,66,32,47,62,81,88,66,68,48,40,56,59,36,67,85,88,38,33,34,49,25,48,53,35,45,56,45,26,78,69,38,92,82,63,51,52,36,55,61,50,17,66,74,40,35,91,36,43,55,68,60,48,33,51,53,48,24,50,53,52,36,62,71,29,43,63,34,29,52,42,28,54,47,53,67,62,42,72,87,32,51,64,59,56,52,48,35,51,57,14,25,50,60,48,33,52,47,30,48,57,46,48,48,56,54,26,59,60,74,72,102

Mean predicted aligned error: 20.08 Å